Protein AF-A0AAD5UMX3-F1 (afdb_monomer_lite)

Secondary structure (DSSP, 8-state):
--SHHHHTTS---GGGSSSS--PPP---------------------------------------------------------------S-------------SS-THHHHGGGGS-S---S-TTS--PPP--GGGGG-THHHHT-GGGPPPPP---HHHHHHHHHH-S--GGGS----PPPHHHHTTSSSSHHHHHHTT-HHHHHHHHHHHHHHS-TT-HHHHHHHHHHHHHHHHHTT-HHHHHHHHHHTTTT-GGGGBGGG-TTT-TT--SBSS-HHHHHHHHHHHHHTT-HHHHHHHHHHHHS--STTS----HHHHHHHHHHHHHHHHHTT-HHHHHHHHHHHHTT-TT-HHHHHHHHHHHHHHT-HHHHHHHHHHHHHHTTPPP-SS----SS-SSHHHHHHHHHHHHHHTT-HHHHHHHHHHHHHH-TT-HHHHHHHHHHHHHTT-HHHHT-

Sequence (457 aa):
MEGENKVRKALDIGDLLDSENSSPKAATPKREDSKDALWGPDISLEGKEEENPFQIQEQQVQIPQETKPVFENMALENSLDIDNEPDQLARLPTIQLPLNISPVKTENLSAASSIKSSIPKSRLVPTPAVIDPIHYKLPTRRWIDPVNFSDIPALDPLNDTITKIFGNVHSSQRPNRIKMSLEQALEYEDPYDPLIKSFNWRQVALLARNDLISTHPADVKDIMHLWYVRWSAMIKLKLYDLIQSEIDKLKANELQEMMYELYPDIFPDQSGQMVSFEVLCLIAHLPSLKGNHHESIHRIYKLMYPQRPWDFIPDNTQHYQLVLYVVCLLIQISDLVLAASVLNELLQEHESDPHMWSMLGRLYLQAGDLETAKEIFFKVESMLGLPQSTEFQKLPEYPQPELILSQRGFYYFAIGDYNEALNQFTQLLTTCPEYDSAKNNVAICQLYAGNVSQASR

pLDDT: mean 70.64, std 26.72, range [20.8, 95.5]

Structure (mmCIF, N/CA/C/O backbone):
data_AF-A0AAD5UMX3-F1
#
_entry.id   AF-A0AAD5UMX3-F1
#
loop_
_atom_site.group_PDB
_atom_site.id
_atom_site.type_symbol
_atom_site.label_atom_id
_atom_site.label_alt_id
_atom_site.label_comp_id
_atom_site.label_asym_id
_atom_site.label_entity_id
_atom_site.label_seq_id
_atom_site.pdbx_PDB_ins_code
_atom_site.Cartn_x
_atom_site.Cartn_y
_atom_site.Cartn_z
_atom_site.occupancy
_atom_site.B_iso_or_equiv
_atom_site.auth_seq_id
_atom_site.auth_comp_id
_atom_site.auth_asym_id
_atom_site.auth_atom_id
_atom_site.pdbx_PDB_model_num
ATOM 1 N N . MET A 1 1 ? 15.548 -32.009 6.218 1.00 41.41 1 MET A N 1
ATOM 2 C CA . MET A 1 1 ? 14.787 -32.832 5.251 1.00 41.41 1 MET A CA 1
ATOM 3 C C . MET A 1 1 ? 13.657 -33.678 5.868 1.00 41.41 1 MET A C 1
ATOM 5 O O . MET A 1 1 ? 13.054 -34.453 5.144 1.00 41.41 1 MET A O 1
ATOM 9 N N . GLU A 1 2 ? 13.268 -33.493 7.141 1.00 26.64 2 GLU A N 1
ATOM 10 C CA . GLU A 1 2 ? 12.034 -34.099 7.709 1.00 26.64 2 GLU A CA 1
ATOM 11 C C . GLU A 1 2 ? 10.957 -33.068 8.117 1.00 26.64 2 GLU A C 1
ATOM 13 O O . GLU A 1 2 ? 9.851 -33.449 8.491 1.00 26.64 2 GLU A O 1
ATOM 18 N N . GLY A 1 3 ? 11.236 -31.762 7.988 1.00 28.50 3 GLY A N 1
ATOM 19 C CA . GLY A 1 3 ? 10.271 -30.677 8.244 1.00 28.50 3 GLY A CA 1
ATOM 20 C C . GLY A 1 3 ? 9.430 -30.269 7.025 1.00 28.50 3 GLY A C 1
ATOM 21 O O . GLY A 1 3 ? 8.259 -29.939 7.170 1.00 28.50 3 GLY A O 1
ATOM 22 N N . GLU A 1 4 ? 9.974 -30.382 5.809 1.00 32.19 4 GLU A N 1
ATOM 23 C CA . GLU A 1 4 ? 9.317 -29.929 4.565 1.00 32.19 4 GLU A CA 1
ATOM 24 C C . GLU A 1 4 ? 8.157 -30.836 4.109 1.00 32.19 4 GLU A C 1
ATOM 26 O O . GLU A 1 4 ? 7.283 -30.412 3.356 1.00 32.19 4 GLU A O 1
ATOM 31 N N . ASN A 1 5 ? 8.096 -32.081 4.595 1.00 29.84 5 ASN A N 1
ATOM 32 C CA . ASN A 1 5 ? 7.053 -33.042 4.213 1.00 29.84 5 ASN A CA 1
ATOM 33 C C . ASN A 1 5 ? 5.771 -32.959 5.058 1.00 29.84 5 ASN A C 1
ATOM 35 O O . ASN A 1 5 ? 4.787 -33.613 4.713 1.00 29.84 5 ASN A O 1
ATOM 39 N N . LYS A 1 6 ? 5.746 -32.176 6.148 1.00 31.69 6 LYS A N 1
ATOM 40 C CA . LYS A 1 6 ? 4.521 -31.979 6.947 1.00 31.69 6 LYS A CA 1
ATOM 41 C C . LYS A 1 6 ? 3.637 -30.853 6.409 1.00 31.69 6 LYS A C 1
ATOM 43 O O . LYS A 1 6 ? 2.422 -31.004 6.436 1.00 31.69 6 LYS A O 1
ATOM 48 N N . VAL A 1 7 ? 4.227 -29.804 5.831 1.00 32.22 7 VAL A N 1
ATOM 49 C CA . VAL A 1 7 ? 3.486 -28.677 5.231 1.00 32.22 7 VAL A CA 1
ATOM 50 C C . VAL A 1 7 ? 2.761 -29.104 3.946 1.00 32.22 7 VAL A C 1
ATOM 52 O O . VAL A 1 7 ? 1.607 -28.753 3.733 1.00 32.22 7 VAL A O 1
ATOM 55 N N . ARG A 1 8 ? 3.366 -29.990 3.142 1.00 31.39 8 ARG A N 1
ATOM 56 C CA . ARG A 1 8 ? 2.738 -30.528 1.917 1.00 31.39 8 ARG A CA 1
ATOM 57 C C . ARG A 1 8 ? 1.503 -31.402 2.150 1.00 31.39 8 ARG A C 1
ATOM 59 O O . ARG A 1 8 ? 0.778 -31.659 1.201 1.00 31.39 8 ARG A O 1
ATOM 66 N N . LYS A 1 9 ? 1.269 -31.891 3.372 1.00 28.45 9 LYS A N 1
ATOM 67 C CA . LYS A 1 9 ? 0.194 -32.856 3.660 1.00 28.45 9 LYS A CA 1
ATOM 68 C C . LYS A 1 9 ? -1.058 -32.231 4.285 1.00 28.45 9 LYS A C 1
ATOM 70 O O . LYS A 1 9 ? -2.027 -32.950 4.497 1.00 28.45 9 LYS A O 1
ATOM 75 N N . ALA A 1 10 ? -1.032 -30.932 4.597 1.00 30.38 10 ALA A N 1
ATOM 76 C CA . ALA A 1 10 ? -2.120 -30.237 5.290 1.00 30.38 10 ALA A CA 1
ATOM 77 C C . ALA A 1 10 ? -2.955 -29.301 4.390 1.00 30.38 10 ALA A C 1
ATOM 79 O O . ALA A 1 10 ? -3.979 -28.801 4.840 1.00 30.38 10 ALA A O 1
ATOM 80 N N . LEU A 1 11 ? -2.561 -29.091 3.128 1.00 38.50 11 LEU A N 1
ATOM 81 C CA . LEU A 1 11 ? -3.171 -28.115 2.208 1.00 38.50 11 LEU A CA 1
ATOM 82 C C . LEU A 1 11 ? -3.571 -28.729 0.853 1.00 38.50 11 LEU A C 1
ATOM 84 O O . LEU A 1 11 ? -3.534 -28.068 -0.181 1.00 38.50 11 LEU A O 1
ATOM 88 N N . ASP A 1 12 ? -3.981 -29.999 0.857 1.00 30.23 12 ASP A N 1
ATOM 89 C CA . ASP A 1 12 ? -4.567 -30.657 -0.317 1.00 30.23 12 ASP A CA 1
ATOM 90 C C . ASP A 1 12 ? -6.071 -30.319 -0.396 1.00 30.23 12 ASP A C 1
ATOM 92 O O . ASP A 1 12 ? -6.940 -31.102 -0.022 1.00 30.23 12 ASP A O 1
ATOM 96 N N . ILE A 1 13 ? -6.379 -29.082 -0.806 1.00 36.00 13 ILE A N 1
ATOM 97 C CA . ILE A 1 13 ? -7.747 -28.611 -1.128 1.00 36.00 13 ILE A CA 1
ATOM 98 C C . ILE A 1 13 ? -7.961 -28.624 -2.663 1.00 36.00 13 ILE A C 1
ATOM 100 O O . ILE A 1 13 ? -8.928 -28.081 -3.189 1.00 36.00 13 ILE A O 1
ATOM 104 N N . GLY A 1 14 ? -7.075 -29.291 -3.412 1.00 31.45 14 GLY A N 1
ATOM 105 C CA . GLY A 1 14 ? -7.183 -29.446 -4.868 1.00 31.45 14 GLY A CA 1
ATOM 106 C C . GLY A 1 14 ? -8.302 -30.389 -5.330 1.00 31.45 14 GLY A C 1
ATOM 107 O O . GLY A 1 14 ? -8.829 -30.207 -6.420 1.00 31.45 14 GLY A O 1
ATOM 108 N N . ASP A 1 15 ? -8.732 -31.335 -4.491 1.00 31.14 15 ASP A N 1
ATOM 109 C CA . ASP A 1 15 ? -9.632 -32.425 -4.910 1.00 31.14 15 ASP A CA 1
ATOM 110 C C . ASP A 1 15 ? -11.136 -32.153 -4.683 1.00 31.14 15 ASP A C 1
ATOM 112 O O . ASP A 1 15 ? -11.973 -33.022 -4.926 1.00 31.14 15 ASP A O 1
ATOM 116 N N . LEU A 1 16 ? -11.518 -30.946 -4.245 1.00 31.80 16 LEU A N 1
ATOM 117 C CA . LEU A 1 16 ? -12.920 -30.585 -3.962 1.00 31.80 16 LEU A CA 1
ATOM 118 C C . LEU A 1 16 ? -13.592 -29.711 -5.034 1.00 31.80 16 LEU A C 1
ATOM 120 O O . LEU A 1 16 ? -14.759 -29.362 -4.876 1.00 31.80 16 LEU A O 1
ATOM 124 N N . LEU A 1 17 ? -12.906 -29.407 -6.144 1.00 32.00 17 LEU A N 1
ATOM 125 C CA . LEU A 1 17 ? -13.462 -28.608 -7.251 1.00 32.00 17 LEU A CA 1
ATOM 126 C C . LEU A 1 17 ? -13.629 -29.361 -8.587 1.00 32.00 17 LEU A C 1
ATOM 128 O O . LEU A 1 17 ? -14.148 -28.777 -9.533 1.00 32.00 17 LEU A O 1
ATOM 132 N N . ASP A 1 18 ? -13.318 -30.661 -8.652 1.00 28.83 18 ASP A N 1
ATOM 133 C CA . ASP A 1 18 ? -13.387 -31.455 -9.898 1.00 28.83 18 ASP A CA 1
ATOM 134 C C . ASP A 1 18 ? -14.537 -32.487 -9.955 1.00 28.83 18 ASP A C 1
ATOM 136 O O . ASP A 1 18 ? -14.526 -33.403 -10.781 1.00 28.83 18 ASP A O 1
ATOM 140 N N . SER A 1 19 ? -15.581 -32.347 -9.127 1.00 29.52 19 SER A N 1
ATOM 141 C CA . SER A 1 19 ? -16.711 -33.300 -9.103 1.00 29.52 19 SER A CA 1
ATOM 142 C C . SER A 1 19 ? -18.078 -32.745 -9.511 1.00 29.52 19 SER A C 1
ATOM 144 O O . SER A 1 19 ? -19.090 -33.339 -9.177 1.00 29.52 19 SER A O 1
ATOM 146 N N . GLU A 1 20 ? -18.151 -31.690 -10.323 1.00 30.58 20 GLU A N 1
ATOM 147 C CA . GLU A 1 20 ? -19.401 -31.322 -11.012 1.00 30.58 20 GLU A CA 1
ATOM 148 C C . GLU A 1 20 ? -19.130 -30.841 -12.440 1.00 30.58 20 GLU A C 1
ATOM 150 O O . GLU A 1 20 ? -19.282 -29.671 -12.759 1.00 30.58 20 GLU A O 1
ATOM 155 N N . ASN A 1 21 ? -18.694 -31.750 -13.320 1.00 29.67 21 ASN A N 1
ATOM 156 C CA . ASN A 1 21 ? -18.929 -31.645 -14.766 1.00 29.67 21 ASN A CA 1
ATOM 157 C C . ASN A 1 21 ? -18.558 -32.955 -15.480 1.00 29.67 21 ASN A C 1
ATOM 159 O O . ASN A 1 21 ? -17.492 -33.097 -16.075 1.00 29.67 21 ASN A O 1
ATOM 163 N N . SER A 1 22 ? -19.475 -33.924 -15.482 1.00 24.81 22 SER A N 1
ATOM 164 C CA . SER A 1 22 ? -19.460 -34.976 -16.505 1.00 24.81 22 SER A CA 1
ATOM 165 C C . SER A 1 22 ? -20.860 -35.170 -17.090 1.00 24.81 22 SER A C 1
ATOM 167 O O . SER A 1 22 ? -21.690 -35.927 -16.600 1.00 24.81 22 SER A O 1
ATOM 169 N N . SER A 1 23 ? -21.135 -34.439 -18.172 1.00 27.25 23 SER A N 1
ATOM 170 C CA . SER A 1 23 ? -22.232 -34.771 -19.085 1.00 27.25 23 SER A CA 1
ATOM 171 C C . SER A 1 23 ? -21.807 -35.962 -19.960 1.00 27.25 23 SER A C 1
ATOM 173 O O . SER A 1 23 ? -20.704 -35.930 -20.518 1.00 27.25 23 SER A O 1
ATOM 175 N N . PRO A 1 24 ? -22.627 -37.017 -20.118 1.00 27.17 24 PRO A N 1
ATOM 176 C CA . PRO A 1 24 ? -22.248 -38.173 -20.914 1.00 27.17 24 PRO A CA 1
ATOM 177 C C . PRO A 1 24 ? -22.466 -37.935 -22.416 1.00 27.17 24 PRO A C 1
ATOM 179 O O . PRO A 1 24 ? -23.432 -37.319 -22.861 1.00 27.17 24 PRO A O 1
ATOM 182 N N . LYS A 1 25 ? -21.517 -38.464 -23.193 1.00 25.45 25 LYS A N 1
ATOM 183 C CA . LYS A 1 25 ? -21.407 -38.422 -24.656 1.00 25.45 25 LYS A CA 1
ATOM 184 C C . LYS A 1 25 ? -22.644 -38.997 -25.362 1.00 25.45 25 LYS A C 1
ATOM 186 O O . LYS A 1 25 ? -22.996 -40.154 -25.149 1.00 25.45 25 LYS A O 1
ATOM 191 N N . ALA A 1 26 ? -23.210 -38.233 -26.297 1.00 25.02 26 ALA A N 1
ATOM 192 C CA . ALA A 1 26 ? -24.165 -38.727 -27.284 1.00 25.02 26 ALA A CA 1
ATOM 193 C C . ALA A 1 26 ? -23.428 -39.478 -28.410 1.00 25.02 26 ALA A C 1
ATOM 195 O O . ALA A 1 26 ? -22.684 -38.883 -29.190 1.00 25.02 26 ALA A O 1
ATOM 196 N N . ALA A 1 27 ? -23.650 -40.789 -28.492 1.00 23.73 27 ALA A N 1
ATOM 197 C CA . ALA A 1 27 ? -23.361 -41.607 -29.664 1.00 23.73 27 ALA A CA 1
ATOM 198 C C . ALA A 1 27 ? -24.685 -41.904 -30.380 1.00 23.73 27 ALA A C 1
ATOM 200 O O . ALA A 1 27 ? -25.650 -42.361 -29.770 1.00 23.73 27 ALA A O 1
ATOM 201 N N . THR A 1 28 ? -24.729 -41.621 -31.677 1.00 26.56 28 THR A N 1
ATOM 202 C CA . THR A 1 28 ? -25.840 -41.947 -32.572 1.00 26.56 28 THR A CA 1
ATOM 203 C C . THR A 1 28 ? -25.977 -43.459 -32.766 1.00 26.56 28 THR A C 1
ATOM 205 O O . THR A 1 28 ? -24.971 -44.163 -32.890 1.00 26.56 28 THR A O 1
ATOM 208 N N . PRO A 1 29 ? -27.216 -43.959 -32.917 1.00 25.03 29 PRO A N 1
ATOM 209 C CA . PRO A 1 29 ? -27.423 -45.096 -33.800 1.00 25.03 29 PRO A CA 1
ATOM 210 C C . PRO A 1 29 ? -28.588 -44.920 -34.786 1.00 25.03 29 PRO A C 1
ATOM 212 O O . PRO A 1 29 ? -29.379 -43.982 -34.748 1.00 25.03 29 PRO A O 1
ATOM 215 N N . LYS A 1 30 ? -28.561 -45.844 -35.742 1.00 22.77 30 LYS A N 1
ATOM 216 C CA . LYS A 1 30 ? -29.221 -45.910 -37.045 1.00 22.77 30 LYS A CA 1
ATOM 217 C C . LYS A 1 30 ? -30.732 -46.187 -36.981 1.00 22.77 30 LYS A C 1
ATOM 219 O O . LYS A 1 30 ? -31.234 -46.746 -36.016 1.00 22.77 30 LYS A O 1
ATOM 224 N N . ARG A 1 31 ? -31.395 -45.845 -38.095 1.00 22.58 31 ARG A N 1
ATOM 225 C CA . ARG A 1 31 ? -32.741 -46.270 -38.522 1.00 22.58 31 ARG A CA 1
ATOM 226 C C . ARG A 1 31 ? -32.903 -47.794 -38.529 1.00 22.58 31 ARG A C 1
ATOM 228 O O . ARG A 1 31 ? -32.030 -48.458 -39.077 1.00 22.58 31 ARG A O 1
ATOM 235 N N . GLU A 1 32 ? -34.070 -48.267 -38.090 1.00 23.61 32 GLU A N 1
ATOM 236 C CA . GLU A 1 32 ? -34.815 -49.402 -38.661 1.00 23.61 32 GLU A CA 1
ATOM 237 C C . GLU A 1 32 ? -36.304 -49.342 -38.233 1.00 23.61 32 GLU A C 1
ATOM 239 O O . GLU A 1 32 ? -36.671 -48.569 -37.351 1.00 23.61 32 GLU A O 1
ATOM 244 N N . ASP A 1 33 ? -37.147 -50.072 -38.963 1.00 23.41 33 ASP A N 1
ATOM 245 C CA . ASP A 1 33 ? -38.542 -49.788 -39.334 1.00 23.41 33 ASP A CA 1
ATOM 246 C C . ASP A 1 33 ? -39.683 -50.143 -38.346 1.00 23.41 33 ASP A C 1
ATOM 248 O O . ASP A 1 33 ? -39.542 -50.984 -37.462 1.00 23.41 33 ASP A O 1
ATOM 252 N N . SER A 1 34 ? -40.882 -49.632 -38.701 1.00 22.47 34 SER A N 1
ATOM 253 C CA . SER A 1 34 ? -42.255 -50.127 -38.405 1.00 22.47 34 SER A CA 1
ATOM 254 C C . SER A 1 34 ? -42.869 -49.739 -37.046 1.00 22.47 34 SER A C 1
ATOM 256 O O . SER A 1 34 ? -42.161 -49.671 -36.057 1.00 22.47 34 SER A O 1
ATOM 258 N N . LYS A 1 35 ? -44.173 -49.492 -36.854 1.00 22.22 35 LYS A N 1
ATOM 259 C CA . LYS A 1 35 ? -45.407 -49.303 -37.650 1.00 22.22 35 LYS A CA 1
ATOM 260 C C . LYS A 1 35 ? -46.495 -48.857 -36.630 1.00 22.22 35 LYS A C 1
ATOM 262 O O . LYS A 1 35 ? -46.344 -49.140 -35.448 1.00 22.22 35 LYS A O 1
ATOM 267 N N . ASP A 1 36 ? -47.584 -48.256 -37.121 1.00 24.73 36 ASP A N 1
ATOM 268 C CA . ASP A 1 36 ? -48.910 -48.091 -36.474 1.00 24.73 36 ASP A CA 1
ATOM 269 C C . ASP A 1 36 ? -49.044 -46.943 -35.434 1.00 24.73 36 ASP A C 1
ATOM 271 O O . ASP A 1 36 ? -48.401 -46.936 -34.395 1.00 24.73 36 ASP A O 1
ATOM 275 N N . ALA A 1 37 ? -49.715 -45.832 -35.795 1.00 25.02 37 ALA A N 1
ATOM 276 C CA . ALA A 1 37 ? -51.163 -45.557 -35.614 1.00 25.02 37 ALA A CA 1
ATOM 277 C C . ALA A 1 37 ? -51.470 -45.007 -34.195 1.00 25.02 37 ALA A C 1
ATOM 279 O O . ALA A 1 37 ? -50.951 -45.527 -33.225 1.00 25.02 37 ALA A O 1
ATOM 280 N N . LEU A 1 38 ? -52.299 -43.996 -33.921 1.00 23.19 38 LEU A N 1
ATOM 281 C CA . LEU A 1 38 ? -53.280 -43.199 -34.657 1.00 23.19 38 LEU A CA 1
ATOM 282 C C . LEU A 1 38 ? -53.676 -42.015 -33.720 1.00 23.19 38 LEU A C 1
ATOM 284 O O . LEU A 1 38 ? -53.670 -42.188 -32.507 1.00 23.19 38 LEU A O 1
ATOM 288 N N . TRP A 1 39 ? -54.125 -40.897 -34.304 1.00 23.62 39 TRP A N 1
ATOM 289 C CA . TRP A 1 39 ? -54.992 -39.831 -33.743 1.00 23.62 39 TRP A CA 1
ATOM 290 C C . TRP A 1 39 ? -54.498 -38.812 -32.681 1.00 23.62 39 TRP A C 1
ATOM 292 O O . TRP A 1 39 ? -54.254 -39.139 -31.526 1.00 23.62 39 TRP A O 1
ATOM 302 N N . GLY A 1 40 ? -54.516 -37.523 -33.073 1.00 22.16 40 GLY A N 1
ATOM 303 C CA . GLY A 1 40 ? -54.878 -36.381 -32.201 1.00 22.16 40 GLY A CA 1
ATOM 304 C C . GLY A 1 40 ? -56.415 -36.238 -32.066 1.00 22.16 40 GLY A C 1
ATOM 305 O O . GLY A 1 40 ? -57.093 -37.228 -32.346 1.00 22.16 40 GLY A O 1
ATOM 306 N N . PRO A 1 41 ? -57.013 -35.058 -31.762 1.00 30.55 41 PRO A N 1
ATOM 307 C CA . PRO A 1 41 ? -56.428 -33.709 -31.738 1.00 30.55 41 PRO A CA 1
ATOM 308 C C . PRO A 1 41 ? -56.854 -32.805 -30.542 1.00 30.55 41 PRO A C 1
ATOM 310 O O . PRO A 1 41 ? -57.523 -33.236 -29.607 1.00 30.55 41 PRO A O 1
ATOM 313 N N . ASP A 1 42 ? -56.410 -31.547 -30.646 1.00 23.31 42 ASP A N 1
ATOM 314 C CA . ASP A 1 42 ? -56.726 -30.295 -29.933 1.00 23.31 42 ASP A CA 1
ATOM 315 C C . ASP A 1 42 ? -58.130 -30.115 -29.326 1.00 23.31 42 ASP A C 1
ATOM 317 O O . ASP A 1 42 ? -59.101 -30.651 -29.848 1.00 23.31 42 ASP A O 1
ATOM 321 N N . ILE A 1 43 ? -58.226 -29.222 -28.321 1.00 25.52 43 ILE A N 1
ATOM 322 C CA . ILE A 1 43 ? -59.168 -28.077 -28.248 1.00 25.52 43 ILE A CA 1
ATOM 323 C C . ILE A 1 43 ? -58.716 -27.119 -27.119 1.00 25.52 43 ILE A C 1
ATOM 325 O O . ILE A 1 43 ? -58.565 -27.514 -25.964 1.00 25.52 43 ILE A O 1
ATOM 329 N N . SER A 1 44 ? -58.517 -25.844 -27.465 1.00 22.86 44 SER A N 1
ATOM 330 C CA . SER A 1 44 ? -58.471 -24.681 -26.559 1.00 22.86 44 SER A CA 1
ATOM 331 C C . SER A 1 44 ? -59.891 -24.227 -26.208 1.00 22.86 44 SER A C 1
ATOM 333 O O . SER A 1 44 ? -60.754 -24.400 -27.057 1.00 22.86 44 SER A O 1
ATOM 335 N N . LEU A 1 45 ? -60.132 -23.578 -25.058 1.00 25.86 45 LEU A N 1
ATOM 336 C CA . LEU A 1 45 ? -61.198 -22.568 -24.890 1.00 25.86 45 LEU A CA 1
ATOM 337 C C . LEU A 1 45 ? -61.069 -21.782 -23.565 1.00 25.86 45 LEU A C 1
ATOM 339 O O . LEU A 1 45 ? -60.502 -22.253 -22.583 1.00 25.86 45 LEU A O 1
ATOM 343 N N . GLU A 1 46 ? -61.582 -20.557 -23.628 1.00 22.73 46 GLU A N 1
ATOM 344 C CA . GLU A 1 46 ? -61.424 -19.380 -22.769 1.00 22.73 46 GLU A CA 1
ATOM 345 C C . GLU A 1 46 ? -62.180 -19.397 -21.421 1.00 22.73 46 GLU A C 1
ATOM 347 O O . GLU A 1 46 ? -63.240 -20.001 -21.302 1.00 22.73 46 GLU A O 1
ATOM 352 N N . GLY A 1 47 ? -61.658 -18.608 -20.464 1.00 23.34 47 GLY A N 1
ATOM 353 C CA . GLY A 1 47 ? -62.366 -17.578 -19.677 1.00 23.34 47 GLY A CA 1
ATOM 354 C C . GLY A 1 47 ? -63.508 -17.953 -18.717 1.00 23.34 47 GLY A C 1
ATOM 355 O O . GLY A 1 47 ? -64.546 -18.445 -19.147 1.00 23.34 47 GLY A O 1
ATOM 356 N N . LYS A 1 48 ? -63.373 -17.543 -17.440 1.00 23.89 48 LYS A N 1
ATOM 357 C CA . LYS A 1 48 ? -64.356 -16.726 -16.683 1.00 23.89 48 LYS A CA 1
ATOM 358 C C . LYS A 1 48 ? -63.902 -16.443 -15.241 1.00 23.89 48 LYS A C 1
ATOM 360 O O . LYS A 1 48 ? -63.438 -17.337 -14.542 1.00 23.89 48 LYS A O 1
ATOM 365 N N . GLU A 1 49 ? -64.058 -15.182 -14.843 1.00 26.05 49 GLU A N 1
ATOM 366 C CA . GLU A 1 49 ? -64.055 -14.677 -13.465 1.00 26.05 49 GLU A CA 1
ATOM 367 C C . GLU A 1 49 ? -65.293 -15.183 -12.707 1.00 26.05 49 GLU A C 1
ATOM 369 O O . GLU A 1 49 ? -66.350 -15.290 -13.325 1.00 26.05 49 GLU A O 1
ATOM 374 N N . GLU A 1 50 ? -65.185 -15.425 -11.393 1.00 24.55 50 GLU A N 1
ATOM 375 C CA . GLU A 1 50 ? -66.243 -15.107 -10.415 1.00 24.55 50 GLU A CA 1
ATOM 376 C C . GLU A 1 50 ? -65.764 -15.271 -8.952 1.00 24.55 50 GLU A C 1
ATOM 378 O O . GLU A 1 50 ? -65.233 -16.300 -8.546 1.00 24.55 50 GLU A O 1
ATOM 383 N N . GLU A 1 51 ? -65.930 -14.162 -8.231 1.00 23.98 51 GLU A N 1
ATOM 384 C CA . GLU A 1 51 ? -66.237 -13.884 -6.820 1.00 23.98 51 GLU A CA 1
ATOM 385 C C . GLU A 1 51 ? -65.914 -14.834 -5.642 1.00 23.98 51 GLU A C 1
ATOM 387 O O . GLU A 1 51 ? -66.114 -16.044 -5.620 1.00 23.98 51 GLU A O 1
ATOM 392 N N . ASN A 1 52 ? -65.515 -14.148 -4.569 1.00 29.58 52 ASN A N 1
ATOM 393 C CA . ASN A 1 52 ? -65.194 -14.593 -3.220 1.00 29.58 52 ASN A CA 1
ATOM 394 C C . ASN A 1 52 ? -66.437 -14.468 -2.313 1.00 29.58 52 ASN A C 1
ATOM 396 O O . ASN A 1 52 ? -67.086 -13.420 -2.336 1.00 29.58 52 ASN A O 1
ATOM 400 N N . PRO A 1 53 ? -66.742 -15.455 -1.455 1.00 24.56 53 PRO A N 1
ATOM 401 C CA . PRO A 1 53 ? -67.372 -15.106 -0.180 1.00 24.56 53 PRO A CA 1
ATOM 402 C C . PRO A 1 53 ? -66.852 -15.964 0.982 1.00 24.56 53 PRO A C 1
ATOM 404 O O . PRO A 1 53 ? -66.774 -17.174 0.851 1.00 24.56 53 PRO A O 1
ATOM 407 N N . PHE A 1 54 ? -66.527 -15.348 2.125 1.00 24.12 54 PHE A N 1
ATOM 408 C CA . PHE A 1 54 ? -66.981 -15.730 3.479 1.00 24.12 54 PHE A CA 1
ATOM 409 C C . PHE A 1 54 ? -66.268 -14.866 4.541 1.00 24.12 54 PHE A C 1
ATOM 411 O O . PHE A 1 54 ? -65.071 -14.987 4.787 1.00 24.12 54 PHE A O 1
ATOM 418 N N . GLN A 1 55 ? -67.045 -13.974 5.164 1.00 22.55 55 GLN A N 1
ATOM 419 C CA . GLN A 1 55 ? -66.764 -13.303 6.441 1.00 22.55 55 GLN A CA 1
ATOM 420 C C . GLN A 1 55 ? -67.215 -14.184 7.627 1.00 22.55 55 GLN A C 1
ATOM 422 O O . GLN A 1 55 ? -67.975 -15.129 7.411 1.00 22.55 55 GLN A O 1
ATOM 427 N N . ILE A 1 56 ? -66.891 -13.716 8.853 1.00 25.55 56 ILE A N 1
ATOM 428 C CA . ILE A 1 56 ? -67.441 -14.046 10.199 1.00 25.55 56 ILE A CA 1
ATOM 429 C C . ILE A 1 56 ? -66.481 -14.973 11.003 1.00 25.55 56 ILE A C 1
ATOM 431 O O . ILE A 1 56 ? -66.045 -15.978 10.466 1.00 25.55 56 ILE A O 1
ATOM 435 N N . GLN A 1 57 ? -66.050 -14.744 12.261 1.00 23.25 57 GLN A N 1
ATOM 436 C CA . GLN A 1 57 ? -66.570 -13.987 13.417 1.00 23.25 57 GLN A CA 1
ATOM 437 C C . GLN A 1 57 ? -65.444 -13.657 14.429 1.00 23.25 57 GLN A C 1
ATOM 439 O O . GLN A 1 57 ? -64.561 -14.479 14.665 1.00 23.25 57 GLN A O 1
ATOM 444 N N . GLU A 1 58 ? -65.547 -12.507 15.100 1.00 22.34 58 GLU A N 1
ATOM 445 C CA . GLU A 1 58 ? -64.789 -12.140 16.306 1.00 22.34 58 GLU A CA 1
ATOM 446 C C . GLU A 1 58 ? -65.329 -12.859 17.560 1.00 22.34 58 GLU A C 1
ATOM 448 O O . GLU A 1 58 ? -66.543 -12.936 17.763 1.00 22.34 58 GLU A O 1
ATOM 453 N N . GLN A 1 59 ? -64.438 -13.295 18.457 1.00 23.70 59 GLN A N 1
ATOM 454 C CA . GLN A 1 59 ? -64.753 -13.514 19.874 1.00 23.70 59 GLN A CA 1
ATOM 455 C C . GLN A 1 59 ? -63.682 -12.870 20.762 1.00 23.70 59 GLN A C 1
ATOM 457 O O . GLN A 1 59 ? -62.494 -13.170 20.664 1.00 23.70 59 GLN A O 1
ATOM 462 N N . GLN A 1 60 ? -64.147 -11.972 21.631 1.00 20.80 60 GLN A N 1
ATOM 463 C CA . GLN A 1 60 ? -63.395 -11.280 22.675 1.00 20.80 60 GLN A CA 1
ATOM 464 C C . GLN A 1 60 ? -63.128 -12.206 23.872 1.00 20.80 60 GLN A C 1
ATOM 466 O O . GLN A 1 60 ? -64.064 -12.812 24.390 1.00 20.80 60 GLN A O 1
ATOM 471 N N . VAL A 1 61 ? -61.897 -12.212 24.395 1.00 23.97 61 VAL A N 1
ATOM 472 C CA . VAL A 1 61 ? -61.598 -12.588 25.790 1.00 23.97 61 VAL A CA 1
ATOM 473 C C . VAL A 1 61 ? -60.580 -11.596 26.370 1.00 23.97 61 VAL A C 1
ATOM 475 O O . VAL A 1 61 ? -59.650 -11.169 25.692 1.00 23.97 61 VAL A O 1
ATOM 478 N N . GLN A 1 62 ? -60.832 -11.183 27.615 1.00 22.33 62 GLN A N 1
ATOM 479 C CA . GLN A 1 62 ? -60.190 -10.097 28.361 1.00 22.33 62 GLN A CA 1
ATOM 480 C C . GLN A 1 62 ? -58.740 -10.377 28.814 1.00 22.33 62 GLN A C 1
ATOM 482 O O . GLN A 1 62 ? -58.339 -11.514 29.041 1.00 22.33 62 GLN A O 1
ATOM 487 N N . ILE A 1 63 ? -58.007 -9.271 28.988 1.00 24.06 63 ILE A N 1
ATOM 488 C CA . ILE A 1 63 ? -56.594 -9.083 29.376 1.00 24.06 63 ILE A CA 1
ATOM 489 C C . ILE A 1 63 ? -56.389 -9.355 30.893 1.00 24.06 63 ILE A C 1
ATOM 491 O O . ILE A 1 63 ? -57.343 -9.202 31.660 1.00 24.06 63 ILE A O 1
ATOM 495 N N . PRO A 1 64 ? -55.159 -9.658 31.368 1.00 23.11 64 PRO A N 1
ATOM 496 C CA . PRO A 1 64 ? -54.395 -8.582 32.016 1.00 23.11 64 PRO A CA 1
ATOM 497 C C . PRO A 1 64 ? -52.895 -8.485 31.648 1.00 23.11 64 PRO A C 1
ATOM 499 O O . PRO A 1 64 ? -52.201 -9.460 31.387 1.00 23.11 64 PRO A O 1
ATOM 502 N N . GLN A 1 65 ? -52.490 -7.216 31.648 1.00 22.83 65 GLN A N 1
ATOM 503 C CA . GLN A 1 65 ? -51.220 -6.505 31.462 1.00 22.83 65 GLN A CA 1
ATOM 504 C C . GLN A 1 65 ? -49.908 -7.197 31.886 1.00 22.83 65 GLN A C 1
ATOM 506 O O . GLN A 1 65 ? -49.824 -7.714 32.990 1.00 22.83 65 GLN A O 1
ATOM 511 N N . GLU A 1 66 ? -48.849 -7.040 31.072 1.00 23.47 66 GLU A N 1
ATOM 512 C CA . GLU A 1 66 ? -47.686 -6.184 31.405 1.00 23.47 66 GLU A CA 1
ATOM 513 C C . GLU A 1 66 ? -46.740 -5.940 30.194 1.00 23.47 66 GLU A C 1
ATOM 515 O O . GLU A 1 66 ? -46.105 -6.828 29.638 1.00 23.47 66 GLU A O 1
ATOM 520 N N . THR A 1 67 ? -46.730 -4.670 29.783 1.00 23.41 67 THR A N 1
ATOM 521 C CA . THR A 1 67 ? -45.785 -3.834 29.010 1.00 23.41 67 THR A CA 1
ATOM 522 C C . THR A 1 67 ? -44.456 -4.379 28.442 1.00 23.41 67 THR A C 1
ATOM 524 O O . THR A 1 67 ? -43.522 -4.639 29.196 1.00 23.41 67 THR A O 1
ATOM 527 N N . LYS A 1 68 ? -44.284 -4.249 27.110 1.00 23.30 68 LYS A N 1
ATOM 528 C CA . LYS A 1 68 ? -43.110 -3.642 26.424 1.00 23.30 68 LYS A CA 1
ATOM 529 C C . LYS A 1 68 ? -43.576 -2.987 25.105 1.00 23.30 68 LYS A C 1
ATOM 531 O O . LYS A 1 68 ? -44.324 -3.641 24.381 1.00 23.30 68 LYS A O 1
ATOM 536 N N . PRO A 1 69 ? -43.189 -1.740 24.764 1.00 24.38 69 PRO A N 1
ATOM 537 C CA . PRO A 1 69 ? -43.579 -1.146 23.490 1.00 24.38 69 PRO A CA 1
ATOM 538 C C . PRO A 1 69 ? -42.714 -1.704 22.354 1.00 24.38 69 PRO A C 1
ATOM 540 O O . PRO A 1 69 ? -41.498 -1.522 22.324 1.00 24.38 69 PRO A O 1
ATOM 543 N N . VAL A 1 70 ? -43.379 -2.378 21.422 1.00 21.81 70 VAL A N 1
ATOM 544 C CA . VAL A 1 70 ? -42.941 -2.552 20.037 1.00 21.81 70 VAL A CA 1
ATOM 545 C C . VAL A 1 70 ? -43.217 -1.222 19.338 1.00 21.81 70 VAL A C 1
ATOM 547 O O . VAL A 1 70 ? -44.352 -0.754 19.373 1.00 21.81 70 VAL A O 1
ATOM 550 N N . PHE A 1 71 ? -42.207 -0.599 18.732 1.00 25.27 71 PHE A N 1
ATOM 551 C CA . PHE A 1 71 ? -42.461 0.433 17.730 1.00 25.27 71 PHE A CA 1
ATOM 552 C C . PHE A 1 71 ? -42.306 -0.191 16.350 1.00 25.27 71 PHE A C 1
ATOM 554 O O . PHE A 1 71 ? -41.207 -0.518 15.908 1.00 25.27 71 PHE A O 1
ATOM 561 N N . GLU A 1 72 ? -43.466 -0.399 15.732 1.00 23.34 72 GLU A N 1
ATOM 562 C CA . GLU A 1 72 ? -43.653 -0.705 14.324 1.00 23.34 72 GLU A CA 1
ATOM 563 C C . GLU A 1 72 ? -43.105 0.414 13.438 1.00 23.34 72 GLU A C 1
ATOM 565 O O . GLU A 1 72 ? -43.221 1.608 13.729 1.00 23.34 72 GLU A O 1
ATOM 570 N N . ASN A 1 73 ? -42.547 -0.023 12.313 1.00 26.41 73 ASN A N 1
ATOM 571 C CA . ASN A 1 73 ? -42.178 0.791 11.171 1.00 26.41 73 ASN A CA 1
ATOM 572 C C . ASN A 1 73 ? -43.400 1.556 10.655 1.00 26.41 73 ASN A C 1
ATOM 574 O O . ASN A 1 73 ? -44.335 0.955 10.130 1.00 26.41 73 ASN A O 1
ATOM 578 N N . MET A 1 74 ? -43.361 2.883 10.737 1.00 22.22 74 MET A N 1
ATOM 579 C CA . MET A 1 74 ? -44.291 3.736 10.010 1.00 22.22 74 MET A CA 1
ATOM 580 C C . MET A 1 74 ? -43.551 4.315 8.807 1.00 22.22 74 MET A C 1
ATOM 582 O O . MET A 1 74 ? -42.775 5.265 8.915 1.00 22.22 74 MET A O 1
ATOM 586 N N . ALA A 1 75 ? -43.765 3.665 7.664 1.00 22.62 75 ALA A N 1
ATOM 587 C CA . ALA A 1 75 ? -43.428 4.186 6.356 1.00 22.62 75 ALA A CA 1
ATOM 588 C C . ALA A 1 75 ? -44.211 5.484 6.122 1.00 22.62 75 ALA A C 1
ATOM 590 O O . ALA A 1 75 ? -45.438 5.508 6.204 1.00 22.62 75 ALA A O 1
ATOM 591 N N . LEU A 1 76 ? -43.489 6.559 5.826 1.00 23.09 76 LEU A N 1
ATOM 592 C CA . LEU A 1 76 ? -44.031 7.714 5.128 1.00 23.09 76 LEU A CA 1
ATOM 593 C C . LEU A 1 76 ? -43.419 7.689 3.734 1.00 23.09 76 LEU A C 1
ATOM 595 O O . LEU A 1 76 ? -42.273 8.084 3.522 1.00 23.09 76 LEU A O 1
ATOM 599 N N . GLU A 1 77 ? -44.205 7.147 2.810 1.00 22.16 77 GLU A N 1
ATOM 600 C CA . GLU A 1 77 ? -44.027 7.300 1.378 1.00 22.16 77 GLU A CA 1
ATOM 601 C C . GLU A 1 77 ? -44.031 8.794 1.030 1.00 22.16 77 GLU A C 1
ATOM 603 O O . GLU A 1 77 ? -44.970 9.523 1.347 1.00 22.16 77 GLU A O 1
ATOM 608 N N . ASN A 1 78 ? -42.982 9.242 0.349 1.00 23.83 78 ASN A N 1
ATOM 609 C CA . ASN A 1 78 ? -43.109 10.251 -0.690 1.00 23.83 78 ASN A CA 1
ATOM 610 C C . ASN A 1 78 ? -42.114 9.896 -1.793 1.00 23.83 78 ASN A C 1
ATOM 612 O O . ASN A 1 78 ? -40.899 9.956 -1.621 1.00 23.83 78 ASN A O 1
ATOM 616 N N . SER A 1 79 ? -42.699 9.469 -2.906 1.00 22.48 79 SER A N 1
ATOM 617 C CA . SER A 1 79 ? -42.089 9.077 -4.167 1.00 22.48 79 SER A CA 1
ATOM 618 C C . SER A 1 79 ? -41.205 10.170 -4.761 1.00 22.48 79 SER A C 1
ATOM 620 O O . SER A 1 79 ? -41.695 11.274 -4.994 1.00 22.48 79 SER A O 1
ATOM 622 N N . LEU A 1 80 ? -39.972 9.822 -5.125 1.00 23.39 80 LEU A N 1
ATOM 623 C CA . LEU A 1 80 ? -39.315 10.301 -6.342 1.00 23.39 80 LEU A CA 1
ATOM 624 C C . LEU A 1 80 ? -38.381 9.183 -6.831 1.00 23.39 80 LEU A C 1
ATOM 626 O O . LEU A 1 80 ? -37.343 8.919 -6.228 1.00 23.39 80 LEU A O 1
ATOM 630 N N . ASP A 1 81 ? -38.811 8.517 -7.900 1.00 24.11 81 ASP A N 1
ATOM 631 C CA . ASP A 1 81 ? -38.090 7.479 -8.635 1.00 24.11 81 ASP A CA 1
ATOM 632 C C . ASP A 1 81 ? -36.728 7.974 -9.140 1.00 24.11 81 ASP A C 1
ATOM 634 O O . ASP A 1 81 ? -36.687 8.886 -9.966 1.00 24.11 81 ASP A O 1
ATOM 638 N N . ILE A 1 82 ? -35.633 7.335 -8.704 1.00 27.39 82 ILE A N 1
ATOM 639 C CA . ILE A 1 82 ? -34.381 7.195 -9.470 1.00 27.39 82 ILE A CA 1
ATOM 640 C C . ILE A 1 82 ? -33.770 5.820 -9.134 1.00 27.39 82 ILE A C 1
ATOM 642 O O . ILE A 1 82 ? -33.254 5.615 -8.041 1.00 27.39 82 ILE A O 1
ATOM 646 N N . ASP A 1 83 ? -33.906 4.902 -10.089 1.00 25.03 83 ASP A N 1
ATOM 647 C CA . ASP A 1 83 ? -33.220 3.625 -10.345 1.00 25.03 83 ASP A CA 1
ATOM 648 C C . ASP A 1 83 ? -32.321 2.987 -9.257 1.00 25.03 83 ASP A C 1
ATOM 650 O O . ASP A 1 83 ? -31.272 3.496 -8.865 1.00 25.03 83 ASP A O 1
ATOM 654 N N . ASN A 1 84 ? -32.735 1.776 -8.868 1.00 23.98 84 ASN A N 1
ATOM 655 C CA . ASN A 1 84 ? -32.128 0.851 -7.909 1.00 23.98 84 ASN A CA 1
ATOM 656 C C . ASN A 1 84 ? -30.712 0.357 -8.282 1.00 23.98 84 ASN A C 1
ATOM 658 O O . ASN A 1 84 ? -30.524 -0.276 -9.318 1.00 23.98 84 ASN A O 1
ATOM 662 N N . GLU A 1 85 ? -29.783 0.472 -7.330 1.00 25.31 85 GLU A N 1
ATOM 663 C CA . GLU A 1 85 ? -28.676 -0.471 -7.087 1.00 25.31 85 GLU A CA 1
ATOM 664 C C . GLU A 1 85 ? -28.988 -1.192 -5.755 1.00 25.31 85 GLU A C 1
ATOM 666 O O . GLU A 1 85 ? -29.069 -0.523 -4.717 1.00 25.31 85 GLU A O 1
ATOM 671 N N . PRO A 1 86 ? -29.225 -2.517 -5.728 1.00 24.44 86 PRO A N 1
ATOM 672 C CA . PRO A 1 86 ? -29.612 -3.211 -4.508 1.00 24.44 86 PRO A CA 1
ATOM 673 C C . PRO A 1 86 ? -28.368 -3.763 -3.803 1.00 24.44 86 PRO A C 1
ATOM 675 O O . PRO A 1 86 ? -27.928 -4.845 -4.158 1.00 24.44 86 PRO A O 1
ATOM 678 N N . ASP A 1 87 ? -27.795 -3.034 -2.832 1.00 26.00 87 ASP A N 1
ATOM 679 C CA . ASP A 1 87 ? -26.961 -3.649 -1.765 1.00 26.00 87 ASP A CA 1
ATOM 680 C C . ASP A 1 87 ? -26.551 -2.726 -0.587 1.00 26.00 87 ASP A C 1
ATOM 682 O O . ASP A 1 87 ? -25.660 -3.054 0.197 1.00 26.00 87 ASP A O 1
ATOM 686 N N . GLN A 1 88 ? -27.189 -1.563 -0.393 1.00 28.62 88 GLN A N 1
ATOM 687 C CA . GLN A 1 88 ? -26.754 -0.581 0.625 1.00 28.62 88 GLN A CA 1
ATOM 688 C C . GLN A 1 88 ? -27.653 -0.411 1.861 1.00 28.62 88 GLN A C 1
ATOM 690 O O . GLN A 1 88 ? -27.551 0.599 2.555 1.00 28.62 88 GLN A O 1
ATOM 695 N N . LEU A 1 89 ? -28.491 -1.386 2.220 1.00 23.48 89 LEU A N 1
ATOM 696 C CA . LEU A 1 89 ? -29.296 -1.289 3.445 1.00 23.48 89 LEU A CA 1
ATOM 697 C C . LEU A 1 89 ? -28.920 -2.367 4.470 1.00 23.48 89 LEU A C 1
ATOM 699 O O . LEU A 1 89 ? -29.086 -3.556 4.232 1.00 23.48 89 LEU A O 1
ATOM 703 N N . ALA A 1 90 ? -28.455 -1.877 5.629 1.00 23.91 90 ALA A N 1
ATOM 704 C CA . ALA A 1 90 ? -28.083 -2.573 6.867 1.00 23.91 90 ALA A CA 1
ATOM 705 C C . ALA A 1 90 ? -26.653 -3.152 6.966 1.00 23.91 90 ALA A C 1
ATOM 707 O O . ALA A 1 90 ? -26.451 -4.340 7.204 1.00 23.91 90 ALA A O 1
ATOM 708 N N . ARG A 1 91 ? -25.636 -2.279 6.939 1.00 26.25 91 ARG A N 1
ATOM 709 C CA . ARG A 1 91 ? -24.400 -2.498 7.715 1.00 26.25 91 ARG A CA 1
ATOM 710 C C . ARG A 1 91 ? -24.217 -1.323 8.674 1.00 26.25 91 ARG A C 1
ATOM 712 O O . ARG A 1 91 ? -24.326 -0.173 8.256 1.00 26.25 91 ARG A O 1
ATOM 719 N N . LEU A 1 92 ? -23.976 -1.606 9.958 1.00 24.59 92 LEU A N 1
ATOM 720 C CA . LEU A 1 92 ? -23.505 -0.601 10.920 1.00 24.59 92 LEU A CA 1
ATOM 721 C C . LEU A 1 92 ? -22.305 0.135 10.292 1.00 24.59 92 LEU A C 1
ATOM 723 O O . LEU A 1 92 ? -21.441 -0.553 9.741 1.00 24.59 92 LEU A O 1
ATOM 727 N N . PRO A 1 93 ? -22.214 1.478 10.344 1.00 25.42 93 PRO A N 1
ATOM 728 C CA . PRO A 1 93 ? -21.026 2.184 9.878 1.00 25.42 93 PRO A CA 1
ATOM 729 C C . PRO A 1 93 ? -19.818 1.759 10.724 1.00 25.42 93 PRO A C 1
ATOM 731 O O . PRO A 1 93 ? -19.579 2.262 11.821 1.00 25.42 93 PRO A O 1
ATOM 734 N N . THR A 1 94 ? -19.073 0.772 10.238 1.00 32.00 94 THR A N 1
ATOM 735 C CA . THR A 1 94 ? -17.873 0.263 10.892 1.00 32.00 94 THR A CA 1
ATOM 736 C C . THR A 1 94 ? -16.883 1.424 10.958 1.00 32.00 94 THR A C 1
ATOM 738 O O . THR A 1 94 ? -16.652 2.082 9.939 1.00 32.00 94 THR A O 1
ATOM 741 N N . ILE A 1 95 ? -16.257 1.677 12.118 1.00 33.81 95 ILE A N 1
ATOM 742 C CA . ILE A 1 95 ? -14.906 2.252 12.087 1.00 33.81 95 ILE A CA 1
ATOM 743 C C . ILE A 1 95 ? -14.184 1.375 11.075 1.00 33.81 95 ILE A C 1
ATOM 745 O O . ILE A 1 95 ? -14.041 0.181 11.329 1.00 33.81 95 ILE A O 1
ATOM 749 N N . GLN A 1 96 ? -13.815 1.902 9.904 1.00 36.06 96 GLN A N 1
ATOM 750 C CA . GLN A 1 96 ? -12.862 1.195 9.064 1.00 36.06 96 GLN A CA 1
ATOM 751 C C . GLN A 1 96 ? -11.646 1.062 9.958 1.00 36.06 96 GLN A C 1
ATOM 753 O O . GLN A 1 96 ? -10.948 2.046 10.144 1.00 36.06 96 GLN A O 1
ATOM 758 N N . LEU A 1 97 ? -11.483 -0.081 10.627 1.00 37.03 97 LEU A N 1
ATOM 759 C CA . LEU A 1 97 ? -10.320 -0.389 11.431 1.00 37.03 97 LEU A CA 1
ATOM 760 C C . LEU A 1 97 ? -9.223 -0.408 10.380 1.00 37.03 97 LEU A C 1
ATOM 762 O O . LEU A 1 97 ? -9.214 -1.358 9.598 1.00 37.03 97 LEU A O 1
ATOM 766 N N . PRO A 1 98 ? -8.358 0.623 10.249 1.00 31.83 98 PRO A N 1
ATOM 767 C CA . PRO A 1 98 ? -7.309 0.525 9.259 1.00 31.83 98 PRO A CA 1
ATOM 768 C C . PRO A 1 98 ? -6.396 -0.575 9.771 1.00 31.83 98 PRO A C 1
ATOM 770 O O . PRO A 1 98 ? -5.570 -0.301 10.641 1.00 31.83 98 PRO A O 1
ATOM 773 N N . LEU A 1 99 ? -6.588 -1.824 9.342 1.00 38.50 99 LEU A N 1
ATOM 774 C CA . LEU A 1 99 ? -5.584 -2.862 9.463 1.00 38.50 99 LEU A CA 1
ATOM 775 C C . LEU A 1 99 ? -4.403 -2.242 8.738 1.00 38.50 99 LEU A C 1
ATOM 777 O O . LEU A 1 99 ? -4.390 -2.167 7.514 1.00 38.50 99 LEU A O 1
ATOM 781 N N . ASN A 1 100 ? -3.488 -1.642 9.500 1.00 32.97 100 ASN A N 1
ATOM 782 C CA . ASN A 1 100 ? -2.319 -0.975 8.957 1.00 32.97 100 ASN A CA 1
ATOM 783 C C . ASN A 1 100 ? -1.329 -2.077 8.590 1.00 32.97 100 ASN A C 1
ATOM 785 O O . ASN A 1 100 ? -0.207 -2.137 9.071 1.00 32.97 100 ASN A O 1
ATOM 789 N N . ILE A 1 101 ? -1.808 -3.010 7.777 1.00 33.81 101 ILE A N 1
ATOM 790 C CA . ILE A 1 101 ? -1.012 -3.848 6.926 1.00 33.81 101 ILE A CA 1
ATOM 791 C C . ILE A 1 101 ? -0.629 -2.851 5.859 1.00 33.81 101 ILE A C 1
ATOM 793 O O . ILE A 1 101 ? -1.417 -2.605 4.961 1.00 33.81 101 ILE A O 1
ATOM 797 N N . SER A 1 102 ? 0.488 -2.149 6.027 1.00 27.02 102 SER A N 1
ATOM 798 C CA . SER A 1 102 ? 1.079 -1.435 4.904 1.00 27.02 102 SER A CA 1
ATOM 799 C C . SER A 1 102 ? 1.468 -2.515 3.895 1.00 27.02 102 SER A C 1
ATOM 801 O O . SER A 1 102 ? 2.501 -3.158 4.103 1.00 27.02 102 SER A O 1
ATOM 803 N N . PRO A 1 103 ? 0.677 -2.796 2.841 1.00 29.59 103 PRO A N 1
ATOM 804 C CA . PRO A 1 103 ? 1.105 -3.739 1.833 1.00 29.59 103 PRO A CA 1
ATOM 805 C C . PRO A 1 103 ? 2.030 -2.894 0.966 1.00 29.59 103 PRO A C 1
ATOM 807 O O . PRO A 1 103 ? 1.571 -2.105 0.145 1.00 29.59 103 PRO A O 1
ATOM 810 N N . VAL A 1 104 ? 3.330 -2.987 1.246 1.00 29.38 104 VAL A N 1
ATOM 811 C CA . VAL A 1 104 ? 4.369 -2.059 0.779 1.00 29.38 104 VAL A CA 1
ATOM 812 C C . VAL A 1 104 ? 4.318 -0.729 1.535 1.00 29.38 104 VAL A C 1
ATOM 814 O O . VAL A 1 104 ? 3.448 0.118 1.335 1.00 29.38 104 VAL A O 1
ATOM 817 N N . LYS A 1 105 ? 5.304 -0.518 2.413 1.00 27.89 105 LYS A N 1
ATOM 818 C CA . LYS A 1 105 ? 5.620 0.811 2.934 1.00 27.89 105 LYS A CA 1
ATOM 819 C C . LYS A 1 105 ? 5.709 1.783 1.753 1.00 27.89 105 LYS A C 1
ATOM 821 O O . LYS A 1 105 ? 6.513 1.603 0.839 1.00 27.89 105 LYS A O 1
ATOM 826 N N . THR A 1 106 ? 4.961 2.878 1.824 1.00 30.00 106 THR A N 1
ATOM 827 C CA . THR A 1 106 ? 5.168 4.072 0.988 1.00 30.00 106 THR A CA 1
ATOM 828 C C . THR A 1 106 ? 6.590 4.642 1.097 1.00 30.00 106 THR A C 1
ATOM 830 O O . THR A 1 106 ? 6.943 5.530 0.329 1.00 30.00 106 THR A O 1
ATOM 833 N N . GLU A 1 107 ? 7.436 4.107 1.985 1.00 31.67 107 GLU A N 1
ATOM 834 C CA . GLU A 1 107 ? 8.883 4.342 2.013 1.00 31.67 107 GLU A CA 1
ATOM 835 C C . GLU A 1 107 ? 9.554 4.081 0.648 1.00 31.67 107 GLU A C 1
ATOM 837 O O . GLU A 1 107 ? 10.485 4.805 0.304 1.00 31.67 107 GLU A O 1
ATOM 842 N N . ASN A 1 108 ? 9.034 3.184 -0.203 1.00 37.84 108 ASN A N 1
ATOM 843 C CA . ASN A 1 108 ? 9.593 2.975 -1.550 1.00 37.84 108 ASN A CA 1
ATOM 844 C C . ASN A 1 108 ? 9.345 4.143 -2.525 1.00 37.84 108 ASN A C 1
ATOM 846 O O . ASN A 1 108 ? 10.023 4.235 -3.540 1.00 37.84 108 ASN A O 1
ATOM 850 N N . LEU A 1 109 ? 8.423 5.068 -2.224 1.00 37.62 109 LEU A N 1
ATOM 851 C CA . LEU A 1 109 ? 8.322 6.342 -2.951 1.00 37.62 109 LEU A CA 1
ATOM 852 C C . LEU A 1 109 ? 9.357 7.360 -2.448 1.00 37.62 109 LEU A C 1
ATOM 854 O O . LEU A 1 109 ? 9.804 8.191 -3.227 1.00 37.62 109 LEU A O 1
ATOM 858 N N . SER A 1 110 ? 9.780 7.276 -1.178 1.00 37.28 110 SER A N 1
ATOM 859 C CA . SER A 1 110 ? 10.888 8.085 -0.637 1.00 37.28 110 SER A CA 1
ATOM 860 C C . SER A 1 110 ? 12.272 7.556 -1.033 1.00 37.28 110 SER A C 1
ATOM 862 O O . SER A 1 110 ? 13.241 8.312 -1.038 1.00 37.28 110 SER A O 1
ATOM 864 N N . ALA A 1 111 ? 12.366 6.287 -1.446 1.00 34.84 111 ALA A N 1
ATOM 865 C CA . ALA A 1 111 ? 13.549 5.715 -2.089 1.00 34.84 111 ALA A CA 1
ATOM 866 C C . ALA A 1 111 ? 13.838 6.321 -3.482 1.00 34.84 111 ALA A C 1
ATOM 868 O O . ALA A 1 111 ? 14.942 6.142 -3.996 1.00 34.84 111 ALA A O 1
ATOM 869 N N . ALA A 1 112 ? 12.916 7.127 -4.040 1.00 36.69 112 ALA A N 1
ATOM 870 C CA . ALA A 1 112 ? 13.189 8.021 -5.173 1.00 36.69 112 ALA A CA 1
ATOM 871 C C . ALA A 1 112 ? 14.398 8.952 -4.920 1.00 36.69 112 ALA A C 1
ATOM 873 O O . ALA A 1 112 ? 15.080 9.354 -5.860 1.00 36.69 112 ALA A O 1
ATOM 874 N N . SER A 1 113 ? 14.743 9.188 -3.649 1.00 40.41 113 SER A N 1
ATOM 875 C CA . SER A 1 113 ? 15.920 9.954 -3.220 1.00 40.41 113 SER A CA 1
ATOM 876 C C . SER A 1 113 ? 17.280 9.316 -3.542 1.00 40.41 113 SER A C 1
ATOM 878 O O . SER A 1 113 ? 18.303 9.984 -3.416 1.00 40.41 113 SER A O 1
ATOM 880 N N . SER A 1 114 ? 17.333 8.041 -3.949 1.00 37.38 114 SER A N 1
ATOM 881 C CA . SER A 1 114 ? 18.597 7.334 -4.234 1.00 37.38 114 SER A CA 1
ATOM 882 C C . SER A 1 114 ? 18.992 7.316 -5.716 1.00 37.38 114 SER A C 1
ATOM 884 O O . SER A 1 114 ? 19.911 6.588 -6.102 1.00 37.38 114 SER A O 1
ATOM 886 N N . ILE A 1 115 ? 18.339 8.126 -6.557 1.00 43.81 115 ILE A N 1
ATOM 887 C CA . ILE A 1 115 ? 18.756 8.326 -7.949 1.00 43.81 115 ILE A CA 1
ATOM 888 C C . ILE A 1 115 ? 20.139 8.988 -7.936 1.00 43.81 115 ILE A C 1
ATOM 890 O O . ILE A 1 115 ? 20.309 10.107 -7.450 1.00 43.81 115 ILE A O 1
ATOM 894 N N . LYS A 1 116 ? 21.152 8.287 -8.461 1.00 38.72 116 LYS A N 1
ATOM 895 C CA . LYS A 1 116 ? 22.513 8.818 -8.579 1.00 38.72 116 LYS A CA 1
ATOM 896 C C . LYS A 1 116 ? 22.483 10.167 -9.300 1.00 38.72 116 LYS A C 1
ATOM 898 O O . LYS A 1 116 ? 22.026 10.294 -10.432 1.00 38.72 116 LYS A O 1
ATOM 903 N N . SER A 1 117 ? 23.029 11.162 -8.615 1.00 42.62 117 SER A N 1
ATOM 904 C CA . SER A 1 117 ? 23.269 12.522 -9.074 1.00 42.62 117 SER A CA 1
ATOM 905 C C . SER A 1 117 ? 24.070 12.548 -10.381 1.00 42.62 117 SER A C 1
ATOM 907 O O . SER A 1 117 ? 25.284 12.342 -10.362 1.00 42.62 117 SER A O 1
ATOM 909 N N . SER A 1 118 ? 23.405 12.787 -11.512 1.00 38.88 118 SER A N 1
ATOM 910 C CA . SER A 1 118 ? 23.916 13.521 -12.691 1.00 38.88 118 SER A CA 1
ATOM 911 C C . SER A 1 118 ? 22.955 13.373 -13.877 1.00 38.88 118 SER A C 1
ATOM 913 O O . SER A 1 118 ? 23.275 12.747 -14.880 1.00 38.88 118 SER A O 1
ATOM 915 N N . ILE A 1 119 ? 21.759 13.963 -13.787 1.00 47.44 119 ILE A N 1
ATOM 916 C CA . ILE A 1 119 ? 20.801 13.962 -14.904 1.00 47.44 119 ILE A CA 1
ATOM 917 C C . ILE A 1 119 ? 20.625 15.408 -15.404 1.00 47.44 119 ILE A C 1
ATOM 919 O O . ILE A 1 119 ? 20.297 16.291 -14.606 1.00 47.44 119 ILE A O 1
ATOM 923 N N . PRO A 1 120 ? 20.908 15.705 -16.688 1.00 43.34 120 PRO A N 1
ATOM 924 C CA . PRO A 1 120 ? 20.909 17.068 -17.213 1.00 43.34 120 PRO A CA 1
ATOM 925 C C . PRO A 1 120 ? 19.505 17.692 -17.285 1.00 43.34 120 PRO A C 1
ATOM 927 O O . PRO A 1 120 ? 18.491 17.022 -17.455 1.00 43.34 120 PRO A O 1
ATOM 930 N N . LYS A 1 121 ? 19.476 19.027 -17.206 1.00 43.50 121 LYS A N 1
ATOM 931 C CA . LYS A 1 121 ? 18.300 19.913 -17.073 1.00 43.50 121 LYS A CA 1
ATOM 932 C C . LYS A 1 121 ? 17.297 19.914 -18.251 1.00 43.50 121 LYS A C 1
ATOM 934 O O . LYS A 1 121 ? 16.443 20.793 -18.304 1.00 43.50 121 LYS A O 1
ATOM 939 N N . SER A 1 122 ? 17.343 18.966 -19.191 1.00 50.31 122 SER A N 1
ATOM 940 C CA . SER A 1 122 ? 16.432 18.907 -20.353 1.00 50.31 122 SER A CA 1
ATOM 941 C C . SER A 1 122 ? 15.278 17.903 -20.194 1.00 50.31 122 SER A C 1
ATOM 943 O O . SER A 1 122 ? 14.868 17.274 -21.160 1.00 50.31 122 SER A O 1
ATOM 945 N N . ARG A 1 123 ? 14.716 17.766 -18.986 1.00 60.62 123 ARG A N 1
ATOM 946 C CA . ARG A 1 123 ? 13.628 16.817 -18.640 1.00 60.62 123 ARG A CA 1
ATOM 947 C C . ARG A 1 123 ? 12.256 17.107 -19.284 1.00 60.62 123 ARG A C 1
ATOM 949 O O . ARG A 1 123 ? 11.336 16.296 -19.178 1.00 60.62 123 ARG A O 1
ATOM 956 N N . LEU A 1 124 ? 12.095 18.267 -19.929 1.00 59.34 124 LEU A N 1
ATOM 957 C CA . LEU A 1 124 ? 10.834 18.687 -20.562 1.00 59.34 124 LEU A CA 1
ATOM 958 C C . LEU A 1 124 ? 10.611 18.055 -21.943 1.00 59.34 124 LEU A C 1
ATOM 960 O O . LEU A 1 124 ? 9.465 17.879 -22.350 1.00 59.34 124 LEU A O 1
ATOM 964 N N . VAL A 1 125 ? 11.689 17.707 -22.651 1.00 64.81 125 VAL A N 1
ATOM 965 C CA . VAL A 1 125 ? 11.634 17.033 -23.952 1.00 64.81 125 VAL A CA 1
ATOM 966 C C . VAL A 1 125 ? 12.420 15.733 -23.826 1.00 64.81 125 VAL A C 1
ATOM 968 O O . VAL A 1 125 ? 13.637 15.798 -23.659 1.00 64.81 125 VAL A O 1
ATOM 971 N N . PRO A 1 126 ? 11.765 14.562 -23.888 1.00 66.75 126 PRO A N 1
ATOM 972 C CA . PRO A 1 126 ? 12.476 13.299 -23.800 1.00 66.75 126 PRO A CA 1
ATOM 973 C C . PRO A 1 126 ? 13.368 13.138 -25.032 1.00 66.75 126 PRO A C 1
ATOM 975 O O . PRO A 1 126 ? 12.884 13.075 -26.164 1.00 66.75 126 PRO A O 1
ATOM 978 N N . THR A 1 127 ? 14.677 13.092 -24.817 1.00 69.69 127 THR A N 1
ATOM 979 C CA . THR A 1 127 ? 15.649 12.761 -25.859 1.00 69.69 127 THR A CA 1
ATOM 980 C C . THR A 1 127 ? 16.051 11.304 -25.676 1.00 69.69 127 THR A C 1
ATOM 982 O O . THR A 1 127 ? 16.647 10.997 -24.641 1.00 69.69 127 THR A O 1
ATOM 985 N N . PRO A 1 128 ? 15.749 10.410 -26.637 1.00 72.50 128 PRO A N 1
ATOM 986 C CA . PRO A 1 128 ? 16.165 9.019 -26.543 1.00 72.50 128 PRO A CA 1
ATOM 987 C C . PRO A 1 128 ? 17.677 8.920 -26.350 1.00 72.50 128 PRO A C 1
ATOM 989 O O . PRO A 1 128 ? 18.434 9.633 -27.016 1.00 72.50 128 PRO A O 1
ATOM 992 N N . ALA A 1 129 ? 18.114 8.030 -25.460 1.00 69.88 129 ALA A N 1
ATOM 993 C CA . ALA A 1 129 ? 19.531 7.741 -25.292 1.00 69.88 129 ALA A CA 1
ATOM 994 C C . ALA A 1 129 ? 20.152 7.294 -26.630 1.00 69.88 129 ALA A C 1
ATOM 996 O O . ALA A 1 129 ? 19.497 6.658 -27.460 1.00 69.88 129 ALA A O 1
ATOM 997 N N . VAL A 1 130 ? 21.428 7.611 -26.855 1.00 74.25 130 VAL A N 1
ATOM 998 C CA . VAL A 1 130 ? 22.179 7.037 -27.980 1.00 74.25 130 VAL A CA 1
ATOM 999 C C . VAL A 1 130 ? 22.482 5.583 -27.626 1.00 74.25 130 VAL A C 1
ATOM 1001 O O . VAL A 1 130 ? 23.127 5.321 -26.617 1.00 74.25 130 VAL A O 1
ATOM 1004 N N . ILE A 1 131 ? 21.973 4.641 -28.424 1.00 78.31 131 ILE A N 1
ATOM 1005 C CA . ILE A 1 131 ? 22.034 3.207 -28.115 1.00 78.31 131 ILE A CA 1
ATOM 1006 C C . ILE A 1 131 ? 23.040 2.518 -29.038 1.00 78.31 131 ILE A C 1
ATOM 1008 O O . ILE A 1 131 ? 22.856 2.501 -30.261 1.00 78.31 131 ILE A O 1
ATOM 1012 N N . ASP A 1 132 ? 24.043 1.876 -28.441 1.00 81.06 132 ASP A N 1
ATOM 1013 C CA . ASP A 1 132 ? 24.977 1.014 -29.165 1.00 81.06 132 ASP A CA 1
ATOM 1014 C C . ASP A 1 132 ? 24.281 -0.242 -29.725 1.00 81.06 132 ASP A C 1
ATOM 1016 O O . ASP A 1 132 ? 23.402 -0.806 -29.063 1.00 81.06 132 ASP A O 1
ATOM 1020 N N . PRO A 1 133 ? 24.698 -0.762 -30.899 1.00 83.38 133 PRO A N 1
ATOM 1021 C CA . PRO A 1 133 ? 24.057 -1.918 -31.536 1.00 83.38 133 PRO A CA 1
ATOM 1022 C C . PRO A 1 133 ? 23.967 -3.174 -30.660 1.00 83.38 133 PRO A C 1
ATOM 1024 O O . PRO A 1 133 ? 23.055 -3.983 -30.836 1.00 83.38 133 PRO A O 1
ATOM 1027 N N . ILE A 1 134 ? 24.887 -3.338 -29.703 1.00 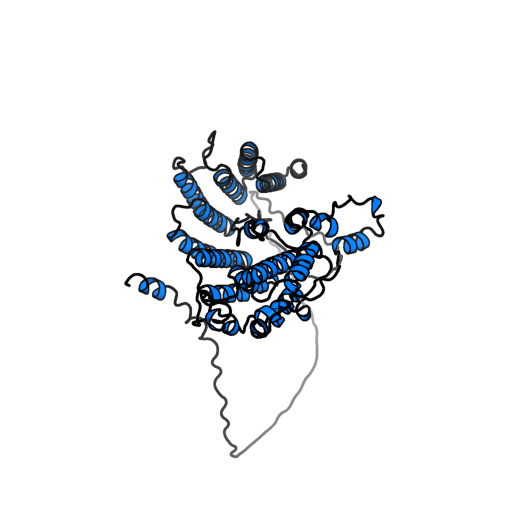80.31 134 ILE A N 1
ATOM 1028 C CA . ILE A 1 134 ? 24.897 -4.470 -28.769 1.00 80.31 134 ILE A CA 1
ATOM 1029 C C . ILE A 1 134 ? 23.622 -4.517 -27.911 1.00 80.31 134 ILE A C 1
ATOM 1031 O O . ILE A 1 134 ? 23.069 -5.590 -27.681 1.00 80.31 134 ILE A O 1
ATOM 1035 N N . HIS A 1 135 ? 23.075 -3.355 -27.548 1.00 84.31 135 HIS A N 1
ATOM 1036 C CA . HIS A 1 135 ? 21.885 -3.225 -26.709 1.00 84.31 135 HIS A CA 1
ATOM 1037 C C . HIS A 1 135 ? 20.571 -3.349 -27.497 1.00 84.31 135 HIS A C 1
ATOM 1039 O O . HIS A 1 135 ? 19.492 -3.315 -26.911 1.00 84.31 135 HIS A O 1
ATOM 1045 N N . TYR A 1 136 ? 20.613 -3.516 -28.827 1.00 83.38 136 TYR A N 1
ATOM 1046 C CA . TYR A 1 136 ? 19.398 -3.651 -29.647 1.00 83.38 136 TYR A CA 1
ATOM 1047 C C . TYR A 1 136 ? 18.638 -4.945 -29.379 1.00 83.38 136 TYR A C 1
ATOM 1049 O O . TYR A 1 136 ? 17.440 -5.016 -29.646 1.00 83.38 136 TYR A O 1
ATOM 1057 N N . LYS A 1 137 ? 19.339 -5.950 -28.854 1.00 83.19 137 LYS A N 1
ATOM 1058 C CA . LYS A 1 137 ? 18.769 -7.244 -28.493 1.00 83.19 137 LYS A CA 1
ATOM 1059 C C . LYS A 1 137 ? 18.065 -7.221 -27.137 1.00 83.19 137 LYS A C 1
ATOM 1061 O O . LYS A 1 137 ? 17.335 -8.159 -26.852 1.00 83.19 137 LYS A O 1
ATOM 1066 N N . LEU A 1 138 ? 18.280 -6.188 -26.314 1.00 86.00 138 LEU A N 1
ATOM 1067 C CA . LEU A 1 138 ? 17.700 -6.135 -24.978 1.00 86.00 138 LEU A CA 1
ATOM 1068 C C . LEU A 1 138 ? 16.180 -5.932 -25.036 1.00 86.00 138 LEU A C 1
ATOM 1070 O O . LEU A 1 138 ? 15.706 -5.026 -25.730 1.00 86.00 138 LEU A O 1
ATOM 1074 N N . PRO A 1 139 ? 15.405 -6.696 -24.251 1.00 85.19 139 PRO A N 1
ATOM 1075 C CA . PRO A 1 139 ? 13.952 -6.575 -24.226 1.00 85.19 139 PRO A CA 1
ATOM 1076 C C . PRO A 1 139 ? 13.514 -5.259 -23.565 1.00 85.19 139 PRO A C 1
ATOM 1078 O O . PRO A 1 139 ? 12.519 -4.659 -23.972 1.00 85.19 139 PRO A O 1
ATOM 1081 N N . THR A 1 140 ? 14.321 -4.735 -22.636 1.00 86.00 140 THR A N 1
ATOM 1082 C CA . THR A 1 140 ? 14.144 -3.431 -21.980 1.00 86.00 140 THR A CA 1
ATOM 1083 C C . THR A 1 140 ? 14.149 -2.256 -22.955 1.00 86.00 140 THR A C 1
ATOM 1085 O O . THR A 1 140 ? 13.569 -1.217 -22.654 1.00 86.00 140 THR A O 1
ATOM 1088 N N . ARG A 1 141 ? 14.705 -2.414 -24.166 1.00 86.31 141 ARG A N 1
ATOM 1089 C CA . ARG A 1 141 ? 14.572 -1.409 -25.230 1.00 86.31 141 ARG A CA 1
ATOM 1090 C C . ARG A 1 141 ? 13.108 -1.170 -25.589 1.00 86.31 141 ARG A C 1
ATOM 1092 O O . ARG A 1 141 ? 12.715 -0.029 -25.808 1.00 86.31 141 ARG A O 1
ATOM 1099 N N . ARG A 1 142 ? 12.299 -2.234 -25.650 1.00 85.06 142 ARG A N 1
ATOM 1100 C CA . ARG A 1 142 ? 10.857 -2.091 -25.882 1.00 85.06 142 ARG A CA 1
ATOM 1101 C C . ARG A 1 142 ? 10.259 -1.265 -24.747 1.00 85.06 142 ARG A C 1
ATOM 1103 O O . ARG A 1 142 ? 9.457 -0.386 -24.998 1.00 85.06 142 ARG A O 1
ATOM 1110 N N . TRP A 1 143 ? 10.705 -1.469 -23.512 1.00 86.06 143 TRP A N 1
ATOM 1111 C CA . TRP A 1 143 ? 10.125 -0.858 -22.314 1.00 86.06 143 TRP A CA 1
ATOM 1112 C C . TRP A 1 143 ? 10.403 0.643 -22.159 1.00 86.06 143 TRP A C 1
ATOM 1114 O O . TRP A 1 143 ? 9.778 1.284 -21.321 1.00 86.06 143 TRP A O 1
ATOM 1124 N N . ILE A 1 144 ? 11.288 1.213 -22.977 1.00 88.25 144 ILE A N 1
ATOM 1125 C CA . ILE A 1 144 ? 11.537 2.661 -23.047 1.00 88.25 144 ILE A CA 1
ATOM 1126 C C . ILE A 1 144 ? 10.978 3.297 -24.332 1.00 88.25 144 ILE A C 1
ATOM 1128 O O . ILE A 1 144 ? 11.125 4.499 -24.546 1.00 88.25 144 ILE A O 1
ATOM 1132 N N . ASP A 1 145 ? 10.337 2.509 -25.203 1.00 87.31 145 ASP A N 1
ATOM 1133 C CA . ASP A 1 145 ? 9.807 2.993 -26.476 1.00 87.31 145 ASP A CA 1
ATOM 1134 C C . ASP A 1 145 ? 8.625 3.961 -26.250 1.00 87.31 145 ASP A C 1
ATOM 1136 O O . ASP A 1 145 ? 7.642 3.585 -25.595 1.00 87.31 145 ASP A O 1
ATOM 1140 N N . PRO A 1 146 ? 8.662 5.186 -26.817 1.00 86.88 146 PRO A N 1
ATOM 1141 C CA . PRO A 1 146 ? 7.567 6.149 -26.742 1.00 86.88 146 PRO A CA 1
ATOM 1142 C C . PRO A 1 146 ? 6.181 5.592 -27.103 1.00 86.88 146 PRO A C 1
ATOM 1144 O O . PRO A 1 146 ? 5.187 6.078 -26.561 1.00 86.88 146 PRO A O 1
ATOM 1147 N N . VAL A 1 147 ? 6.101 4.587 -27.986 1.00 87.06 147 VAL A N 1
ATOM 1148 C CA . VAL A 1 147 ? 4.846 3.959 -28.451 1.00 87.06 147 VAL A CA 1
ATOM 1149 C C . VAL A 1 147 ? 4.100 3.224 -27.328 1.00 87.06 147 VAL A C 1
ATOM 1151 O O . VAL A 1 147 ? 2.872 3.059 -27.377 1.00 87.06 147 VAL A O 1
ATOM 1154 N N . ASN A 1 148 ? 4.809 2.806 -26.280 1.00 85.44 148 ASN A N 1
ATOM 1155 C CA . ASN A 1 148 ? 4.187 2.080 -25.179 1.00 85.44 148 ASN A CA 1
ATOM 1156 C C . ASN A 1 148 ? 3.334 2.974 -24.286 1.00 85.44 148 ASN A C 1
ATOM 1158 O O . ASN A 1 148 ? 2.325 2.509 -23.753 1.00 85.44 148 ASN A O 1
ATOM 1162 N N . PHE A 1 149 ? 3.662 4.259 -24.198 1.00 88.31 149 PHE A N 1
ATOM 1163 C CA . PHE A 1 149 ? 3.012 5.180 -23.277 1.00 88.31 149 PHE A CA 1
ATOM 1164 C C . PHE A 1 149 ? 1.742 5.767 -23.875 1.00 88.31 149 PHE A C 1
ATOM 1166 O O . PHE A 1 149 ? 1.776 6.510 -24.856 1.00 88.31 149 PHE A O 1
ATOM 1173 N N . SER A 1 150 ? 0.616 5.470 -23.237 1.00 84.75 150 SER A N 1
ATOM 1174 C CA . SER A 1 150 ? -0.656 6.104 -23.568 1.00 84.75 150 SER A CA 1
ATOM 1175 C C . SER A 1 150 ? -0.716 7.515 -22.972 1.00 84.75 150 SER A C 1
ATOM 1177 O O . SER A 1 150 ? -0.167 7.784 -21.894 1.00 84.75 150 SER A O 1
ATOM 1179 N N . ASP A 1 151 ? -1.398 8.428 -23.661 1.00 85.38 151 ASP A N 1
ATOM 1180 C CA . ASP A 1 151 ? -1.602 9.776 -23.142 1.00 85.38 151 ASP A CA 1
ATOM 1181 C C . ASP A 1 151 ? -2.567 9.755 -21.957 1.00 85.38 151 ASP A C 1
ATOM 1183 O O . ASP A 1 151 ? -3.620 9.118 -21.980 1.00 85.38 151 ASP A O 1
ATOM 1187 N N . ILE A 1 152 ? -2.196 10.471 -20.897 1.00 86.75 152 ILE A N 1
ATOM 1188 C CA . ILE A 1 152 ? -2.991 10.546 -19.674 1.00 86.75 152 ILE A CA 1
ATOM 1189 C C . ILE A 1 152 ? -4.110 11.578 -19.908 1.00 86.75 152 ILE A C 1
ATOM 1191 O O . ILE A 1 152 ? -3.797 12.753 -20.119 1.00 86.75 152 ILE A O 1
ATOM 1195 N N . PRO A 1 153 ? -5.405 11.219 -19.845 1.00 83.44 153 PRO A N 1
ATOM 1196 C CA . PRO A 1 153 ? -6.508 12.147 -20.109 1.00 83.44 153 PRO A CA 1
ATOM 1197 C C . PRO A 1 153 ? -6.505 13.315 -19.127 1.00 83.44 153 PRO A C 1
ATOM 1199 O O . PRO A 1 153 ? -6.382 13.090 -17.926 1.00 83.44 153 PRO A O 1
ATOM 1202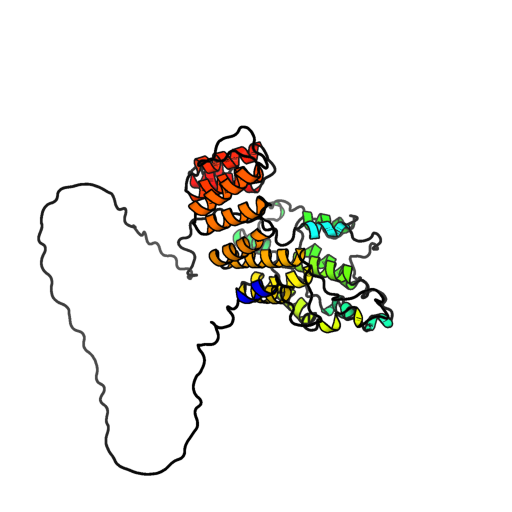 N N . ALA A 1 154 ? -6.618 14.559 -19.597 1.00 75.00 154 ALA A N 1
ATOM 1203 C CA . ALA A 1 154 ? -6.628 15.763 -18.753 1.00 75.00 154 ALA A CA 1
ATOM 1204 C C . ALA A 1 154 ? -7.977 15.994 -18.043 1.00 75.00 154 ALA A C 1
ATOM 1206 O O . ALA A 1 154 ? -8.442 17.128 -17.968 1.00 75.00 154 ALA A O 1
ATOM 1207 N N . LEU A 1 155 ? -8.615 14.932 -17.543 1.00 66.00 155 LEU A N 1
ATOM 1208 C CA . LEU A 1 155 ? -9.847 15.076 -16.776 1.00 66.00 155 LEU A CA 1
ATOM 1209 C C . LEU A 1 155 ? -9.535 15.640 -15.387 1.00 66.00 155 LEU A C 1
ATOM 1211 O O . LEU A 1 155 ? -8.683 15.117 -14.667 1.00 66.00 155 LEU A O 1
ATOM 1215 N N . ASP A 1 156 ? -10.270 16.683 -15.003 1.00 67.19 156 ASP A N 1
ATOM 1216 C CA . ASP A 1 156 ? -10.391 17.148 -13.623 1.00 67.19 156 ASP A CA 1
ATOM 1217 C C . ASP A 1 156 ? -11.855 16.937 -13.216 1.00 67.19 156 ASP A C 1
ATOM 1219 O O . ASP A 1 156 ? -12.662 17.866 -13.307 1.00 67.19 156 ASP A O 1
ATOM 1223 N N . PRO A 1 157 ? -12.219 15.712 -12.781 1.00 64.25 157 PRO A N 1
ATOM 1224 C CA . PRO A 1 157 ? -13.604 15.363 -12.481 1.00 64.25 157 PRO A CA 1
ATOM 1225 C C . PRO A 1 157 ? -14.203 16.287 -11.427 1.00 64.25 157 PRO A C 1
ATOM 1227 O O . PRO A 1 157 ? -15.407 16.514 -11.408 1.00 64.25 157 PRO A O 1
ATOM 1230 N N . LEU A 1 158 ? -13.366 16.842 -10.547 1.00 65.94 158 LEU A N 1
ATOM 1231 C CA . LEU A 1 158 ? -13.789 17.787 -9.528 1.00 65.94 158 LEU A CA 1
ATOM 1232 C C . LEU A 1 158 ? -14.129 19.147 -10.139 1.00 65.94 158 LEU A C 1
ATOM 1234 O O . LEU A 1 158 ? -15.151 19.724 -9.795 1.00 65.94 158 LEU A O 1
ATOM 1238 N N . ASN A 1 159 ? -13.316 19.673 -11.055 1.00 67.81 159 ASN A N 1
ATOM 1239 C CA . ASN A 1 159 ? -13.692 20.892 -11.770 1.00 67.81 159 ASN A CA 1
ATOM 1240 C C . ASN A 1 159 ? -14.931 20.683 -12.644 1.00 67.81 159 ASN A C 1
ATOM 1242 O O . ASN A 1 159 ? -15.789 21.564 -12.656 1.00 67.81 159 ASN A O 1
ATOM 1246 N N . ASP A 1 160 ? -15.059 19.538 -13.311 1.00 70.62 160 ASP A N 1
ATOM 1247 C CA . ASP A 1 160 ? -16.224 19.223 -14.141 1.00 70.62 160 ASP A CA 1
ATOM 1248 C C . ASP A 1 160 ? -17.494 19.107 -13.286 1.00 70.62 160 ASP A C 1
ATOM 1250 O O . ASP A 1 160 ? -18.514 19.723 -13.595 1.00 70.62 160 ASP A O 1
ATOM 1254 N N . THR A 1 161 ? -17.428 18.402 -12.151 1.00 71.62 161 THR A N 1
ATOM 1255 C CA . THR A 1 161 ? -18.550 18.282 -11.203 1.00 71.62 161 THR A CA 1
ATOM 1256 C C . THR A 1 161 ? -18.875 19.597 -10.512 1.00 71.62 161 THR A C 1
ATOM 1258 O O . THR A 1 161 ? -20.047 19.944 -10.427 1.00 71.62 161 THR A O 1
ATOM 1261 N N . ILE A 1 162 ? -17.882 20.380 -10.079 1.00 70.25 162 ILE A N 1
ATOM 1262 C CA . ILE A 1 162 ? -18.116 21.709 -9.495 1.00 70.25 162 ILE A CA 1
ATOM 1263 C C . ILE A 1 162 ? -18.793 22.619 -10.516 1.00 70.25 162 ILE A C 1
ATOM 1265 O O . ILE A 1 162 ? -19.744 23.312 -10.175 1.00 70.25 162 ILE A O 1
ATOM 1269 N N . THR A 1 163 ? -18.329 22.607 -11.765 1.00 75.25 163 THR A N 1
ATOM 1270 C CA . THR A 1 163 ? -18.916 23.431 -12.830 1.00 75.25 163 THR A CA 1
ATOM 1271 C C . THR A 1 163 ? -20.335 22.969 -13.158 1.00 75.25 163 THR A C 1
ATOM 1273 O O . THR A 1 163 ? -21.213 23.795 -13.391 1.00 75.25 163 THR A O 1
ATOM 1276 N N . LYS A 1 164 ? -20.594 21.657 -13.104 1.00 79.44 164 LYS A N 1
ATOM 1277 C CA . LYS A 1 164 ? -21.927 21.076 -13.294 1.00 79.44 164 LYS A CA 1
ATOM 1278 C C . LYS A 1 164 ? -22.891 21.395 -12.143 1.00 79.44 164 LYS A C 1
ATOM 1280 O O . LYS A 1 164 ? -24.053 21.674 -12.406 1.00 79.44 164 LYS A O 1
ATOM 1285 N N . ILE A 1 165 ? -22.430 21.342 -10.891 1.00 79.38 165 ILE A N 1
ATOM 1286 C CA . ILE A 1 165 ? -23.267 21.495 -9.686 1.00 79.38 165 ILE A CA 1
ATOM 1287 C C . ILE A 1 165 ? -23.464 22.969 -9.316 1.00 79.38 165 ILE A C 1
ATOM 1289 O O . ILE A 1 165 ? -24.574 23.385 -9.004 1.00 79.38 165 ILE A O 1
ATOM 1293 N N . PHE A 1 166 ? -22.396 23.766 -9.351 1.00 75.25 166 PHE A N 1
ATOM 1294 C CA . PHE A 1 166 ? -22.398 25.156 -8.888 1.00 75.25 166 PHE A CA 1
ATOM 1295 C C . PHE A 1 166 ? -22.384 26.179 -10.040 1.00 75.25 166 PHE A C 1
ATOM 1297 O O . PHE A 1 166 ? -22.340 27.385 -9.794 1.00 75.25 166 PHE A O 1
ATOM 1304 N N . GLY A 1 167 ? -22.417 25.725 -11.298 1.00 74.62 167 GLY A N 1
ATOM 1305 C CA . GLY A 1 167 ? -22.297 26.582 -12.480 1.00 74.62 167 GLY A CA 1
ATOM 1306 C C . GLY A 1 167 ? -20.886 27.156 -12.659 1.00 74.62 167 GLY A C 1
ATOM 1307 O O . GLY A 1 167 ? -19.910 26.679 -12.074 1.00 74.62 167 GLY A O 1
ATOM 1308 N N . ASN A 1 168 ? -20.765 28.223 -13.458 1.00 66.31 168 ASN A N 1
ATOM 1309 C CA . ASN A 1 168 ? -19.515 28.971 -13.642 1.00 66.31 168 ASN A CA 1
ATOM 1310 C C . ASN A 1 168 ? -19.156 29.782 -12.380 1.00 66.31 168 ASN A C 1
ATOM 1312 O O . ASN A 1 168 ? -19.127 31.011 -12.403 1.00 66.31 168 ASN A O 1
ATOM 1316 N N . VAL A 1 169 ? -18.869 29.107 -11.264 1.00 60.56 169 VAL A N 1
ATOM 1317 C CA . VAL A 1 169 ? -18.232 29.737 -10.103 1.00 60.56 169 VAL A CA 1
ATOM 1318 C C . VAL A 1 169 ? -16.893 30.293 -10.567 1.00 60.56 169 VAL A C 1
ATOM 1320 O O . VAL A 1 169 ? -16.022 29.520 -10.985 1.00 60.56 169 VAL A O 1
ATOM 1323 N N . HIS A 1 170 ? -16.733 31.617 -10.499 1.00 58.59 170 HIS A N 1
ATOM 1324 C CA . HIS A 1 170 ? -15.492 32.292 -10.862 1.00 58.59 170 HIS A CA 1
ATOM 1325 C C . HIS A 1 170 ? -14.317 31.649 -10.115 1.00 58.59 170 HIS A C 1
ATOM 1327 O O . HIS A 1 170 ? -14.347 31.495 -8.893 1.00 58.59 170 HIS A O 1
ATOM 1333 N N . SER A 1 171 ? -13.276 31.268 -10.859 1.00 58.94 171 SER A N 1
ATOM 1334 C CA . SER A 1 171 ? -12.071 30.604 -10.338 1.00 58.94 171 SER A CA 1
ATOM 1335 C C . SER A 1 171 ? -11.420 31.351 -9.169 1.00 58.94 171 SER A C 1
ATOM 1337 O O . SER A 1 171 ? -10.773 30.722 -8.340 1.00 58.94 171 SER A O 1
ATOM 1339 N N . SER A 1 172 ? -11.649 32.662 -9.067 1.00 61.34 172 SER A N 1
ATOM 1340 C CA . SER A 1 172 ? -11.184 33.553 -8.002 1.00 61.34 172 SER A CA 1
ATOM 1341 C C . SER A 1 172 ? -11.850 33.353 -6.636 1.00 61.34 172 SER A C 1
ATOM 1343 O O . SER A 1 172 ? -11.284 33.779 -5.636 1.00 61.34 172 SER A O 1
ATOM 1345 N N . GLN A 1 173 ? -13.029 32.726 -6.564 1.00 61.69 173 GLN A N 1
ATOM 1346 C CA . GLN A 1 173 ? -13.703 32.408 -5.293 1.00 61.69 173 GLN A CA 1
ATOM 1347 C C . GLN A 1 173 ? -13.326 31.025 -4.755 1.00 61.69 173 GLN A C 1
ATOM 1349 O O . GLN A 1 173 ? -13.689 30.667 -3.635 1.00 61.69 173 GLN A O 1
ATOM 1354 N N . ARG A 1 174 ? -12.609 30.226 -5.552 1.00 62.34 174 ARG A N 1
ATOM 1355 C CA . ARG A 1 174 ? -12.142 28.910 -5.128 1.00 62.34 174 ARG A CA 1
ATOM 1356 C C . ARG A 1 174 ? -10.871 29.084 -4.292 1.00 62.34 174 ARG A C 1
ATOM 1358 O O . ARG A 1 174 ? -10.047 29.936 -4.626 1.00 62.34 174 ARG A O 1
ATOM 1365 N N . PRO A 1 175 ? -10.663 28.267 -3.247 1.00 59.78 175 PRO A N 1
ATOM 1366 C CA . PRO A 1 175 ? -9.377 28.215 -2.568 1.00 59.78 175 PRO A CA 1
ATOM 1367 C C . PRO A 1 175 ? -8.272 27.985 -3.601 1.00 59.78 175 PRO A C 1
ATOM 1369 O O . PRO A 1 175 ? -8.355 27.046 -4.402 1.00 59.78 175 PRO A O 1
ATOM 1372 N N . ASN A 1 176 ? -7.253 28.845 -3.601 1.00 57.59 176 ASN A N 1
ATOM 1373 C CA . ASN A 1 176 ? -6.102 28.672 -4.476 1.00 57.59 176 ASN A CA 1
ATOM 1374 C C . ASN A 1 176 ? -5.429 27.348 -4.126 1.00 57.59 176 ASN A C 1
ATOM 1376 O O . ASN A 1 176 ? -4.802 27.210 -3.076 1.00 57.59 176 ASN A O 1
ATOM 1380 N N . ARG A 1 177 ? -5.555 26.361 -5.015 1.00 58.66 177 ARG A N 1
ATOM 1381 C CA . ARG A 1 177 ? -4.757 25.145 -4.902 1.00 58.66 177 ARG A CA 1
ATOM 1382 C C . ARG A 1 177 ? -3.317 25.538 -5.194 1.00 58.66 177 ARG A C 1
ATOM 1384 O O . ARG A 1 177 ? -3.006 25.897 -6.328 1.00 58.66 177 ARG A O 1
ATOM 1391 N N . ILE A 1 178 ? -2.452 25.460 -4.191 1.00 58.75 178 ILE A N 1
ATOM 1392 C CA . ILE A 1 178 ? -1.007 25.523 -4.398 1.00 58.75 178 ILE A CA 1
ATOM 1393 C C . ILE A 1 178 ? -0.637 24.233 -5.136 1.00 58.75 178 ILE A C 1
ATOM 1395 O O . ILE A 1 178 ? -0.483 23.176 -4.531 1.00 58.75 178 ILE A O 1
ATOM 1399 N N . LYS A 1 179 ? -0.618 24.288 -6.468 1.00 68.31 179 LYS A N 1
ATOM 1400 C CA . LYS A 1 179 ? -0.191 23.175 -7.317 1.00 68.31 179 LYS A CA 1
ATOM 1401 C C . LYS A 1 179 ? 1.289 23.377 -7.610 1.00 68.31 179 LYS A C 1
ATOM 1403 O O . LYS A 1 179 ? 1.638 24.371 -8.238 1.00 68.31 179 LYS A O 1
ATOM 1408 N N . MET A 1 180 ? 2.131 22.439 -7.186 1.00 77.19 180 MET A N 1
ATOM 1409 C CA . MET A 1 180 ? 3.520 22.381 -7.642 1.00 77.19 180 MET A CA 1
ATOM 1410 C C . MET A 1 180 ? 3.514 22.151 -9.158 1.00 77.19 180 MET A C 1
ATOM 1412 O O . MET A 1 180 ? 2.955 21.147 -9.621 1.00 77.19 180 MET A O 1
ATOM 1416 N N . SER A 1 181 ? 4.053 23.093 -9.937 1.00 78.69 181 SER A N 1
ATOM 1417 C CA . SER A 1 181 ? 4.200 22.907 -11.384 1.00 78.69 181 SER A CA 1
ATOM 1418 C C . SER A 1 181 ? 5.384 21.983 -11.682 1.00 78.69 181 SER A C 1
ATOM 1420 O O . SER A 1 181 ? 6.284 21.829 -10.858 1.00 78.69 181 SER A O 1
ATOM 1422 N N . LEU A 1 182 ? 5.395 21.357 -12.864 1.00 79.31 182 LEU A N 1
ATOM 1423 C CA . LEU A 1 182 ? 6.539 20.538 -13.272 1.00 79.31 182 LEU A CA 1
ATOM 1424 C C . LEU A 1 182 ? 7.816 21.386 -13.363 1.00 79.31 182 LEU A C 1
ATOM 1426 O O . LEU A 1 182 ? 8.864 20.952 -12.913 1.00 79.31 182 LEU A O 1
ATOM 1430 N N . GLU A 1 183 ? 7.715 22.609 -13.882 1.00 82.25 183 GLU A N 1
ATOM 1431 C CA . GLU A 1 183 ? 8.842 23.545 -13.987 1.00 82.25 183 GLU A CA 1
ATOM 1432 C C . GLU A 1 183 ? 9.435 23.885 -12.616 1.00 82.25 183 GLU A C 1
ATOM 1434 O O . GLU A 1 183 ? 10.647 23.831 -12.456 1.00 82.25 183 GLU A O 1
ATOM 1439 N N . GLN A 1 184 ? 8.582 24.144 -11.619 1.00 82.12 184 GLN A N 1
ATOM 1440 C CA . GLN A 1 184 ? 9.009 24.395 -10.239 1.00 82.12 184 GLN A CA 1
ATOM 1441 C C . GLN A 1 184 ? 9.635 23.151 -9.607 1.00 82.12 184 GLN A C 1
ATOM 1443 O O . GLN A 1 184 ? 10.650 23.245 -8.927 1.00 82.12 184 GLN A O 1
ATOM 1448 N N . ALA A 1 185 ? 9.058 21.970 -9.845 1.00 83.50 185 ALA A N 1
ATOM 1449 C CA . ALA A 1 185 ? 9.606 20.720 -9.329 1.00 83.50 185 ALA A CA 1
ATOM 1450 C C . ALA A 1 185 ? 11.006 20.429 -9.894 1.00 83.50 185 ALA A C 1
ATOM 1452 O O . ALA A 1 185 ? 11.865 19.950 -9.163 1.00 83.50 185 ALA A O 1
ATOM 1453 N N . LEU A 1 186 ? 11.259 20.760 -11.167 1.00 84.12 186 LEU A N 1
ATOM 1454 C CA . LEU A 1 186 ? 12.557 20.571 -11.827 1.00 84.12 186 LEU A CA 1
ATOM 1455 C C . LEU A 1 186 ? 13.689 21.443 -11.256 1.00 84.12 186 LEU A C 1
ATOM 1457 O O . LEU A 1 186 ? 14.848 21.220 -11.606 1.00 84.12 186 LEU A O 1
ATOM 1461 N N . GLU A 1 187 ? 13.381 22.419 -10.399 1.00 84.25 187 GLU A N 1
ATOM 1462 C CA . GLU A 1 187 ? 14.388 23.205 -9.675 1.00 84.25 187 GLU A CA 1
ATOM 1463 C C . GLU A 1 187 ? 14.991 22.440 -8.483 1.00 84.25 187 GLU A C 1
ATOM 1465 O O . GLU A 1 187 ? 16.084 22.784 -8.029 1.00 84.25 187 GLU A O 1
ATOM 1470 N N . TYR A 1 188 ? 14.311 21.398 -7.993 1.00 82.56 188 TYR A N 1
ATOM 1471 C CA . TYR A 1 188 ? 14.768 20.554 -6.887 1.00 82.56 188 TYR A CA 1
ATOM 1472 C C . TYR A 1 188 ? 15.718 19.447 -7.372 1.00 82.56 188 TYR A C 1
ATOM 1474 O O . TYR A 1 188 ? 15.660 19.021 -8.525 1.00 82.56 188 TYR A O 1
ATOM 1482 N N . GLU A 1 189 ? 16.581 18.952 -6.473 1.00 80.38 189 GLU A N 1
ATOM 1483 C CA . GLU A 1 189 ? 17.490 17.826 -6.760 1.00 80.38 189 GLU A CA 1
ATOM 1484 C C . GLU A 1 189 ? 16.719 16.561 -7.159 1.00 80.38 189 GLU A C 1
ATOM 1486 O O . GLU A 1 189 ? 17.034 15.930 -8.170 1.00 80.38 189 GLU A O 1
ATOM 1491 N N . ASP A 1 190 ? 15.666 16.245 -6.402 1.00 83.94 190 ASP A N 1
ATOM 1492 C CA . ASP A 1 190 ? 14.679 15.232 -6.751 1.00 83.94 190 ASP A CA 1
ATOM 1493 C C . ASP A 1 190 ? 13.326 15.907 -7.040 1.00 83.94 190 ASP A C 1
ATOM 1495 O O . ASP A 1 190 ? 12.637 16.322 -6.105 1.00 83.94 190 ASP A O 1
ATOM 1499 N N . PRO A 1 191 ? 12.911 16.031 -8.314 1.00 86.38 191 PRO A N 1
ATOM 1500 C CA . PRO A 1 191 ? 11.615 16.604 -8.663 1.00 86.38 191 PRO A CA 1
ATOM 1501 C C . PRO A 1 191 ? 10.425 15.711 -8.297 1.00 86.38 191 PRO A C 1
ATOM 1503 O O . PRO A 1 191 ? 9.293 16.199 -8.297 1.00 86.38 191 PRO A O 1
ATOM 1506 N N . TYR A 1 192 ? 10.625 14.423 -7.997 1.00 87.56 192 TYR A N 1
ATOM 1507 C CA . TYR A 1 192 ? 9.525 13.541 -7.609 1.00 87.56 192 TYR A CA 1
ATOM 1508 C C . TYR A 1 192 ? 9.010 13.869 -6.205 1.00 87.56 192 TYR A C 1
ATOM 1510 O O . TYR A 1 192 ? 7.796 13.938 -6.012 1.00 87.56 192 TYR A O 1
ATOM 1518 N N . ASP A 1 193 ? 9.899 14.148 -5.249 1.00 86.06 193 ASP A N 1
ATOM 1519 C CA . ASP A 1 193 ? 9.551 14.479 -3.860 1.00 86.06 193 ASP A CA 1
ATOM 1520 C C . ASP A 1 193 ? 8.533 15.638 -3.719 1.00 86.06 193 ASP A C 1
ATOM 1522 O O . ASP A 1 193 ? 7.458 15.423 -3.140 1.00 86.06 193 ASP A O 1
ATOM 1526 N N . PRO A 1 194 ? 8.757 16.843 -4.287 1.00 86.69 194 PRO A N 1
ATOM 1527 C CA . PRO A 1 194 ? 7.792 17.938 -4.195 1.00 86.69 194 PRO A CA 1
ATOM 1528 C C . PRO A 1 194 ? 6.474 17.635 -4.928 1.00 86.69 194 PRO A C 1
ATOM 1530 O O . PRO A 1 194 ? 5.407 18.095 -4.504 1.00 86.69 194 PRO A O 1
ATOM 1533 N N . LEU A 1 195 ? 6.500 16.844 -6.007 1.00 86.94 195 LEU A N 1
ATOM 1534 C CA . LEU A 1 195 ? 5.290 16.443 -6.734 1.00 86.94 195 LEU A CA 1
ATOM 1535 C C . LEU A 1 195 ? 4.452 15.430 -5.946 1.00 86.94 195 LEU A C 1
ATOM 1537 O O . LEU A 1 195 ? 3.227 15.547 -5.909 1.00 86.94 195 LEU A O 1
ATOM 1541 N N . ILE A 1 196 ? 5.096 14.469 -5.285 1.00 86.75 196 ILE A N 1
ATOM 1542 C CA . ILE A 1 196 ? 4.438 13.469 -4.439 1.00 86.75 196 ILE A CA 1
ATOM 1543 C C . ILE A 1 196 ? 3.842 14.146 -3.201 1.00 86.75 196 ILE A C 1
ATOM 1545 O O . ILE A 1 196 ? 2.662 13.948 -2.909 1.00 86.75 196 ILE A O 1
ATOM 1549 N N . LYS A 1 197 ? 4.605 15.018 -2.526 1.00 84.81 197 LYS A N 1
ATOM 1550 C CA . LYS A 1 197 ? 4.136 15.782 -1.353 1.00 84.81 197 LYS A CA 1
ATOM 1551 C C . LYS A 1 197 ? 2.967 16.715 -1.670 1.00 84.81 197 LYS A C 1
ATOM 1553 O O . LYS A 1 197 ? 2.120 16.956 -0.816 1.00 84.81 197 LYS A O 1
ATOM 1558 N N . SER A 1 198 ? 2.894 17.218 -2.901 1.00 84.12 198 SER A N 1
ATOM 1559 C CA . SER A 1 198 ? 1.773 18.037 -3.382 1.00 84.12 198 SER A CA 1
ATOM 1560 C C . SER A 1 198 ? 0.640 17.226 -4.028 1.00 84.12 198 SER A C 1
ATOM 1562 O O . SER A 1 198 ? -0.291 17.814 -4.582 1.00 84.12 198 SER A O 1
ATOM 1564 N N . PHE A 1 199 ? 0.689 15.887 -3.955 1.00 85.12 199 PHE A N 1
ATOM 1565 C CA . PHE A 1 199 ? -0.293 14.959 -4.532 1.00 85.12 199 PHE A CA 1
ATOM 1566 C C . PHE A 1 199 ? -0.527 15.152 -6.041 1.00 85.12 199 PHE A C 1
ATOM 1568 O O . PHE A 1 199 ? -1.603 14.856 -6.569 1.00 85.12 199 PHE A O 1
ATOM 1575 N N . ASN A 1 200 ? 0.483 15.633 -6.771 1.00 87.44 200 ASN A N 1
ATOM 1576 C CA . ASN A 1 200 ? 0.392 15.889 -8.203 1.00 87.44 200 ASN A CA 1
ATOM 1577 C C . ASN A 1 200 ? 0.743 14.641 -9.034 1.00 87.44 200 ASN A C 1
ATOM 1579 O O . ASN A 1 200 ? 1.670 14.634 -9.847 1.00 87.44 200 ASN A O 1
ATOM 1583 N N . TRP A 1 201 ? -0.031 13.569 -8.842 1.00 89.38 201 TRP A N 1
ATOM 1584 C CA . TRP A 1 201 ? 0.215 12.244 -9.431 1.00 89.38 201 TRP A CA 1
ATOM 1585 C C . TRP A 1 201 ? 0.277 12.244 -10.960 1.00 89.38 201 TRP A C 1
ATOM 1587 O O . TRP A 1 201 ? 1.028 11.481 -11.561 1.00 89.38 201 TRP A O 1
ATOM 1597 N N . ARG A 1 202 ? -0.467 13.139 -11.618 1.00 89.88 202 ARG A N 1
ATOM 1598 C CA . ARG A 1 202 ? -0.408 13.288 -13.078 1.00 89.88 202 ARG A CA 1
ATOM 1599 C C . ARG A 1 202 ? 0.980 13.718 -13.541 1.00 89.88 202 ARG A C 1
ATOM 1601 O O . ARG A 1 202 ? 1.496 13.143 -14.495 1.00 89.88 202 ARG A O 1
ATOM 1608 N N . GLN A 1 203 ? 1.570 14.715 -12.883 1.00 88.62 203 GLN A N 1
ATOM 1609 C CA . GLN A 1 203 ? 2.907 15.192 -13.237 1.00 88.62 203 GLN A CA 1
ATOM 1610 C C . GLN A 1 203 ? 3.970 14.146 -12.909 1.00 88.62 203 GLN A C 1
ATOM 1612 O O . GLN A 1 203 ? 4.860 13.941 -13.723 1.00 88.62 203 GLN A O 1
ATOM 1617 N N . VAL A 1 204 ? 3.821 13.414 -11.798 1.00 91.25 204 VAL A N 1
ATOM 1618 C CA . VAL A 1 204 ? 4.684 12.263 -11.472 1.00 91.25 204 VAL A CA 1
ATOM 1619 C C . VAL A 1 204 ? 4.676 11.231 -12.604 1.00 91.25 204 VAL A C 1
ATOM 1621 O O . VAL A 1 204 ? 5.733 10.831 -13.082 1.00 91.25 204 VAL A O 1
ATOM 1624 N N . ALA A 1 205 ? 3.494 10.838 -13.088 1.00 91.88 205 ALA A N 1
ATOM 1625 C CA . ALA A 1 205 ? 3.381 9.854 -14.162 1.00 91.88 205 ALA A CA 1
ATOM 1626 C C . ALA A 1 205 ? 3.978 10.353 -15.493 1.00 91.88 205 ALA A C 1
ATOM 1628 O O . ALA A 1 205 ? 4.600 9.573 -16.218 1.00 91.88 205 ALA A O 1
ATOM 1629 N N . LEU A 1 206 ? 3.798 11.637 -15.829 1.00 90.31 206 LEU A N 1
ATOM 1630 C CA . LEU A 1 206 ? 4.377 12.249 -17.032 1.00 90.31 206 LEU A CA 1
ATOM 1631 C C . LEU A 1 206 ? 5.902 12.370 -16.943 1.00 90.31 206 LEU A C 1
ATOM 1633 O O . LEU A 1 206 ? 6.591 12.049 -17.907 1.00 90.31 206 LEU A O 1
ATOM 1637 N N . LEU A 1 207 ? 6.423 12.774 -15.786 1.00 90.69 207 LEU A N 1
ATOM 1638 C CA . LEU A 1 207 ? 7.857 12.859 -15.538 1.00 90.69 207 LEU A CA 1
ATOM 1639 C C . LEU A 1 207 ? 8.518 11.480 -15.632 1.00 90.69 207 LEU A C 1
ATOM 1641 O O . LEU A 1 207 ? 9.509 11.335 -16.341 1.00 90.69 207 LEU A O 1
ATOM 1645 N N . ALA A 1 208 ? 7.900 10.456 -15.035 1.00 92.31 208 ALA A N 1
ATOM 1646 C CA . ALA A 1 208 ? 8.372 9.077 -15.133 1.00 92.31 208 ALA A CA 1
ATOM 1647 C C . ALA A 1 208 ? 8.404 8.568 -16.583 1.00 92.31 208 ALA A C 1
ATOM 1649 O O . ALA A 1 208 ? 9.345 7.882 -16.966 1.00 92.31 208 ALA A O 1
ATOM 1650 N N . ARG A 1 209 ? 7.430 8.946 -17.427 1.00 91.88 209 ARG A N 1
ATOM 1651 C CA . ARG A 1 209 ? 7.477 8.660 -18.876 1.00 91.88 209 ARG A CA 1
ATOM 1652 C C . ARG A 1 209 ? 8.679 9.325 -19.545 1.00 91.88 209 ARG A C 1
ATOM 1654 O O . ARG A 1 209 ? 9.357 8.676 -20.335 1.00 91.88 209 ARG A O 1
ATOM 1661 N N . ASN A 1 210 ? 8.917 10.607 -19.275 1.00 90.50 210 ASN A N 1
ATOM 1662 C CA . ASN A 1 210 ? 10.019 11.338 -19.902 1.00 90.50 210 ASN A CA 1
ATOM 1663 C C . ASN A 1 210 ? 11.376 10.747 -19.506 1.00 90.50 210 ASN A C 1
ATOM 1665 O O . ASN A 1 210 ? 12.249 10.575 -20.362 1.00 90.50 210 ASN A O 1
ATOM 1669 N N . ASP A 1 211 ? 11.520 10.400 -18.229 1.00 90.12 211 ASP A N 1
ATOM 1670 C CA . ASP A 1 211 ? 12.715 9.753 -17.704 1.00 90.12 211 ASP A CA 1
ATOM 1671 C C . ASP A 1 211 ? 12.890 8.351 -18.301 1.00 90.12 211 ASP A C 1
ATOM 1673 O O . ASP A 1 211 ? 13.987 8.039 -18.754 1.00 90.12 211 ASP A O 1
ATOM 1677 N N . LEU A 1 212 ? 11.822 7.547 -18.426 1.00 91.06 212 LEU A N 1
ATOM 1678 C CA . LEU A 1 212 ? 11.874 6.223 -19.068 1.00 91.06 212 LEU A CA 1
ATOM 1679 C C . LEU A 1 212 ? 12.407 6.303 -20.497 1.00 91.06 212 LEU A C 1
ATOM 1681 O O . LEU A 1 212 ? 13.338 5.584 -20.838 1.00 91.06 212 LEU A O 1
ATOM 1685 N N . ILE A 1 213 ? 11.864 7.207 -21.317 1.00 90.25 213 ILE A N 1
ATOM 1686 C CA . ILE A 1 213 ? 12.287 7.374 -22.719 1.00 90.25 213 ILE A CA 1
ATOM 1687 C C . ILE A 1 213 ? 13.761 7.805 -22.818 1.00 90.25 213 ILE A C 1
ATOM 1689 O O . ILE A 1 213 ? 14.447 7.473 -23.786 1.00 90.25 213 ILE A O 1
ATOM 1693 N N . SER A 1 214 ? 14.249 8.544 -21.821 1.00 88.25 214 SER A N 1
ATOM 1694 C CA . SER A 1 214 ? 15.626 9.050 -21.780 1.00 88.25 214 SER A CA 1
ATOM 1695 C C . SER A 1 214 ? 16.613 8.062 -21.137 1.00 88.25 214 SER A C 1
ATOM 1697 O O . SER A 1 214 ? 17.821 8.271 -21.227 1.00 88.25 214 SER A O 1
ATOM 1699 N N . THR A 1 215 ? 16.123 6.997 -20.492 1.00 89.06 215 THR A N 1
ATOM 1700 C CA . THR A 1 215 ? 16.947 6.013 -19.771 1.00 89.06 215 THR A CA 1
ATOM 1701 C C . THR A 1 215 ? 17.624 5.051 -20.747 1.00 89.06 215 THR A C 1
ATOM 1703 O O . THR A 1 215 ? 17.040 4.652 -21.757 1.00 89.06 215 THR A O 1
ATOM 1706 N N . HIS A 1 216 ? 18.867 4.656 -20.466 1.00 88.94 216 HIS A N 1
ATOM 1707 C CA . HIS A 1 216 ? 19.575 3.704 -21.316 1.00 88.94 216 HIS A CA 1
ATOM 1708 C C . HIS A 1 216 ? 19.019 2.273 -21.123 1.00 88.94 216 HIS A C 1
ATOM 1710 O O . HIS A 1 216 ? 18.812 1.853 -19.987 1.00 88.94 216 HIS A O 1
ATOM 1716 N N . PRO A 1 217 ? 18.821 1.465 -22.191 1.00 88.31 217 PRO A N 1
ATOM 1717 C CA . PRO A 1 217 ? 18.244 0.116 -22.086 1.00 88.31 217 PRO A CA 1
ATOM 1718 C C . PRO A 1 217 ? 18.948 -0.842 -21.112 1.00 88.31 217 PRO A C 1
ATOM 1720 O O . PRO A 1 217 ? 18.315 -1.765 -20.603 1.00 88.31 217 PRO A O 1
ATOM 1723 N N . ALA A 1 218 ? 20.250 -0.665 -20.878 1.00 88.75 218 ALA A N 1
ATOM 1724 C CA . ALA A 1 218 ? 21.013 -1.502 -19.949 1.00 88.75 218 ALA A CA 1
ATOM 1725 C C . ALA A 1 218 ? 20.790 -1.141 -18.467 1.00 88.75 218 ALA A C 1
ATOM 1727 O O . ALA A 1 218 ? 21.096 -1.957 -17.598 1.00 88.75 218 ALA A O 1
ATOM 1728 N N . ASP A 1 219 ? 20.218 0.030 -18.165 1.00 90.12 219 ASP A N 1
ATOM 1729 C CA . ASP A 1 219 ? 19.959 0.495 -16.796 1.00 90.12 219 ASP A CA 1
ATOM 1730 C C . ASP A 1 219 ? 18.653 -0.111 -16.259 1.00 90.12 219 ASP A C 1
ATOM 1732 O O . ASP A 1 219 ? 17.695 0.575 -15.906 1.00 90.12 219 ASP A O 1
ATOM 1736 N N . VAL A 1 220 ? 18.603 -1.447 -16.213 1.00 90.25 220 VAL A N 1
ATOM 1737 C CA . VAL A 1 220 ? 17.394 -2.226 -15.897 1.00 90.25 220 VAL A CA 1
ATOM 1738 C C . VAL A 1 220 ? 16.761 -1.788 -14.574 1.00 90.25 220 VAL A C 1
ATOM 1740 O O . VAL A 1 220 ? 15.544 -1.643 -14.498 1.00 90.25 220 VAL A O 1
ATOM 1743 N N . LYS A 1 221 ? 17.575 -1.525 -13.542 1.00 89.06 221 LYS A N 1
ATOM 1744 C CA . LYS A 1 221 ? 17.097 -1.106 -12.213 1.00 89.06 221 LYS A CA 1
ATOM 1745 C C . LYS A 1 221 ? 16.333 0.218 -12.259 1.00 89.06 221 LYS A C 1
ATOM 1747 O O . LYS A 1 221 ? 15.255 0.311 -11.675 1.00 89.06 221 LYS A O 1
ATOM 1752 N N . ASP A 1 222 ? 16.861 1.200 -12.984 1.00 88.94 222 ASP A N 1
ATOM 1753 C CA . ASP A 1 222 ? 16.232 2.515 -13.118 1.00 88.94 222 ASP A CA 1
ATOM 1754 C C . ASP A 1 222 ? 14.947 2.410 -13.944 1.00 88.94 222 ASP A C 1
ATOM 1756 O O . ASP A 1 222 ? 13.917 2.963 -13.559 1.00 88.94 222 ASP A O 1
ATOM 1760 N N . ILE A 1 223 ? 14.958 1.605 -15.015 1.00 91.69 223 ILE A N 1
ATOM 1761 C CA . ILE A 1 223 ? 13.760 1.311 -15.812 1.00 91.69 223 ILE A CA 1
ATOM 1762 C C . ILE A 1 223 ? 12.664 0.685 -14.930 1.00 91.69 223 ILE A C 1
ATOM 1764 O O . ILE A 1 223 ? 11.522 1.144 -14.971 1.00 91.69 223 ILE A O 1
ATOM 1768 N N . MET A 1 224 ? 12.985 -0.323 -14.107 1.00 90.94 224 MET A N 1
ATOM 1769 C CA . MET A 1 224 ? 12.005 -0.975 -13.219 1.00 90.94 224 MET A CA 1
ATOM 1770 C C . MET A 1 224 ? 11.417 0.009 -12.211 1.00 90.94 224 MET A C 1
ATOM 1772 O O . MET A 1 224 ? 10.199 0.077 -12.037 1.00 90.94 224 MET A O 1
ATOM 1776 N N . HIS A 1 225 ? 12.281 0.801 -11.576 1.00 88.75 225 HIS A N 1
ATOM 1777 C CA . HIS A 1 225 ? 11.867 1.799 -10.601 1.00 88.75 225 HIS A CA 1
ATOM 1778 C C . HIS A 1 225 ? 10.945 2.856 -11.227 1.00 88.75 225 HIS A C 1
ATOM 1780 O O . HIS A 1 225 ? 9.890 3.168 -10.674 1.00 88.75 225 HIS A O 1
ATOM 1786 N N . LEU A 1 226 ? 11.279 3.373 -12.412 1.00 92.00 226 LEU A N 1
ATOM 1787 C CA . LEU A 1 226 ? 10.454 4.368 -13.096 1.00 92.00 226 LEU A CA 1
ATOM 1788 C C . LEU A 1 226 ? 9.094 3.804 -13.540 1.00 92.00 226 LEU A C 1
ATOM 1790 O O . LEU A 1 226 ? 8.083 4.503 -13.425 1.00 92.00 226 LEU A O 1
ATOM 1794 N N . TRP A 1 227 ? 9.031 2.543 -13.985 1.00 92.81 227 TRP A N 1
ATOM 1795 C CA . TRP A 1 227 ? 7.757 1.862 -14.255 1.00 92.81 227 TRP A CA 1
ATOM 1796 C C . TRP A 1 227 ? 6.908 1.715 -12.989 1.00 92.81 227 TRP A C 1
ATOM 1798 O O . TRP A 1 227 ? 5.716 2.032 -13.014 1.00 92.81 227 TRP A O 1
ATOM 1808 N N . TYR A 1 228 ? 7.520 1.323 -11.867 1.00 92.25 228 TYR A N 1
ATOM 1809 C CA . TYR A 1 228 ? 6.845 1.256 -10.571 1.00 92.25 228 TYR A CA 1
ATOM 1810 C C . TYR A 1 228 ? 6.278 2.621 -10.151 1.00 92.25 228 TYR A C 1
ATOM 1812 O O . TYR A 1 228 ? 5.105 2.711 -9.779 1.00 92.25 228 TYR A 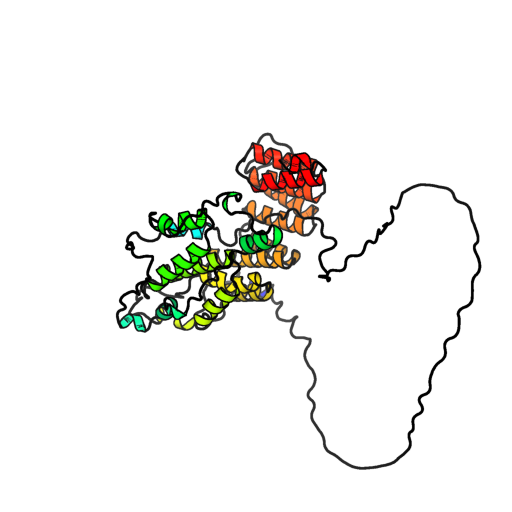O 1
ATOM 1820 N N . VAL A 1 229 ? 7.060 3.700 -10.262 1.00 91.06 229 VAL A N 1
ATOM 1821 C CA . VAL A 1 229 ? 6.613 5.067 -9.935 1.00 91.06 229 VAL A CA 1
ATOM 1822 C C . VAL A 1 229 ? 5.472 5.506 -10.855 1.00 91.06 229 VAL A C 1
ATOM 1824 O O . VAL A 1 229 ? 4.452 6.015 -10.378 1.00 91.06 229 VAL A O 1
ATOM 1827 N N . ARG A 1 230 ? 5.602 5.272 -12.168 1.00 93.38 230 ARG A N 1
ATOM 1828 C CA . ARG A 1 230 ? 4.580 5.623 -13.162 1.00 93.38 230 ARG A CA 1
ATOM 1829 C C . ARG A 1 230 ? 3.251 4.934 -12.866 1.00 93.38 230 ARG A C 1
ATOM 1831 O O . ARG A 1 230 ? 2.225 5.610 -12.768 1.00 93.38 230 ARG A O 1
ATOM 1838 N N . TRP A 1 231 ? 3.252 3.612 -12.714 1.00 93.00 231 TRP A N 1
ATOM 1839 C CA . TRP A 1 231 ? 2.029 2.856 -12.450 1.00 93.00 231 TRP A CA 1
ATOM 1840 C C . TRP A 1 231 ? 1.446 3.164 -11.081 1.00 93.00 231 TRP A C 1
ATOM 1842 O O . TRP A 1 231 ? 0.237 3.356 -10.984 1.00 93.00 231 TRP A O 1
ATOM 1852 N N . SER A 1 232 ? 2.276 3.335 -10.051 1.00 90.94 232 SER A N 1
ATOM 1853 C CA . SER A 1 232 ? 1.812 3.780 -8.732 1.00 90.94 232 SER A CA 1
ATOM 1854 C C . SER A 1 232 ? 1.059 5.111 -8.816 1.00 90.94 232 SER A C 1
ATOM 1856 O O . SER A 1 232 ? -0.035 5.251 -8.265 1.00 90.94 232 SER A O 1
ATOM 1858 N N . ALA A 1 233 ? 1.588 6.077 -9.571 1.00 91.31 233 ALA A N 1
ATOM 1859 C CA . ALA A 1 233 ? 0.917 7.351 -9.808 1.00 91.31 233 ALA A CA 1
ATOM 1860 C C . ALA A 1 233 ? -0.391 7.191 -10.608 1.00 91.31 233 ALA A C 1
ATOM 1862 O O . ALA A 1 233 ? -1.403 7.811 -10.275 1.00 91.31 233 ALA A O 1
ATOM 1863 N N . MET A 1 234 ? -0.419 6.324 -11.624 1.00 92.12 234 MET A N 1
ATOM 1864 C CA . MET A 1 234 ? -1.632 6.035 -12.402 1.00 92.12 234 MET A CA 1
ATOM 1865 C C . MET A 1 234 ? -2.711 5.305 -11.586 1.00 92.12 234 MET A C 1
ATOM 1867 O O . MET A 1 234 ? -3.897 5.573 -11.780 1.00 92.12 234 MET A O 1
ATOM 1871 N N . ILE A 1 235 ? -2.326 4.449 -10.632 1.00 91.44 235 ILE A N 1
ATOM 1872 C CA . ILE A 1 235 ? -3.241 3.802 -9.678 1.00 91.44 235 ILE A CA 1
ATOM 1873 C C . ILE A 1 235 ? -3.919 4.856 -8.803 1.00 91.44 235 ILE A C 1
ATOM 1875 O O . ILE A 1 235 ? -5.137 4.807 -8.624 1.00 91.44 235 ILE A O 1
ATOM 1879 N N . LYS A 1 236 ? -3.170 5.855 -8.310 1.00 88.31 236 LYS A N 1
ATOM 1880 C CA . LYS A 1 236 ? -3.741 6.985 -7.551 1.00 88.31 236 LYS A CA 1
ATOM 1881 C C . LYS A 1 236 ? -4.718 7.821 -8.384 1.00 88.31 236 LYS A C 1
ATOM 1883 O O . LYS A 1 236 ? -5.658 8.383 -7.830 1.00 88.31 236 LYS A O 1
ATOM 1888 N N . LEU A 1 237 ? -4.532 7.862 -9.704 1.00 88.94 237 LEU A N 1
ATOM 1889 C CA . LEU A 1 237 ? -5.457 8.488 -10.658 1.00 88.94 237 LEU A CA 1
ATOM 1890 C C . LEU A 1 237 ? -6.603 7.563 -11.108 1.00 88.94 237 LEU A C 1
ATOM 1892 O O . LEU A 1 237 ? -7.453 8.000 -11.879 1.00 88.94 237 LEU A O 1
ATOM 1896 N N . LYS A 1 238 ? -6.635 6.307 -10.643 1.00 91.00 238 LYS A N 1
ATOM 1897 C CA . LYS A 1 238 ? -7.607 5.267 -11.024 1.00 91.00 238 LYS A CA 1
ATOM 1898 C C . LYS A 1 238 ? -7.647 4.955 -12.527 1.00 91.00 238 LYS A C 1
ATOM 1900 O O . LYS A 1 238 ? -8.676 4.556 -13.063 1.00 91.00 238 LYS A O 1
ATOM 1905 N N . LEU A 1 239 ? -6.522 5.117 -13.222 1.00 92.12 239 LEU A N 1
ATOM 1906 C CA . LEU A 1 239 ? -6.412 4.892 -14.669 1.00 92.12 239 LEU A CA 1
ATOM 1907 C C . LEU A 1 239 ? -6.080 3.427 -14.997 1.00 92.12 239 LEU A C 1
ATOM 1909 O O . LEU A 1 239 ? -5.113 3.141 -15.702 1.00 92.12 239 LEU A O 1
ATOM 1913 N N . TYR A 1 240 ? -6.868 2.489 -14.466 1.00 93.25 240 TYR A N 1
ATOM 1914 C CA . TYR A 1 240 ? -6.556 1.054 -14.498 1.00 93.25 240 TYR A CA 1
ATOM 1915 C C . TYR A 1 240 ? -6.505 0.467 -15.912 1.00 93.25 240 TYR A C 1
ATOM 1917 O O . TYR A 1 240 ? -5.660 -0.380 -16.189 1.00 93.25 240 TYR A O 1
ATOM 1925 N N . ASP A 1 241 ? -7.356 0.938 -16.826 1.00 92.50 241 ASP A N 1
ATOM 1926 C CA . ASP A 1 241 ? -7.361 0.463 -18.216 1.00 92.50 241 ASP A CA 1
ATOM 1927 C C . ASP A 1 241 ? -6.112 0.899 -18.985 1.00 92.50 241 ASP A C 1
ATOM 1929 O O . ASP A 1 241 ? -5.580 0.134 -19.788 1.00 92.50 241 ASP A O 1
ATOM 1933 N N . LEU A 1 242 ? -5.588 2.097 -18.698 1.00 92.56 242 LEU A N 1
ATOM 1934 C CA . LEU A 1 242 ? -4.328 2.542 -19.289 1.00 92.56 242 LEU A CA 1
ATOM 1935 C C . LEU A 1 242 ? -3.162 1.699 -18.775 1.00 92.56 242 LEU A C 1
ATOM 1937 O O . LEU A 1 242 ? -2.341 1.277 -19.584 1.00 92.56 242 LEU A O 1
ATOM 1941 N N . ILE A 1 243 ? -3.128 1.396 -17.474 1.00 92.81 243 ILE A N 1
ATOM 1942 C CA . ILE A 1 243 ? -2.110 0.506 -16.897 1.00 92.81 243 ILE A CA 1
ATOM 1943 C C . ILE A 1 243 ? -2.196 -0.879 -17.545 1.00 92.81 243 ILE A C 1
ATOM 1945 O O . ILE A 1 243 ? -1.176 -1.405 -17.976 1.00 92.81 243 ILE A O 1
ATOM 1949 N N . GLN A 1 244 ? -3.401 -1.444 -17.684 1.00 92.12 244 GLN A N 1
ATOM 1950 C CA . GLN A 1 244 ? -3.589 -2.737 -18.345 1.00 92.12 244 GLN A CA 1
ATOM 1951 C C . GLN A 1 244 ? -3.060 -2.704 -19.784 1.00 92.12 244 GLN A C 1
ATOM 1953 O O . GLN A 1 244 ? -2.298 -3.583 -20.168 1.00 92.12 244 GLN A O 1
ATOM 1958 N N . SER A 1 245 ? -3.375 -1.650 -20.547 1.00 91.31 245 SER A N 1
ATOM 1959 C CA . SER A 1 245 ? -2.866 -1.492 -21.914 1.00 91.31 245 SER A CA 1
ATOM 1960 C C . SER A 1 245 ? -1.339 -1.393 -21.974 1.00 91.31 245 SER A C 1
ATOM 1962 O O . SER A 1 245 ? -0.729 -1.912 -22.905 1.00 91.31 245 SER A O 1
ATOM 1964 N N . GLU A 1 246 ? -0.707 -0.744 -20.989 1.00 91.38 246 GLU A N 1
ATOM 1965 C CA . GLU A 1 246 ? 0.752 -0.665 -20.894 1.00 91.38 246 GLU A CA 1
ATOM 1966 C C . GLU A 1 246 ? 1.345 -2.042 -20.562 1.00 91.38 246 GLU A C 1
ATOM 1968 O O . GLU A 1 246 ? 2.260 -2.477 -21.253 1.00 91.38 246 GLU A O 1
ATOM 1973 N N . ILE A 1 247 ? 0.778 -2.781 -19.604 1.00 89.50 247 ILE A N 1
ATOM 1974 C CA . ILE A 1 247 ? 1.200 -4.153 -19.265 1.00 89.50 247 ILE A CA 1
ATOM 1975 C C . ILE A 1 247 ? 1.074 -5.096 -20.471 1.00 89.50 247 ILE A C 1
ATOM 1977 O O . ILE A 1 247 ? 1.990 -5.875 -20.745 1.00 89.50 247 ILE A O 1
ATOM 1981 N N . ASP A 1 248 ? -0.034 -5.011 -21.211 1.00 87.50 248 ASP A N 1
ATOM 1982 C CA . ASP A 1 248 ? -0.294 -5.858 -22.378 1.00 87.50 248 ASP A CA 1
ATOM 1983 C C . ASP A 1 248 ? 0.719 -5.586 -23.501 1.00 87.50 248 ASP A C 1
ATOM 1985 O O . ASP A 1 248 ? 1.257 -6.524 -24.096 1.00 87.50 248 ASP A O 1
ATOM 1989 N N . LYS A 1 249 ? 1.041 -4.308 -23.757 1.00 83.62 249 LYS A N 1
ATOM 1990 C CA . LYS A 1 249 ? 2.084 -3.907 -24.721 1.00 83.62 249 LYS A CA 1
ATOM 1991 C C . LYS A 1 249 ? 3.474 -4.361 -24.294 1.00 83.62 249 LYS A C 1
ATOM 1993 O O . LYS A 1 249 ? 4.277 -4.749 -25.141 1.00 83.62 249 LYS A O 1
ATOM 1998 N N . LEU A 1 250 ? 3.754 -4.338 -22.991 1.00 75.75 250 LEU A N 1
ATOM 1999 C CA . LEU A 1 250 ? 5.013 -4.836 -22.441 1.00 75.75 250 LEU A CA 1
ATOM 2000 C C . LEU A 1 250 ? 5.127 -6.360 -22.529 1.00 75.75 250 LEU A C 1
ATOM 2002 O O . LEU A 1 250 ? 6.212 -6.878 -22.271 1.00 75.75 250 LEU A O 1
ATOM 2006 N N . LYS A 1 251 ? 4.041 -7.062 -22.906 1.00 67.19 251 LYS A N 1
ATOM 2007 C CA . LYS A 1 251 ? 3.956 -8.522 -22.988 1.00 67.19 251 LYS A CA 1
ATOM 2008 C C . LYS A 1 251 ? 4.674 -9.178 -21.812 1.00 67.19 251 LYS A C 1
ATOM 2010 O O . LYS A 1 251 ? 5.490 -10.080 -21.990 1.00 67.19 251 LYS A O 1
ATOM 2015 N N . ALA A 1 252 ? 4.340 -8.754 -20.594 1.00 54.44 252 ALA A N 1
ATOM 2016 C CA . ALA A 1 252 ? 4.923 -9.297 -19.366 1.00 54.44 252 ALA A CA 1
ATOM 2017 C C . ALA A 1 252 ? 4.760 -10.829 -19.233 1.00 54.44 252 ALA A C 1
ATOM 2019 O O . ALA A 1 252 ? 5.364 -11.435 -18.364 1.00 54.44 252 ALA A O 1
ATOM 2020 N N . ASN A 1 253 ? 3.985 -11.473 -20.109 1.00 50.69 253 ASN A N 1
ATOM 2021 C CA . ASN A 1 253 ? 3.848 -12.923 -20.212 1.00 50.69 253 ASN A CA 1
ATOM 2022 C C . ASN A 1 253 ? 5.032 -13.622 -20.921 1.00 50.69 253 ASN A C 1
ATOM 2024 O O . ASN A 1 253 ? 5.130 -14.846 -20.854 1.00 50.69 253 ASN A O 1
ATOM 2028 N N . GLU A 1 254 ? 5.942 -12.881 -21.562 1.00 63.72 254 GLU A N 1
ATOM 2029 C CA . GLU A 1 254 ? 7.182 -13.382 -22.183 1.00 63.72 254 GLU A CA 1
ATOM 2030 C C . GLU A 1 254 ? 8.384 -13.237 -21.214 1.00 63.72 254 GLU A C 1
ATOM 2032 O O . GLU A 1 254 ? 9.490 -12.883 -21.616 1.00 63.72 254 GLU A O 1
ATOM 2037 N N . LEU A 1 255 ? 8.183 -13.530 -19.915 1.00 65.25 255 LEU A N 1
ATOM 2038 C CA . LEU A 1 255 ? 9.215 -13.435 -18.857 1.00 65.25 255 LEU A CA 1
ATOM 2039 C C . LEU A 1 255 ? 10.512 -14.194 -19.174 1.00 65.25 255 LEU A C 1
ATOM 2041 O O . LEU A 1 255 ? 11.564 -13.847 -18.646 1.00 65.25 255 LEU A O 1
ATOM 2045 N N . GLN A 1 256 ? 10.449 -15.198 -20.053 1.00 69.56 256 GLN A N 1
ATOM 2046 C CA . GLN A 1 256 ? 11.617 -15.950 -20.498 1.00 69.56 256 GLN A CA 1
ATOM 2047 C C . GLN A 1 256 ? 12.677 -15.045 -21.143 1.00 69.56 256 GLN A C 1
ATOM 2049 O O . GLN A 1 256 ? 13.860 -15.258 -20.908 1.00 69.56 256 GLN A O 1
ATOM 2054 N N . GLU A 1 257 ? 12.282 -14.026 -21.917 1.00 78.44 257 GLU A N 1
ATOM 2055 C CA . GLU A 1 257 ? 13.233 -13.099 -22.556 1.00 78.44 257 GLU A CA 1
ATOM 2056 C C . GLU A 1 257 ? 13.894 -12.146 -21.547 1.00 78.44 257 GLU A C 1
ATOM 2058 O O . GLU A 1 257 ? 14.894 -11.513 -21.879 1.00 78.44 257 GLU A O 1
ATOM 2063 N N . MET A 1 258 ? 13.359 -12.059 -20.322 1.00 81.31 258 MET A N 1
ATOM 2064 C CA . MET A 1 258 ? 13.743 -11.114 -19.268 1.00 81.31 258 MET A CA 1
ATOM 2065 C C . MET A 1 258 ? 14.717 -11.724 -18.247 1.00 81.31 258 MET A C 1
ATOM 2067 O O . MET A 1 258 ? 14.721 -11.316 -17.088 1.00 81.31 258 MET A O 1
ATOM 2071 N N . MET A 1 259 ? 15.511 -12.715 -18.650 1.00 86.00 259 MET A N 1
ATOM 2072 C CA . MET A 1 259 ? 16.552 -13.341 -17.826 1.00 86.00 259 MET A CA 1
ATOM 2073 C C . MET A 1 259 ? 17.914 -12.710 -18.126 1.00 86.00 259 MET A C 1
ATOM 2075 O O . MET A 1 259 ? 18.271 -12.553 -19.298 1.00 86.00 259 MET A O 1
ATOM 2079 N N . TYR A 1 260 ? 18.695 -12.372 -17.098 1.00 88.88 260 TYR A N 1
ATOM 2080 C CA . TYR A 1 260 ? 20.045 -11.820 -17.287 1.00 88.88 260 TYR A CA 1
ATOM 2081 C C . TYR A 1 260 ? 20.973 -12.797 -18.026 1.00 88.88 260 TYR A C 1
ATOM 2083 O O . TYR A 1 260 ? 21.769 -12.379 -18.868 1.00 88.88 260 TYR A O 1
ATOM 2091 N N . GLU A 1 261 ? 20.796 -14.100 -17.805 1.00 88.75 261 GLU A N 1
ATOM 2092 C CA . GLU A 1 261 ? 21.592 -15.190 -18.378 1.00 88.75 261 GLU A CA 1
ATOM 2093 C C . GLU A 1 261 ? 21.529 -15.263 -19.909 1.00 88.75 261 GLU A C 1
ATOM 2095 O O . GLU A 1 261 ? 22.408 -15.850 -20.540 1.00 88.75 261 GLU A O 1
ATOM 2100 N N . LEU A 1 262 ? 20.504 -14.669 -20.528 1.00 87.38 262 LEU A N 1
ATOM 2101 C CA . LEU A 1 262 ? 20.376 -14.613 -21.985 1.00 87.38 262 LEU A CA 1
ATOM 2102 C C . LEU A 1 262 ? 21.264 -13.535 -22.627 1.00 87.38 262 LEU A C 1
ATOM 2104 O O . LEU A 1 262 ? 21.432 -13.536 -23.848 1.00 87.38 262 LEU A O 1
ATOM 2108 N N . TYR A 1 263 ? 21.850 -12.637 -21.828 1.00 89.69 263 TYR A N 1
ATOM 2109 C CA . TYR A 1 263 ? 22.655 -11.507 -22.302 1.00 89.69 263 TYR A CA 1
ATOM 2110 C C . TYR A 1 263 ? 24.004 -11.400 -21.562 1.00 89.69 263 TYR A C 1
ATOM 2112 O O . TYR A 1 263 ? 24.319 -10.338 -21.017 1.00 89.69 263 TYR A O 1
ATOM 2120 N N . PRO A 1 264 ? 24.842 -12.457 -21.570 1.00 88.25 264 PRO A N 1
ATOM 2121 C CA . PRO A 1 264 ? 26.108 -12.484 -20.828 1.00 88.25 264 PRO A CA 1
ATOM 2122 C C . PRO A 1 264 ? 27.109 -11.422 -21.306 1.00 88.25 264 PRO A C 1
ATOM 2124 O O . PRO A 1 264 ? 27.919 -10.941 -20.520 1.00 88.25 264 PRO A O 1
ATOM 2127 N N . ASP A 1 265 ? 27.024 -11.008 -22.575 1.00 88.38 265 ASP A N 1
ATOM 2128 C CA . ASP A 1 265 ? 27.873 -9.955 -23.150 1.00 88.38 265 ASP A CA 1
ATOM 2129 C C . ASP A 1 265 ? 27.612 -8.570 -22.526 1.00 88.38 265 ASP A C 1
ATOM 2131 O O . ASP A 1 265 ? 28.467 -7.690 -22.588 1.00 88.38 265 ASP A O 1
ATOM 2135 N N . ILE A 1 266 ? 26.417 -8.365 -21.958 1.00 88.00 266 ILE A N 1
ATOM 2136 C CA . ILE A 1 266 ? 25.961 -7.090 -21.383 1.00 88.00 266 ILE A CA 1
ATOM 2137 C C . ILE A 1 266 ? 25.937 -7.178 -19.850 1.00 88.00 266 ILE A C 1
ATOM 2139 O O . ILE A 1 266 ? 26.306 -6.222 -19.169 1.00 88.00 266 ILE A O 1
ATOM 2143 N N . PHE A 1 267 ? 25.537 -8.331 -19.303 1.00 90.50 267 PHE A N 1
ATOM 2144 C CA . PHE A 1 267 ? 25.387 -8.569 -17.867 1.00 90.50 267 PHE A CA 1
ATOM 2145 C C . PHE A 1 267 ? 26.170 -9.819 -17.416 1.00 90.50 267 PHE A C 1
ATOM 2147 O O . PHE A 1 267 ? 25.561 -10.836 -17.091 1.00 90.50 267 PHE A O 1
ATOM 2154 N N . PRO A 1 268 ? 27.514 -9.772 -17.375 1.00 86.25 268 PRO A N 1
ATOM 2155 C CA . PRO A 1 268 ? 28.338 -10.960 -17.122 1.00 86.25 268 PRO A CA 1
ATOM 2156 C C . PRO A 1 268 ? 28.177 -11.544 -15.709 1.00 86.25 268 PRO A C 1
ATOM 2158 O O . PRO A 1 268 ? 28.287 -12.754 -15.537 1.00 86.25 268 PRO A O 1
ATOM 2161 N N . ASP A 1 269 ? 27.878 -10.700 -14.715 1.00 88.38 269 ASP A N 1
ATOM 2162 C CA . ASP A 1 269 ? 27.808 -11.079 -13.295 1.00 88.38 269 ASP A CA 1
ATOM 2163 C C . ASP A 1 269 ? 26.383 -10.999 -12.711 1.00 88.38 269 ASP A C 1
ATOM 2165 O O . ASP A 1 269 ? 26.209 -10.976 -11.491 1.00 88.38 269 ASP A O 1
ATOM 2169 N N . GLN A 1 270 ? 25.349 -10.906 -13.557 1.00 86.75 270 GLN A N 1
ATOM 2170 C CA . GLN A 1 270 ? 23.955 -10.877 -13.098 1.00 86.75 270 GLN A CA 1
ATOM 2171 C C . GLN A 1 270 ? 23.223 -12.157 -13.494 1.00 86.75 270 GLN A C 1
ATOM 2173 O O . GLN A 1 270 ? 23.438 -12.710 -14.568 1.00 86.75 270 GLN A O 1
ATOM 2178 N N . SER A 1 271 ? 22.352 -12.620 -12.604 1.00 84.25 271 SER A N 1
ATOM 2179 C CA . SER A 1 271 ? 21.522 -13.812 -12.789 1.00 84.25 271 SER A CA 1
ATOM 2180 C C . SER A 1 271 ? 20.104 -13.540 -12.297 1.00 84.25 271 SER A C 1
ATOM 2182 O O . SER A 1 271 ? 19.882 -12.642 -11.479 1.00 84.25 271 SER A O 1
ATOM 2184 N N . GLY A 1 272 ? 19.147 -14.298 -12.820 1.00 84.69 272 GLY A N 1
ATOM 2185 C CA . GLY A 1 272 ? 17.733 -14.204 -12.501 1.00 84.69 272 GLY A CA 1
ATOM 2186 C C . GLY A 1 272 ? 16.958 -13.219 -13.373 1.00 84.69 272 GLY A C 1
ATOM 2187 O O . GLY A 1 272 ? 17.363 -12.824 -14.469 1.00 84.69 272 GLY A O 1
ATOM 2188 N N . GLN A 1 273 ? 15.789 -12.834 -12.866 1.00 86.88 273 GLN A N 1
ATOM 2189 C CA . GLN A 1 273 ? 14.827 -12.015 -13.590 1.00 86.88 273 GLN A CA 1
ATOM 2190 C C . GLN A 1 273 ? 15.192 -10.527 -13.574 1.00 86.88 273 GLN A C 1
ATOM 2192 O O . GLN A 1 273 ? 15.513 -9.952 -12.538 1.00 86.88 273 GLN A O 1
ATOM 2197 N N . MET A 1 274 ? 15.071 -9.882 -14.733 1.00 87.62 274 MET A N 1
ATOM 2198 C CA . MET A 1 274 ? 15.227 -8.434 -14.904 1.00 87.62 274 MET A CA 1
ATOM 2199 C C . MET A 1 274 ? 14.071 -7.639 -14.285 1.00 87.62 274 MET A C 1
ATOM 2201 O O . MET A 1 274 ? 14.255 -6.494 -13.879 1.00 87.62 274 MET A O 1
ATOM 2205 N N . VAL A 1 275 ? 12.874 -8.230 -14.239 1.00 88.00 275 VAL A N 1
ATOM 2206 C CA . VAL A 1 275 ? 11.668 -7.598 -13.686 1.00 88.00 275 VAL A CA 1
ATOM 2207 C C . VAL A 1 275 ? 11.730 -7.608 -12.166 1.00 88.00 275 VAL A C 1
ATOM 2209 O O . VAL A 1 275 ? 11.898 -8.670 -11.570 1.00 88.00 275 VAL A O 1
ATOM 2212 N N . SER A 1 276 ? 11.570 -6.441 -11.541 1.00 88.06 276 SER A N 1
ATOM 2213 C CA . SER A 1 276 ? 11.625 -6.338 -10.083 1.00 88.06 276 SER A CA 1
ATOM 2214 C C . SER A 1 276 ? 10.360 -6.880 -9.410 1.00 88.06 276 SER A C 1
ATOM 2216 O O . SER A 1 276 ? 9.266 -6.886 -9.987 1.00 88.06 276 SER A O 1
ATOM 2218 N N . PHE A 1 277 ? 10.511 -7.299 -8.155 1.00 87.75 277 PHE A N 1
ATOM 2219 C CA . PHE A 1 277 ? 9.423 -7.805 -7.322 1.00 87.75 277 PHE A CA 1
ATOM 2220 C C . PHE A 1 277 ? 8.263 -6.806 -7.195 1.00 87.75 277 PHE A C 1
ATOM 2222 O O . PHE A 1 277 ? 7.098 -7.181 -7.301 1.00 87.75 277 PHE A O 1
ATOM 2229 N N . GLU A 1 278 ? 8.561 -5.517 -7.030 1.00 87.38 278 GLU A N 1
ATOM 2230 C CA . GLU A 1 278 ? 7.555 -4.468 -6.841 1.00 87.38 278 GLU A CA 1
ATOM 2231 C C . GLU A 1 278 ? 6.664 -4.311 -8.077 1.00 87.38 278 GLU A C 1
ATOM 2233 O O . GLU A 1 278 ? 5.449 -4.140 -7.964 1.00 87.38 278 GLU A O 1
ATOM 2238 N N . VAL A 1 279 ? 7.260 -4.410 -9.268 1.00 88.94 279 VAL A N 1
ATOM 2239 C CA . VAL A 1 279 ? 6.537 -4.358 -10.543 1.00 88.94 279 VAL A CA 1
ATOM 2240 C C . VAL A 1 279 ? 5.644 -5.591 -10.697 1.00 88.94 279 VAL A C 1
ATOM 2242 O O . VAL A 1 279 ? 4.479 -5.454 -11.072 1.00 88.94 279 VAL A O 1
ATOM 2245 N N . LEU A 1 280 ? 6.142 -6.783 -10.348 1.00 89.25 280 LEU A N 1
ATOM 2246 C CA . LEU A 1 280 ? 5.347 -8.018 -10.354 1.00 89.25 280 LEU A CA 1
ATOM 2247 C C . LEU A 1 280 ? 4.147 -7.925 -9.399 1.00 89.25 280 LEU A C 1
ATOM 2249 O O . LEU A 1 280 ? 3.029 -8.270 -9.786 1.00 89.25 280 LEU A O 1
ATOM 2253 N N . CYS A 1 281 ? 4.348 -7.380 -8.198 1.00 89.94 281 CYS A N 1
ATOM 2254 C CA . CYS A 1 281 ? 3.281 -7.129 -7.232 1.00 89.94 281 CYS A CA 1
ATOM 2255 C C . CYS A 1 281 ? 2.222 -6.157 -7.771 1.00 89.94 281 CYS A C 1
ATOM 2257 O O . CYS A 1 281 ? 1.030 -6.414 -7.613 1.00 89.94 281 CYS A O 1
ATOM 2259 N N . LEU A 1 282 ? 2.610 -5.077 -8.462 1.00 89.38 282 LEU A N 1
ATOM 2260 C CA . LEU A 1 282 ? 1.647 -4.161 -9.091 1.00 89.38 282 LEU A CA 1
ATOM 2261 C C . LEU A 1 282 ? 0.835 -4.834 -10.210 1.00 89.38 282 LEU A C 1
ATOM 2263 O O . LEU A 1 282 ? -0.377 -4.625 -10.301 1.00 89.38 282 LEU A O 1
ATOM 2267 N N . ILE A 1 283 ? 1.472 -5.667 -11.038 1.00 90.62 283 ILE A N 1
ATOM 2268 C CA . ILE A 1 283 ? 0.791 -6.432 -12.098 1.00 90.62 283 ILE A CA 1
ATOM 2269 C C . ILE A 1 283 ? -0.201 -7.438 -11.493 1.00 90.62 283 ILE A C 1
ATOM 2271 O O . ILE A 1 283 ? -1.307 -7.627 -12.016 1.00 90.62 283 ILE A O 1
ATOM 2275 N N . ALA A 1 284 ? 0.183 -8.081 -10.389 1.00 91.19 284 ALA A N 1
ATOM 2276 C CA . ALA A 1 284 ? -0.675 -8.997 -9.652 1.00 91.19 284 ALA A CA 1
ATOM 2277 C C . ALA A 1 284 ? -1.819 -8.268 -8.925 1.00 91.19 284 ALA A C 1
ATOM 2279 O O . ALA A 1 284 ? -2.921 -8.809 -8.849 1.00 91.19 284 ALA A O 1
ATOM 2280 N N . HIS A 1 285 ? -1.598 -7.034 -8.459 1.00 89.00 285 HIS A N 1
ATOM 2281 C CA . HIS A 1 285 ? -2.607 -6.190 -7.811 1.00 89.00 285 HIS A CA 1
ATOM 2282 C C . HIS A 1 285 ? 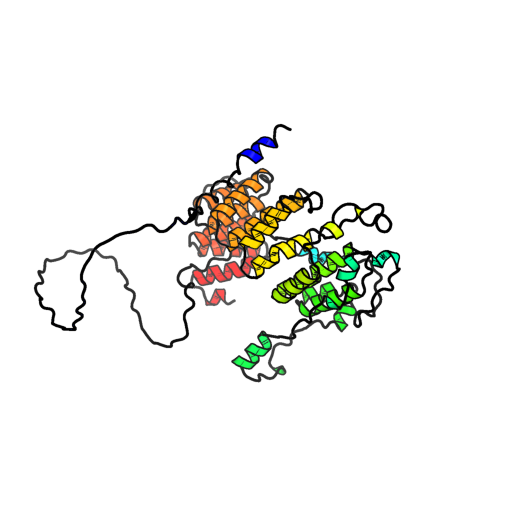-3.695 -5.710 -8.770 1.00 89.00 285 HIS A C 1
ATOM 2284 O O . HIS A 1 285 ? -4.867 -5.663 -8.403 1.00 89.00 285 HIS A O 1
ATOM 2290 N N . LEU A 1 286 ? -3.324 -5.314 -9.990 1.00 91.06 286 LEU A N 1
ATOM 2291 C CA . LEU A 1 286 ? -4.205 -4.571 -10.894 1.00 91.06 286 LEU A CA 1
ATOM 2292 C C . LEU A 1 286 ? -5.637 -5.138 -11.040 1.00 91.06 286 LEU A C 1
ATOM 2294 O O . LEU A 1 286 ? -6.573 -4.335 -11.038 1.00 91.06 286 LEU A O 1
ATOM 2298 N N . PRO A 1 287 ? -5.867 -6.466 -11.123 1.00 93.25 287 PRO A N 1
ATOM 2299 C CA . PRO A 1 287 ? -7.218 -7.020 -11.173 1.00 93.25 287 PRO A CA 1
ATOM 2300 C C . PRO A 1 287 ? -8.098 -6.633 -9.978 1.00 93.25 287 PRO A C 1
ATOM 2302 O O . PRO A 1 287 ? -9.261 -6.285 -10.190 1.00 93.25 287 PRO A O 1
ATOM 2305 N N . SER A 1 288 ? -7.570 -6.618 -8.747 1.00 91.12 288 SER A N 1
ATOM 2306 C CA . SER A 1 288 ? -8.366 -6.258 -7.563 1.00 91.12 288 SER A CA 1
ATOM 2307 C C . SER A 1 288 ? -8.721 -4.776 -7.538 1.00 91.12 288 SER A C 1
ATOM 2309 O O . SER A 1 288 ? -9.827 -4.423 -7.142 1.00 91.12 288 SER A O 1
ATOM 2311 N N . LEU A 1 289 ? -7.867 -3.906 -8.090 1.00 89.69 289 LEU A N 1
ATOM 2312 C CA . LEU A 1 289 ? -8.200 -2.489 -8.290 1.00 89.69 289 LEU A CA 1
ATOM 2313 C C . LEU A 1 289 ? -9.383 -2.282 -9.249 1.00 89.69 289 LEU A C 1
ATOM 2315 O O . LEU A 1 289 ? -10.072 -1.268 -9.162 1.00 89.69 289 LEU A O 1
ATOM 2319 N N . LYS A 1 290 ? -9.637 -3.247 -10.143 1.00 91.12 290 LYS A N 1
ATOM 2320 C CA . LYS A 1 290 ? -10.810 -3.288 -11.032 1.00 91.12 290 LYS A CA 1
ATOM 2321 C C . LYS A 1 290 ? -11.990 -4.072 -10.435 1.00 91.12 290 LYS A C 1
ATOM 2323 O O . LYS A 1 290 ? -12.975 -4.292 -11.131 1.00 91.12 290 LYS A O 1
ATOM 2328 N N . GLY A 1 291 ? -11.887 -4.516 -9.180 1.00 89.19 291 GLY A N 1
ATOM 2329 C CA . GLY A 1 291 ? -12.900 -5.306 -8.474 1.00 89.19 291 GLY A CA 1
ATOM 2330 C C . GLY A 1 291 ? -12.752 -6.827 -8.606 1.00 89.19 291 GLY A C 1
ATOM 2331 O O . GLY A 1 291 ? -13.451 -7.565 -7.915 1.00 89.19 291 GLY A O 1
ATOM 2332 N N . ASN A 1 292 ? -11.825 -7.331 -9.429 1.00 93.25 292 ASN A N 1
ATOM 2333 C CA . ASN A 1 292 ? -11.579 -8.768 -9.572 1.00 93.25 292 ASN A CA 1
ATOM 2334 C C . ASN A 1 292 ? -10.504 -9.249 -8.585 1.00 93.25 292 ASN A C 1
ATOM 2336 O O . ASN A 1 292 ? -9.340 -9.462 -8.932 1.00 93.25 292 ASN A O 1
ATOM 2340 N N . HIS A 1 293 ? -10.910 -9.398 -7.327 1.00 91.94 293 HIS A N 1
ATOM 2341 C CA . HIS A 1 293 ? -10.032 -9.806 -6.234 1.00 91.94 293 HIS A CA 1
ATOM 2342 C C . HIS A 1 293 ? -9.527 -11.247 -6.392 1.00 91.94 293 HIS A C 1
ATOM 2344 O O . HIS A 1 293 ? -8.345 -11.492 -6.170 1.00 91.94 293 HIS A O 1
ATOM 2350 N N . HIS A 1 294 ? -10.369 -12.181 -6.848 1.00 92.69 294 HIS A N 1
ATOM 2351 C CA . HIS A 1 294 ? -9.986 -13.588 -7.029 1.00 92.69 294 HIS A CA 1
ATOM 2352 C C . HIS A 1 294 ? -8.847 -13.767 -8.037 1.00 92.69 294 HIS A C 1
ATOM 2354 O O . HIS A 1 294 ? -7.908 -14.517 -7.779 1.00 92.69 294 HIS A O 1
ATOM 2360 N N . GLU A 1 295 ? -8.879 -13.040 -9.156 1.00 94.19 295 GLU A N 1
ATOM 2361 C CA . GLU A 1 295 ? -7.782 -13.077 -10.127 1.00 94.19 295 GLU A CA 1
ATOM 2362 C C . GLU A 1 295 ? -6.490 -12.486 -9.545 1.00 94.19 295 GLU A C 1
ATOM 2364 O O . GLU A 1 295 ? -5.403 -12.996 -9.810 1.00 94.19 295 GLU A O 1
ATOM 2369 N N . SER A 1 296 ? -6.589 -11.442 -8.717 1.00 93.06 296 SER A N 1
ATOM 2370 C CA . SER A 1 296 ? -5.421 -10.887 -8.026 1.00 93.06 296 SER A CA 1
ATOM 2371 C C . SER A 1 296 ? -4.820 -11.897 -7.043 1.00 93.06 296 SER A C 1
ATOM 2373 O O . SER A 1 296 ? -3.619 -12.155 -7.105 1.00 93.06 296 SER A O 1
ATOM 2375 N N . ILE A 1 297 ? -5.659 -12.550 -6.228 1.00 93.31 297 ILE A N 1
ATOM 2376 C CA . ILE A 1 297 ? -5.257 -13.635 -5.319 1.00 93.31 297 ILE A CA 1
ATOM 2377 C C . ILE A 1 297 ? -4.533 -14.733 -6.109 1.00 93.31 297 ILE A C 1
ATOM 2379 O O . ILE A 1 297 ? -3.403 -15.088 -5.787 1.00 93.31 297 ILE A O 1
ATOM 2383 N N . HIS A 1 298 ? -5.131 -15.216 -7.198 1.00 93.81 298 HIS A N 1
ATOM 2384 C CA . HIS A 1 298 ? -4.539 -16.246 -8.049 1.00 93.81 298 HIS A CA 1
ATOM 2385 C C . HIS A 1 298 ? -3.172 -15.839 -8.628 1.00 93.81 298 HIS A C 1
ATOM 2387 O O . HIS A 1 298 ? -2.243 -16.650 -8.654 1.00 93.81 298 HIS A O 1
ATOM 2393 N N . ARG A 1 299 ? -3.004 -14.582 -9.060 1.00 92.44 299 ARG A N 1
ATOM 2394 C CA . ARG A 1 299 ? -1.704 -14.069 -9.529 1.00 92.44 299 ARG A CA 1
ATOM 2395 C C . ARG A 1 299 ? -0.659 -14.026 -8.421 1.00 92.44 299 ARG A C 1
ATOM 2397 O O . ARG A 1 299 ? 0.496 -14.345 -8.683 1.00 92.44 299 ARG A O 1
ATOM 2404 N N . ILE A 1 300 ? -1.049 -13.676 -7.201 1.00 92.25 300 ILE A N 1
ATOM 2405 C CA . ILE A 1 300 ? -0.141 -13.664 -6.049 1.00 92.25 300 ILE A CA 1
ATOM 2406 C C . ILE A 1 300 ? 0.276 -15.081 -5.672 1.00 92.25 300 ILE A C 1
ATOM 2408 O O . ILE A 1 300 ? 1.463 -15.318 -5.477 1.00 92.25 300 ILE A O 1
ATOM 2412 N N . TYR A 1 301 ? -0.648 -16.046 -5.677 1.00 92.56 301 TYR A N 1
ATOM 2413 C CA . TYR A 1 301 ? -0.308 -17.458 -5.468 1.00 92.56 301 TYR A CA 1
ATOM 2414 C C . TYR A 1 301 ? 0.723 -17.963 -6.485 1.00 92.56 301 TYR A C 1
ATOM 2416 O O . TYR A 1 301 ? 1.639 -18.693 -6.114 1.00 92.56 301 TYR A O 1
ATOM 2424 N N . LYS A 1 302 ? 0.640 -17.531 -7.751 1.00 91.25 302 LYS A N 1
ATOM 2425 C CA . LYS A 1 302 ? 1.667 -17.847 -8.760 1.00 91.25 302 LYS A CA 1
ATOM 2426 C C . LYS A 1 302 ? 3.037 -17.243 -8.441 1.00 91.25 302 LYS A C 1
ATOM 2428 O O . LYS A 1 302 ? 4.040 -17.865 -8.766 1.00 91.25 302 LYS A O 1
ATOM 2433 N N . LEU A 1 303 ? 3.085 -16.061 -7.820 1.00 91.31 303 LEU A N 1
ATOM 2434 C CA . LEU A 1 303 ? 4.336 -15.445 -7.359 1.00 91.31 303 LEU A CA 1
ATOM 2435 C C . LEU A 1 303 ? 4.888 -16.130 -6.102 1.00 91.31 303 LEU A C 1
ATOM 2437 O O . LEU A 1 303 ? 6.098 -16.233 -5.947 1.00 91.31 303 LEU A O 1
ATOM 2441 N N . MET A 1 304 ? 4.013 -16.606 -5.213 1.00 91.69 304 MET A N 1
ATOM 2442 C CA . MET A 1 304 ? 4.409 -17.334 -4.004 1.00 91.69 304 MET A CA 1
ATOM 2443 C C . MET A 1 304 ? 4.957 -18.727 -4.320 1.00 91.69 304 MET A C 1
ATOM 2445 O O . MET A 1 304 ? 5.894 -19.179 -3.666 1.00 91.69 304 MET A O 1
ATOM 2449 N N . TYR A 1 305 ? 4.367 -19.397 -5.311 1.00 90.56 305 TYR A N 1
ATOM 2450 C CA . TYR A 1 305 ? 4.687 -20.771 -5.691 1.00 90.56 305 TYR A CA 1
ATOM 2451 C C . TYR A 1 305 ? 5.082 -20.836 -7.173 1.00 90.56 305 TYR A C 1
ATOM 2453 O O . TYR A 1 305 ? 4.280 -21.300 -7.997 1.00 90.56 305 TYR A O 1
ATOM 2461 N N . PRO A 1 306 ? 6.300 -20.371 -7.518 1.00 86.94 306 PRO A N 1
ATOM 2462 C CA . PRO A 1 306 ? 6.808 -20.402 -8.886 1.00 86.94 306 PRO A CA 1
ATOM 2463 C C . PRO A 1 306 ? 6.760 -21.827 -9.447 1.00 86.94 306 PRO A C 1
ATOM 2465 O O . PRO A 1 306 ? 7.178 -22.785 -8.796 1.00 86.94 306 PRO A O 1
ATOM 2468 N N . GLN A 1 307 ? 6.226 -21.974 -10.660 1.00 84.50 307 GLN A N 1
ATOM 2469 C CA . GLN A 1 307 ? 5.995 -23.279 -11.298 1.00 84.50 307 GLN A CA 1
ATOM 2470 C C . GLN A 1 307 ? 7.041 -23.587 -12.371 1.00 84.50 307 GLN A C 1
ATOM 2472 O O . GLN A 1 307 ? 7.236 -24.740 -12.757 1.00 84.50 307 GLN A O 1
ATOM 2477 N N . ARG A 1 308 ? 7.691 -22.550 -12.901 1.00 82.81 308 ARG A N 1
ATOM 2478 C CA . ARG A 1 308 ? 8.658 -22.629 -13.995 1.00 82.81 308 ARG A CA 1
ATOM 2479 C C . ARG A 1 308 ? 10.044 -22.241 -13.484 1.00 82.81 308 ARG A C 1
ATOM 2481 O O . ARG A 1 308 ? 10.154 -21.435 -12.567 1.00 82.81 308 ARG A O 1
ATOM 2488 N N . PRO A 1 309 ? 11.121 -22.751 -14.104 1.00 77.56 309 PRO A N 1
ATOM 2489 C CA . PRO A 1 309 ? 12.479 -22.487 -13.629 1.00 77.56 309 PRO A CA 1
ATOM 2490 C C . PRO A 1 309 ? 12.931 -21.028 -13.809 1.00 77.56 309 PRO A C 1
ATOM 2492 O O . PRO A 1 309 ? 13.902 -20.626 -13.186 1.00 77.56 309 PRO A O 1
ATOM 2495 N N . TRP A 1 310 ? 12.246 -20.251 -14.653 1.00 76.25 310 TRP A N 1
ATOM 2496 C CA . TRP A 1 310 ? 12.493 -18.819 -14.870 1.00 76.25 310 TRP A CA 1
ATOM 2497 C C . TRP A 1 310 ? 11.474 -17.917 -14.159 1.00 76.25 310 TRP A C 1
ATOM 2499 O O . TRP A 1 310 ? 11.450 -16.713 -14.415 1.00 76.25 310 TRP A O 1
ATOM 2509 N N . ASP A 1 311 ? 10.585 -18.481 -13.335 1.00 83.00 311 ASP A N 1
ATOM 2510 C CA . ASP A 1 311 ? 9.682 -17.671 -12.521 1.00 83.00 311 ASP A CA 1
ATOM 2511 C C . ASP A 1 311 ? 10.468 -17.017 -11.374 1.00 83.00 311 ASP A C 1
ATOM 2513 O O . ASP A 1 311 ? 11.440 -17.574 -10.858 1.00 83.00 311 ASP A O 1
ATOM 2517 N N . PHE A 1 312 ? 10.024 -15.832 -10.960 1.00 84.25 312 PHE A N 1
ATOM 2518 C CA . PHE A 1 312 ? 10.579 -15.130 -9.810 1.00 84.25 312 PHE A CA 1
ATOM 2519 C C . PHE A 1 312 ? 10.473 -15.992 -8.547 1.00 84.25 312 PHE A C 1
ATOM 2521 O O . PHE A 1 312 ? 9.390 -16.472 -8.209 1.00 84.25 312 PHE A O 1
ATOM 2528 N N . ILE A 1 313 ? 11.587 -16.154 -7.833 1.00 87.81 313 ILE A N 1
ATOM 2529 C CA . ILE A 1 313 ? 11.629 -16.878 -6.562 1.00 87.81 313 ILE A CA 1
ATOM 2530 C C . ILE A 1 313 ? 11.679 -15.839 -5.439 1.00 87.81 313 ILE A C 1
ATOM 2532 O O . ILE A 1 313 ? 12.709 -15.174 -5.298 1.00 87.81 313 ILE A O 1
ATOM 2536 N N . PRO A 1 314 ? 10.599 -15.676 -4.654 1.00 87.94 314 PRO A N 1
ATOM 2537 C CA . PRO A 1 314 ? 10.602 -14.738 -3.545 1.00 87.94 314 PRO A CA 1
ATOM 2538 C C . PRO A 1 314 ? 11.529 -15.216 -2.428 1.00 87.94 314 PRO A C 1
ATOM 2540 O O . PRO A 1 314 ? 11.556 -16.402 -2.089 1.00 87.94 314 PRO A O 1
ATOM 2543 N N . ASP A 1 315 ? 12.263 -14.282 -1.826 1.00 89.00 315 ASP A N 1
ATOM 2544 C CA . ASP A 1 315 ? 12.912 -14.533 -0.540 1.00 89.00 315 ASP A CA 1
ATOM 2545 C C . ASP A 1 315 ? 11.872 -14.626 0.595 1.00 89.00 315 ASP A C 1
ATOM 2547 O O . ASP A 1 315 ? 10.683 -14.366 0.397 1.00 89.00 315 ASP A O 1
ATOM 2551 N N . ASN A 1 316 ? 12.301 -14.986 1.809 1.00 87.50 316 ASN A N 1
ATOM 2552 C CA . ASN A 1 316 ? 11.379 -15.125 2.943 1.00 87.50 316 ASN A CA 1
ATOM 2553 C C . ASN A 1 316 ? 10.615 -13.821 3.232 1.00 87.50 316 ASN A C 1
ATOM 2555 O O . ASN A 1 316 ? 9.416 -13.851 3.488 1.00 87.50 316 ASN A O 1
ATOM 2559 N N . THR A 1 317 ? 11.283 -12.668 3.139 1.00 86.62 317 THR A N 1
ATOM 2560 C CA . THR A 1 317 ? 10.665 -11.362 3.419 1.00 86.62 317 THR A CA 1
ATOM 2561 C C . THR A 1 317 ? 9.580 -11.043 2.395 1.00 86.62 317 THR A C 1
ATOM 2563 O O . THR A 1 317 ? 8.482 -10.617 2.752 1.00 86.62 317 THR A O 1
ATOM 2566 N N . GLN A 1 318 ? 9.869 -11.273 1.118 1.00 86.44 318 GLN A N 1
ATOM 2567 C CA . GLN A 1 318 ? 8.941 -11.103 0.007 1.00 86.44 318 GLN A CA 1
ATOM 2568 C C . GLN A 1 318 ? 7.789 -12.101 0.093 1.00 86.44 318 GLN A C 1
ATOM 2570 O O . GLN A 1 318 ? 6.644 -11.727 -0.148 1.00 86.44 318 GLN A O 1
ATOM 2575 N N . HIS A 1 319 ? 8.057 -13.343 0.500 1.00 89.00 319 HIS A N 1
ATOM 2576 C CA . HIS A 1 319 ? 7.017 -14.339 0.732 1.00 89.00 319 HIS A CA 1
ATOM 2577 C C . HIS A 1 319 ? 6.022 -13.853 1.793 1.00 89.00 319 HIS A C 1
ATOM 2579 O O . HIS A 1 319 ? 4.819 -13.839 1.536 1.00 89.00 319 HIS A O 1
ATOM 2585 N N . TYR A 1 320 ? 6.500 -13.338 2.931 1.00 85.69 320 TYR A N 1
ATOM 2586 C CA . TYR A 1 320 ? 5.627 -12.748 3.952 1.00 85.69 320 TYR A CA 1
ATOM 2587 C C . TYR A 1 320 ? 4.826 -11.553 3.438 1.00 85.69 320 TYR A C 1
ATOM 2589 O O . TYR A 1 320 ? 3.642 -11.421 3.747 1.00 85.69 320 TYR A O 1
ATOM 2597 N N . GLN A 1 321 ? 5.441 -10.692 2.623 1.00 86.25 321 GLN A N 1
ATOM 2598 C CA . GLN A 1 321 ? 4.737 -9.571 2.002 1.00 86.25 321 GLN A CA 1
ATOM 2599 C C . GLN A 1 321 ? 3.600 -10.052 1.094 1.00 86.25 321 GLN A C 1
ATOM 2601 O O . GLN A 1 321 ? 2.517 -9.473 1.141 1.00 86.25 321 GLN A O 1
ATOM 2606 N N . LEU A 1 322 ? 3.811 -11.119 0.317 1.00 88.94 322 LEU A N 1
ATOM 2607 C CA . LEU A 1 322 ? 2.772 -11.728 -0.518 1.00 88.94 322 LEU A CA 1
ATOM 2608 C C . LEU A 1 322 ? 1.657 -12.365 0.329 1.00 88.94 322 LEU A C 1
ATOM 2610 O O . LEU A 1 322 ? 0.486 -12.172 0.014 1.00 88.94 322 LEU A O 1
ATOM 2614 N N . VAL A 1 323 ? 1.984 -13.050 1.432 1.00 89.62 323 VAL A N 1
ATOM 2615 C CA . VAL A 1 323 ? 0.978 -13.615 2.357 1.00 89.62 323 VAL A CA 1
ATOM 2616 C C . VAL A 1 323 ? 0.114 -12.509 2.970 1.00 89.62 323 VAL A C 1
ATOM 2618 O O . VAL A 1 323 ? -1.113 -12.576 2.910 1.00 89.62 323 VAL A O 1
ATOM 2621 N N . LEU A 1 324 ? 0.734 -11.449 3.500 1.00 88.00 324 LEU A N 1
ATOM 2622 C CA . LEU A 1 324 ? 0.017 -10.282 4.029 1.00 88.00 324 LEU A CA 1
ATOM 2623 C C . LEU A 1 324 ? -0.857 -9.618 2.964 1.00 88.00 324 LEU A C 1
ATOM 2625 O O . LEU A 1 324 ? -1.954 -9.140 3.252 1.00 88.00 324 LEU A O 1
ATOM 2629 N N . TYR A 1 325 ? -0.388 -9.615 1.721 1.00 88.56 325 TYR A N 1
ATOM 2630 C CA . TYR A 1 325 ? -1.161 -9.123 0.600 1.00 88.56 325 TYR A CA 1
ATOM 2631 C C . TYR A 1 325 ? -2.430 -9.957 0.373 1.00 88.56 325 TYR A C 1
ATOM 2633 O O . TYR A 1 325 ? -3.515 -9.393 0.214 1.00 88.56 325 TYR A O 1
ATOM 2641 N N . VAL A 1 326 ? -2.319 -11.289 0.380 1.00 90.75 326 VAL A N 1
ATOM 2642 C CA . VAL A 1 326 ? -3.480 -12.187 0.276 1.00 90.75 326 VAL A CA 1
ATOM 2643 C C . VAL A 1 326 ? -4.463 -11.912 1.411 1.00 90.75 326 VAL A C 1
ATOM 2645 O O . VAL A 1 326 ? -5.649 -11.748 1.138 1.00 90.75 326 VAL A O 1
ATOM 2648 N N . VAL A 1 327 ? -3.988 -11.751 2.651 1.00 90.44 327 VAL A N 1
ATOM 2649 C CA . VAL A 1 327 ? -4.835 -11.379 3.800 1.00 90.44 327 VAL A CA 1
ATOM 2650 C C . VAL A 1 327 ? -5.611 -10.085 3.519 1.00 90.44 327 VAL A C 1
ATOM 2652 O O . VAL A 1 327 ? -6.830 -10.061 3.685 1.00 90.44 327 VAL A O 1
ATOM 2655 N N . CYS A 1 328 ? -4.956 -9.035 3.011 1.00 88.94 328 CYS A N 1
ATOM 2656 C CA . CYS A 1 328 ? -5.627 -7.788 2.619 1.00 88.94 328 CYS A CA 1
ATOM 2657 C C . CYS A 1 328 ? -6.731 -8.000 1.572 1.00 88.94 328 CYS A C 1
ATOM 2659 O O . CYS A 1 328 ? -7.805 -7.408 1.689 1.00 88.94 328 CYS A O 1
ATOM 2661 N N . LEU A 1 329 ? -6.488 -8.831 0.555 1.00 88.56 329 LEU A N 1
ATOM 2662 C CA . LEU A 1 329 ? -7.489 -9.132 -0.473 1.00 88.56 329 LEU A CA 1
ATOM 2663 C C . LEU A 1 329 ? -8.667 -9.935 0.086 1.00 88.56 329 LEU A C 1
ATOM 2665 O O . LEU A 1 329 ? -9.810 -9.655 -0.272 1.00 88.56 329 LEU A O 1
ATOM 2669 N N . LEU A 1 330 ? -8.405 -10.893 0.978 1.00 90.25 330 LEU A N 1
ATOM 2670 C CA . LEU A 1 330 ? -9.437 -11.683 1.654 1.00 90.25 330 LEU A CA 1
ATOM 2671 C C . LEU A 1 330 ? -10.363 -10.792 2.493 1.00 90.25 330 LEU A C 1
ATOM 2673 O O . LEU A 1 330 ? -11.585 -10.917 2.430 1.00 90.25 330 LEU A O 1
ATOM 2677 N N . ILE A 1 331 ? -9.794 -9.810 3.194 1.00 88.75 331 ILE A N 1
ATOM 2678 C CA . ILE A 1 331 ? -10.569 -8.806 3.934 1.00 88.75 331 ILE A CA 1
ATOM 2679 C C . ILE A 1 331 ? -11.446 -7.975 2.987 1.00 88.75 331 ILE A C 1
ATOM 2681 O O . ILE A 1 331 ? -12.603 -7.705 3.307 1.00 88.75 331 ILE A O 1
ATOM 2685 N N . GLN A 1 332 ? -10.934 -7.591 1.812 1.00 87.38 332 GLN A N 1
ATOM 2686 C CA . GLN A 1 332 ? -11.701 -6.828 0.817 1.00 87.38 332 GLN A CA 1
ATOM 2687 C C . GLN A 1 332 ? -12.896 -7.614 0.261 1.00 87.38 332 GLN A C 1
ATOM 2689 O O . GLN A 1 332 ? -13.966 -7.033 0.085 1.00 87.38 332 GLN A O 1
ATOM 2694 N N . ILE A 1 333 ? -12.758 -8.929 0.055 1.00 91.50 333 ILE A N 1
ATOM 2695 C CA . ILE A 1 333 ? -13.882 -9.805 -0.329 1.00 91.50 333 ILE A CA 1
ATOM 2696 C C . ILE A 1 333 ? -14.754 -10.236 0.860 1.00 91.50 333 ILE A C 1
ATOM 2698 O O . ILE A 1 333 ? -15.689 -11.009 0.682 1.00 91.50 333 ILE A O 1
ATOM 2702 N N . SER A 1 334 ? -14.493 -9.708 2.062 1.00 89.56 334 SER A N 1
ATOM 2703 C CA . SER A 1 334 ? -15.193 -10.047 3.309 1.00 89.56 334 SER A CA 1
ATOM 2704 C C . SER A 1 334 ? -15.064 -11.516 3.747 1.00 89.56 334 SER A C 1
ATOM 2706 O O . SER A 1 334 ? -15.860 -11.973 4.566 1.00 89.56 334 SER A O 1
ATOM 2708 N N . ASP A 1 335 ? -14.046 -12.245 3.278 1.00 92.00 335 ASP A N 1
ATOM 2709 C CA . ASP A 1 335 ? -13.714 -13.584 3.781 1.00 92.00 335 ASP A CA 1
ATOM 2710 C C . ASP A 1 335 ? -12.801 -13.472 5.011 1.00 92.00 335 ASP A C 1
ATOM 2712 O O . ASP A 1 335 ? -11.587 -13.689 4.978 1.00 92.00 335 ASP A O 1
ATOM 2716 N N . LEU A 1 336 ? -13.404 -13.030 6.115 1.00 91.44 336 LEU A N 1
ATOM 2717 C CA . LEU A 1 336 ? -12.687 -12.721 7.353 1.00 91.44 336 LEU A CA 1
ATOM 2718 C C . LEU A 1 336 ? -12.174 -13.979 8.062 1.00 91.44 336 LEU A C 1
ATOM 2720 O O . LEU A 1 336 ? -11.151 -13.919 8.741 1.00 91.44 336 LEU A O 1
ATOM 2724 N N . VAL A 1 337 ? -12.856 -15.114 7.885 1.00 90.81 337 VAL A N 1
ATOM 2725 C CA . VAL A 1 337 ? -12.470 -16.394 8.494 1.00 90.81 337 VAL A CA 1
ATOM 2726 C C . VAL A 1 337 ? -11.193 -16.917 7.844 1.00 90.81 337 VAL A C 1
ATOM 2728 O O . VAL A 1 337 ? -10.240 -17.235 8.557 1.00 90.81 337 VAL A O 1
ATOM 2731 N N . LEU A 1 338 ? -11.130 -16.937 6.506 1.00 92.94 338 LEU A N 1
ATOM 2732 C CA . LEU A 1 338 ? -9.922 -17.351 5.793 1.00 92.94 338 LEU A CA 1
ATOM 2733 C C . LEU A 1 338 ? -8.776 -16.355 6.009 1.00 92.94 338 LEU A C 1
ATOM 2735 O O . LEU A 1 338 ? -7.628 -16.755 6.197 1.00 92.94 338 LEU A O 1
ATOM 2739 N N . ALA A 1 339 ? -9.072 -15.051 6.050 1.00 92.75 339 ALA A N 1
ATOM 2740 C CA . ALA A 1 339 ? -8.070 -14.042 6.386 1.00 92.75 339 ALA A CA 1
ATOM 2741 C C . ALA A 1 339 ? -7.448 -14.302 7.771 1.00 92.75 339 ALA A C 1
ATOM 2743 O O . ALA A 1 339 ? -6.228 -14.210 7.924 1.00 92.75 339 ALA A O 1
ATOM 2744 N N . ALA A 1 340 ? -8.266 -14.663 8.767 1.00 91.69 340 ALA A N 1
ATOM 2745 C CA . ALA A 1 340 ? -7.802 -14.938 10.123 1.00 91.69 340 ALA A CA 1
ATOM 2746 C C . ALA A 1 340 ? -6.990 -16.229 10.194 1.00 91.69 340 ALA A C 1
ATOM 2748 O O . ALA A 1 340 ? -5.959 -16.250 10.864 1.00 91.69 340 ALA A O 1
ATOM 2749 N N . SER A 1 341 ? -7.393 -17.281 9.473 1.00 92.69 341 SER A N 1
ATOM 2750 C CA . SER A 1 341 ? -6.627 -18.528 9.438 1.00 92.69 341 SER A CA 1
ATOM 2751 C C . SER A 1 341 ? -5.253 -18.336 8.795 1.00 92.69 341 SER A C 1
ATOM 2753 O O . SER A 1 341 ? -4.260 -18.786 9.361 1.00 92.69 341 SER A O 1
ATOM 2755 N N . VAL A 1 342 ? -5.183 -17.616 7.667 1.00 92.25 342 VAL A N 1
ATOM 2756 C CA . VAL A 1 342 ? -3.915 -17.326 6.974 1.00 92.25 342 VAL A CA 1
ATOM 2757 C C . VAL A 1 342 ? -3.008 -16.445 7.840 1.00 92.25 342 VAL A C 1
ATOM 2759 O O . VAL A 1 342 ? -1.818 -16.721 7.976 1.00 92.25 342 VAL A O 1
ATOM 2762 N N . LEU A 1 343 ? -3.556 -15.407 8.483 1.00 91.06 343 LEU A N 1
ATOM 2763 C CA . LEU A 1 343 ? -2.779 -14.546 9.379 1.00 91.06 343 LEU A CA 1
ATOM 2764 C C . LEU A 1 343 ? -2.288 -15.294 10.629 1.00 91.06 343 LEU A C 1
ATOM 2766 O O . LEU A 1 343 ? -1.181 -15.048 11.103 1.00 91.06 343 LEU A O 1
ATOM 2770 N N . ASN A 1 344 ? -3.089 -16.217 11.159 1.00 91.19 344 ASN A N 1
ATOM 2771 C CA . ASN A 1 344 ? -2.708 -17.037 12.305 1.00 91.19 344 ASN A CA 1
ATOM 2772 C C . ASN A 1 344 ? -1.600 -18.048 11.963 1.00 91.19 344 ASN A C 1
ATOM 2774 O O . ASN A 1 344 ? -0.752 -18.326 12.806 1.00 91.19 344 ASN A O 1
ATOM 2778 N N . GLU A 1 345 ? -1.574 -18.575 10.735 1.00 90.31 345 GLU A N 1
ATOM 2779 C CA . GLU A 1 345 ? -0.456 -19.390 10.243 1.00 90.31 345 GLU A CA 1
ATOM 2780 C C . GLU A 1 345 ? 0.831 -18.558 10.157 1.00 90.31 345 GLU A C 1
ATOM 2782 O O . GLU A 1 345 ? 1.856 -18.953 10.708 1.00 90.31 345 GLU A O 1
ATOM 2787 N N . LEU A 1 346 ? 0.750 -17.351 9.585 1.00 87.25 346 LEU A N 1
ATOM 2788 C CA . LEU A 1 346 ? 1.874 -16.412 9.506 1.00 87.25 346 LEU A CA 1
ATOM 2789 C C . LEU A 1 346 ? 2.418 -16.012 10.893 1.00 87.25 346 LEU A C 1
ATOM 2791 O O . LEU A 1 346 ? 3.618 -15.801 11.071 1.00 87.25 346 LEU A O 1
ATOM 2795 N N . LEU A 1 347 ? 1.542 -15.924 11.894 1.00 87.06 347 LEU A N 1
ATOM 2796 C CA . LEU A 1 347 ? 1.903 -15.590 13.270 1.00 87.06 347 LEU A CA 1
ATOM 2797 C C . LEU A 1 347 ? 2.781 -16.640 13.958 1.00 87.06 347 LEU A C 1
ATOM 2799 O O . LEU A 1 347 ? 3.514 -16.267 14.870 1.00 87.06 347 LEU A O 1
ATOM 2803 N N . GLN A 1 348 ? 2.762 -17.909 13.533 1.00 85.12 348 GLN A N 1
ATOM 2804 C CA . GLN A 1 348 ? 3.610 -18.957 14.130 1.00 85.12 348 GLN A CA 1
ATOM 2805 C C . GLN A 1 348 ? 5.107 -18.657 13.967 1.00 85.12 348 GLN A C 1
ATOM 2807 O O . GLN A 1 348 ? 5.927 -19.072 14.783 1.00 85.12 348 GLN A O 1
ATOM 2812 N N . GLU A 1 349 ? 5.471 -17.898 12.935 1.00 81.25 349 GLU A N 1
ATOM 2813 C CA . GLU A 1 349 ? 6.854 -17.499 12.662 1.00 81.25 349 GLU A CA 1
ATOM 2814 C C . GLU A 1 349 ? 7.212 -16.143 13.303 1.00 81.25 349 GLU A C 1
ATOM 2816 O O . GLU A 1 349 ? 8.388 -15.806 13.456 1.00 81.25 349 GLU A O 1
ATOM 2821 N N . HIS A 1 350 ? 6.201 -15.390 13.753 1.00 80.38 350 HIS A N 1
ATOM 2822 C CA . HIS A 1 350 ? 6.314 -14.047 14.328 1.00 80.38 350 HIS A CA 1
ATOM 2823 C C . HIS A 1 350 ? 5.602 -13.924 15.685 1.00 80.38 350 HIS A C 1
ATOM 2825 O O . HIS A 1 350 ? 5.060 -12.870 16.019 1.00 80.38 350 HIS A O 1
ATOM 2831 N N . GLU A 1 351 ? 5.623 -14.983 16.501 1.00 85.94 351 GLU A N 1
ATOM 2832 C CA . GLU A 1 351 ? 4.863 -15.034 17.761 1.00 85.94 351 GLU A CA 1
ATOM 2833 C C . GLU A 1 351 ? 5.220 -13.909 18.743 1.00 85.94 351 GLU A C 1
ATOM 2835 O O . GLU A 1 351 ? 4.395 -13.541 19.578 1.00 85.94 351 GLU A O 1
ATOM 2840 N N . SER A 1 352 ? 6.429 -13.358 18.635 1.00 87.62 352 SER A N 1
ATOM 2841 C CA . SER A 1 352 ? 6.941 -12.291 19.499 1.00 87.62 352 SER A CA 1
ATOM 2842 C C . SER A 1 352 ? 6.527 -10.876 19.075 1.00 87.62 352 SER A C 1
ATOM 2844 O O . SER A 1 352 ? 6.833 -9.939 19.808 1.00 87.62 352 SER A O 1
ATOM 2846 N N . ASP A 1 353 ? 5.893 -10.685 17.910 1.00 88.25 353 ASP A N 1
ATOM 2847 C CA . ASP A 1 353 ? 5.534 -9.350 17.408 1.00 88.25 353 ASP A CA 1
ATOM 2848 C C . ASP A 1 353 ? 4.127 -8.916 17.879 1.00 88.25 353 ASP A C 1
ATOM 2850 O O . ASP A 1 353 ? 3.118 -9.418 17.365 1.00 88.25 353 ASP A O 1
ATOM 2854 N N . PRO A 1 354 ? 4.013 -7.952 18.817 1.00 90.25 354 PRO A N 1
ATOM 2855 C CA . PRO A 1 354 ? 2.722 -7.491 19.325 1.00 90.25 354 PRO A CA 1
ATOM 2856 C C . PRO A 1 354 ? 1.842 -6.830 18.248 1.00 90.25 354 PRO A C 1
ATOM 2858 O O . PRO A 1 354 ? 0.614 -6.868 18.362 1.00 90.25 354 PRO A O 1
ATOM 2861 N N . HIS A 1 355 ? 2.418 -6.257 17.184 1.00 89.12 355 HIS A N 1
ATOM 2862 C CA . HIS A 1 355 ? 1.637 -5.634 16.111 1.00 89.12 355 HIS A CA 1
ATOM 2863 C C . HIS A 1 355 ? 0.890 -6.671 15.269 1.00 89.12 355 HIS A C 1
ATOM 2865 O O . HIS A 1 355 ? -0.265 -6.445 14.899 1.00 89.12 355 HIS A O 1
ATOM 2871 N N . MET A 1 356 ? 1.515 -7.822 15.013 1.00 86.56 356 MET A N 1
ATOM 2872 C CA . MET A 1 356 ? 0.899 -8.930 14.281 1.00 86.56 356 MET A CA 1
ATOM 2873 C C . MET A 1 356 ? -0.261 -9.544 15.074 1.00 86.56 356 MET A C 1
ATOM 2875 O O . MET A 1 356 ? -1.333 -9.797 14.522 1.00 86.56 356 MET A O 1
ATOM 2879 N N . TRP A 1 357 ? -0.103 -9.693 16.392 1.00 92.12 357 TRP A N 1
ATOM 2880 C CA . TRP A 1 357 ? -1.203 -10.110 17.267 1.00 92.12 357 TRP A CA 1
ATOM 2881 C C . TRP A 1 357 ? -2.334 -9.081 17.288 1.00 92.12 357 TRP A C 1
ATOM 2883 O O . TRP A 1 357 ? -3.498 -9.446 17.147 1.00 92.12 357 TRP A O 1
ATOM 2893 N N . SER A 1 358 ? -2.018 -7.788 17.386 1.00 91.38 358 SER A N 1
ATOM 2894 C CA . SER A 1 358 ? -3.038 -6.734 17.329 1.00 91.38 358 SER A CA 1
ATOM 2895 C C . SER A 1 358 ? -3.799 -6.740 15.996 1.00 91.38 358 SER A C 1
ATOM 2897 O O . SER A 1 358 ? -5.017 -6.567 15.977 1.00 91.38 358 SER A O 1
ATOM 2899 N N . MET A 1 359 ? -3.121 -7.013 14.877 1.00 89.19 359 MET A N 1
ATOM 2900 C CA . MET A 1 359 ? -3.754 -7.186 13.565 1.00 89.19 359 MET A CA 1
ATOM 2901 C C . MET A 1 359 ? -4.770 -8.334 13.567 1.00 89.19 359 MET A C 1
ATOM 2903 O O . MET A 1 359 ? -5.899 -8.139 13.114 1.00 89.19 359 MET A O 1
ATOM 2907 N N . LEU A 1 360 ? -4.410 -9.488 14.138 1.00 92.00 360 LEU A N 1
ATOM 2908 C CA . LEU A 1 360 ? -5.320 -10.624 14.282 1.00 92.00 360 LEU A CA 1
ATOM 2909 C C . LEU A 1 360 ? -6.517 -10.278 15.183 1.00 92.00 360 LEU A C 1
ATOM 2911 O O . LEU A 1 360 ? -7.658 -10.540 14.812 1.00 92.00 360 LEU A O 1
ATOM 2915 N N . GLY A 1 361 ? -6.287 -9.620 16.323 1.00 93.06 361 GLY A N 1
ATOM 2916 C CA . GLY A 1 361 ? -7.365 -9.189 17.221 1.00 93.06 361 GLY A CA 1
ATOM 2917 C C . GLY A 1 361 ? -8.348 -8.227 16.545 1.00 93.06 361 GLY A C 1
ATOM 2918 O O . GLY A 1 361 ? -9.560 -8.344 16.710 1.00 93.06 361 GLY A O 1
ATOM 2919 N N . ARG A 1 362 ? -7.853 -7.314 15.703 1.00 90.81 362 ARG A N 1
ATOM 2920 C CA . ARG A 1 362 ? -8.695 -6.391 14.921 1.00 90.81 362 ARG A CA 1
ATOM 2921 C C . ARG A 1 362 ? -9.482 -7.098 13.821 1.00 90.81 362 ARG A C 1
ATOM 2923 O O . ARG A 1 362 ? -10.593 -6.673 13.515 1.00 90.81 362 ARG A O 1
ATOM 2930 N N . LEU A 1 363 ? -8.939 -8.171 13.256 1.00 91.44 363 LEU A N 1
ATOM 2931 C CA . LEU A 1 363 ? -9.655 -8.999 12.295 1.00 91.44 363 LEU A CA 1
ATOM 2932 C C . LEU A 1 363 ? -10.801 -9.775 12.961 1.00 91.44 363 LEU A C 1
ATOM 2934 O O . LEU A 1 363 ? -11.906 -9.791 12.424 1.00 91.44 363 LEU A O 1
ATOM 2938 N N . TYR A 1 364 ? -10.585 -10.317 14.164 1.00 92.50 364 TYR A N 1
ATOM 2939 C CA . TYR A 1 364 ? -11.659 -10.924 14.960 1.00 92.50 364 TYR A CA 1
ATOM 2940 C C . TYR A 1 364 ? -12.729 -9.909 15.378 1.00 92.50 364 TYR A C 1
ATOM 2942 O O . TYR A 1 364 ? -13.916 -10.213 15.270 1.00 92.50 364 TYR A O 1
ATOM 2950 N N . LEU A 1 365 ? -12.344 -8.674 15.738 1.00 91.75 365 LEU A N 1
ATOM 2951 C CA . LEU A 1 365 ? -13.316 -7.591 15.945 1.00 91.75 365 LEU A CA 1
ATOM 2952 C C . LEU A 1 365 ? -14.181 -7.366 14.701 1.00 91.75 365 LEU A C 1
ATOM 2954 O O . LEU A 1 365 ? -15.396 -7.233 14.816 1.00 91.75 365 LEU A O 1
ATOM 2958 N N . GLN A 1 366 ? -13.569 -7.326 13.514 1.00 88.81 366 GLN A N 1
ATOM 2959 C CA . GLN A 1 366 ? -14.297 -7.142 12.259 1.00 88.81 366 GLN A CA 1
ATOM 2960 C C . GLN A 1 366 ? -15.214 -8.334 11.942 1.00 88.81 366 GLN A C 1
ATOM 2962 O O . GLN A 1 366 ? -16.286 -8.140 11.372 1.00 88.81 366 GLN A O 1
ATOM 2967 N N . ALA A 1 367 ? -14.816 -9.547 12.334 1.00 88.06 367 ALA A N 1
ATOM 2968 C CA 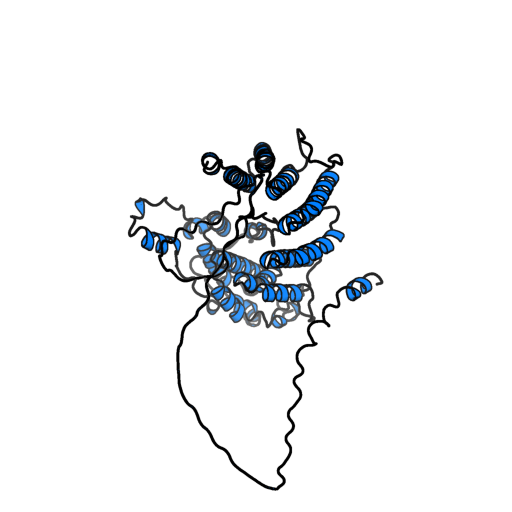. ALA A 1 367 ? -15.630 -10.755 12.219 1.00 88.06 367 ALA A CA 1
ATOM 2969 C C . ALA A 1 367 ? -16.769 -10.832 13.257 1.00 88.06 367 ALA A C 1
ATOM 2971 O O . ALA A 1 367 ? -17.659 -11.666 13.117 1.00 88.06 367 ALA A O 1
ATOM 2972 N N . GLY A 1 368 ? -16.764 -9.964 14.275 1.00 89.88 368 GLY A N 1
ATOM 2973 C CA . GLY A 1 368 ? -17.753 -9.942 15.356 1.00 89.88 368 GLY A CA 1
ATOM 2974 C C . GLY A 1 368 ? -17.431 -10.867 16.534 1.00 89.88 368 GLY A C 1
ATOM 2975 O O . GLY A 1 368 ? -18.225 -10.950 17.468 1.00 89.88 368 GLY A O 1
ATOM 2976 N N . ASP A 1 369 ? -16.272 -11.528 16.529 1.00 93.62 369 ASP A N 1
ATOM 2977 C CA . ASP A 1 369 ? -15.800 -12.336 17.654 1.00 93.62 369 ASP A CA 1
ATOM 2978 C C . ASP A 1 369 ? -15.087 -11.444 18.680 1.00 93.62 369 ASP A C 1
ATOM 2980 O O . ASP A 1 369 ? -13.866 -11.253 18.678 1.00 93.62 369 ASP A O 1
ATOM 2984 N N . LEU A 1 370 ? -15.902 -10.836 19.540 1.00 94.75 370 LEU A N 1
ATOM 2985 C CA . LEU A 1 370 ? -15.450 -9.908 20.572 1.00 94.75 370 LEU A CA 1
ATOM 2986 C C . LEU A 1 370 ? -14.636 -10.614 21.664 1.00 94.75 370 LEU A C 1
ATOM 2988 O O . LEU A 1 370 ? -13.729 -10.003 22.228 1.00 94.75 370 LEU A O 1
ATOM 2992 N N . GLU A 1 371 ? -14.942 -11.878 21.962 1.00 94.88 371 GLU A N 1
ATOM 2993 C CA . GLU A 1 371 ? -14.279 -12.640 23.023 1.00 94.88 371 GLU A CA 1
ATOM 2994 C C . GLU A 1 371 ? -12.836 -12.957 22.627 1.00 94.88 371 GLU A C 1
ATOM 2996 O O . GLU A 1 371 ? -11.904 -12.528 23.315 1.00 94.88 371 GLU A O 1
ATOM 3001 N N . THR A 1 372 ? -12.641 -13.577 21.460 1.00 94.69 372 THR A N 1
ATOM 3002 C CA . THR A 1 372 ? -11.307 -13.902 20.937 1.00 94.69 372 THR A CA 1
ATOM 3003 C C . THR A 1 372 ? -10.475 -12.638 20.714 1.00 94.69 372 THR A C 1
ATOM 3005 O O . THR A 1 372 ? -9.290 -12.591 21.057 1.00 94.69 372 THR A O 1
ATOM 3008 N N . ALA A 1 373 ? -11.087 -11.562 20.204 1.00 95.12 373 ALA A N 1
ATOM 3009 C CA . ALA A 1 373 ? -10.400 -10.282 20.050 1.00 95.12 373 ALA A CA 1
ATOM 3010 C C . ALA A 1 373 ? -9.880 -9.732 21.389 1.00 95.12 373 ALA A C 1
ATOM 3012 O O . ALA A 1 373 ? -8.739 -9.267 21.469 1.00 95.12 373 ALA A O 1
ATOM 3013 N N . LYS A 1 374 ? -10.690 -9.811 22.454 1.00 95.31 374 LYS A N 1
ATOM 3014 C CA . LYS A 1 374 ? -10.304 -9.359 23.796 1.00 95.31 374 LYS A CA 1
ATOM 3015 C C . LYS A 1 374 ? -9.124 -10.161 24.339 1.00 95.31 374 LYS A C 1
ATOM 3017 O O . LYS A 1 374 ? -8.173 -9.575 24.855 1.00 95.31 374 LYS A O 1
ATOM 3022 N N . GLU A 1 375 ? -9.172 -11.485 24.207 1.00 95.31 375 GLU A N 1
ATOM 3023 C CA . GLU A 1 375 ? -8.091 -12.379 24.636 1.00 95.31 375 GLU A CA 1
ATOM 3024 C C . GLU A 1 375 ? -6.775 -12.053 23.926 1.00 95.31 375 GLU A C 1
ATOM 3026 O O . GLU A 1 375 ? -5.724 -11.948 24.565 1.00 95.31 375 GLU A O 1
ATOM 3031 N N . ILE A 1 376 ? -6.834 -11.807 22.615 1.00 94.88 376 ILE A N 1
ATOM 3032 C CA . ILE A 1 376 ? -5.667 -11.408 21.826 1.00 94.88 376 ILE A CA 1
ATOM 3033 C C . ILE A 1 376 ? -5.120 -10.054 22.290 1.00 94.88 376 ILE A C 1
ATOM 3035 O O . ILE A 1 376 ? -3.908 -9.914 22.448 1.00 94.88 376 ILE A O 1
ATOM 3039 N N . PHE A 1 377 ? -5.969 -9.062 22.565 1.00 95.38 377 PHE A N 1
ATOM 3040 C CA . PHE A 1 377 ? -5.495 -7.768 23.066 1.00 95.38 377 PHE A CA 1
ATOM 3041 C C . PHE A 1 377 ? -4.851 -7.869 24.449 1.00 95.38 377 PHE A C 1
ATOM 3043 O O . PHE A 1 377 ? -3.824 -7.229 24.681 1.00 95.38 377 PHE A O 1
ATOM 3050 N N . PHE A 1 378 ? -5.361 -8.720 25.343 1.00 95.38 378 PHE A N 1
ATOM 3051 C CA . PHE A 1 378 ? -4.675 -9.009 26.605 1.00 95.38 378 PHE A CA 1
ATOM 3052 C C . PHE A 1 378 ? -3.341 -9.724 26.395 1.00 95.38 378 PHE A C 1
ATOM 3054 O O . PHE A 1 378 ? -2.370 -9.427 27.095 1.00 95.38 378 PHE A O 1
ATOM 3061 N N . LYS A 1 379 ? -3.251 -10.621 25.406 1.00 93.88 379 LYS A N 1
ATOM 3062 C CA . LYS A 1 379 ? -1.979 -11.238 25.020 1.00 93.88 379 LYS A CA 1
ATOM 3063 C C . LYS A 1 379 ? -0.971 -10.179 24.564 1.00 93.88 379 LYS A C 1
ATOM 3065 O O . LYS A 1 379 ? 0.153 -10.186 25.062 1.00 93.88 379 LYS A O 1
ATOM 3070 N N . VAL A 1 380 ? -1.380 -9.230 23.719 1.00 94.38 380 VAL A N 1
ATOM 3071 C CA . VAL A 1 380 ? -0.547 -8.086 23.295 1.00 94.38 380 VAL A CA 1
ATOM 3072 C C . VAL A 1 380 ? -0.076 -7.265 24.496 1.00 94.38 380 VAL A C 1
ATOM 3074 O O . VAL A 1 380 ? 1.113 -6.987 24.626 1.00 94.38 380 VAL A O 1
ATOM 3077 N N . GLU A 1 381 ? -0.977 -6.916 25.415 1.00 94.31 381 GLU A N 1
ATOM 3078 C CA . GLU A 1 381 ? -0.620 -6.166 26.625 1.00 94.31 381 GLU A CA 1
ATOM 3079 C C . GLU A 1 381 ? 0.393 -6.926 27.492 1.00 94.31 381 GLU A C 1
ATOM 3081 O O . GLU A 1 381 ? 1.370 -6.341 27.963 1.00 94.31 381 GLU A O 1
ATOM 3086 N N . SER A 1 382 ? 0.226 -8.244 27.635 1.00 93.00 382 SER A N 1
ATOM 3087 C CA . SER A 1 382 ? 1.170 -9.081 28.380 1.00 93.00 382 SER A CA 1
ATOM 3088 C C . SER A 1 382 ? 2.560 -9.136 27.734 1.00 93.00 382 SER A C 1
ATOM 3090 O O . SER A 1 382 ? 3.563 -9.100 28.446 1.00 93.00 382 SER A O 1
ATOM 3092 N N . MET A 1 383 ? 2.642 -9.145 26.396 1.00 93.00 383 MET A N 1
ATOM 3093 C CA . MET A 1 383 ? 3.912 -9.080 25.656 1.00 93.00 383 MET A CA 1
ATOM 3094 C C . MET A 1 383 ? 4.636 -7.753 25.879 1.00 93.00 383 MET A C 1
ATOM 3096 O O . MET A 1 383 ? 5.863 -7.714 25.922 1.00 93.00 383 MET A O 1
ATOM 3100 N N . LEU A 1 384 ? 3.874 -6.674 26.066 1.00 93.12 384 LEU A N 1
ATOM 3101 C CA . LEU A 1 384 ? 4.392 -5.344 26.377 1.00 93.12 384 LEU A CA 1
ATOM 3102 C C . LEU A 1 384 ? 4.673 -5.139 27.878 1.00 93.12 384 LEU A C 1
ATOM 3104 O O . LEU A 1 384 ? 5.035 -4.038 28.290 1.00 93.12 384 LEU A O 1
ATOM 3108 N N . GLY A 1 385 ? 4.541 -6.184 28.700 1.00 90.31 385 GLY A N 1
ATOM 3109 C CA . GLY A 1 385 ? 4.874 -6.154 30.125 1.00 90.31 385 GLY A CA 1
ATOM 3110 C C . GLY A 1 385 ? 3.779 -5.589 31.031 1.00 90.31 385 GLY A C 1
ATOM 3111 O O . GLY A 1 385 ? 4.058 -5.285 32.192 1.00 90.31 385 GLY A O 1
ATOM 3112 N N . LEU A 1 386 ? 2.542 -5.448 30.542 1.00 90.06 386 LEU A N 1
ATOM 3113 C CA . LEU A 1 386 ? 1.410 -5.094 31.399 1.00 90.06 386 LEU A CA 1
ATOM 3114 C C . LEU A 1 386 ? 0.972 -6.295 32.251 1.00 90.06 386 LEU A C 1
ATOM 3116 O O . LEU A 1 386 ? 1.106 -7.449 31.832 1.00 90.06 386 LEU A O 1
ATOM 3120 N N . PRO A 1 387 ? 0.418 -6.043 33.451 1.00 85.56 387 PRO A N 1
ATOM 3121 C CA . PRO A 1 387 ? -0.104 -7.102 34.300 1.00 85.56 387 PRO A CA 1
ATOM 3122 C C . PRO A 1 387 ? -1.266 -7.831 33.619 1.00 85.56 387 PRO A C 1
ATOM 3124 O O . PRO A 1 387 ? -2.170 -7.211 33.055 1.00 85.56 387 PRO A O 1
ATOM 3127 N N . GLN A 1 388 ? -1.269 -9.160 33.734 1.00 82.81 388 GLN A N 1
ATOM 3128 C CA . GLN A 1 388 ? -2.402 -9.969 33.297 1.00 82.81 388 GLN A CA 1
ATOM 3129 C C . GLN A 1 388 ? -3.658 -9.543 34.059 1.00 82.81 388 GLN A C 1
ATOM 3131 O O . GLN A 1 388 ? -3.678 -9.488 35.290 1.00 82.81 388 GLN A O 1
ATOM 3136 N N . SER A 1 389 ? -4.702 -9.218 33.309 1.00 81.81 389 SER A N 1
ATOM 3137 C CA . SER A 1 389 ? -5.966 -8.720 33.832 1.00 81.81 389 SER A CA 1
ATOM 3138 C C . SER A 1 389 ? -7.117 -9.214 32.961 1.00 81.81 389 SER A C 1
ATOM 3140 O O . SER A 1 389 ? -6.928 -9.559 31.799 1.00 81.81 389 SER A O 1
ATOM 3142 N N . THR A 1 390 ? -8.313 -9.293 33.542 1.00 82.19 390 THR A N 1
ATOM 3143 C CA . THR A 1 390 ? -9.552 -9.665 32.834 1.00 82.19 390 THR A CA 1
ATOM 3144 C C . THR A 1 390 ? -10.290 -8.447 32.268 1.00 82.19 390 THR A C 1
ATOM 3146 O O . THR A 1 390 ? -11.224 -8.581 31.469 1.00 82.19 390 THR A O 1
ATOM 3149 N N . GLU A 1 391 ? -9.871 -7.251 32.682 1.00 86.81 391 GLU A N 1
ATOM 3150 C CA . GLU A 1 391 ? -10.435 -5.953 32.323 1.00 86.81 391 GLU A CA 1
ATOM 3151 C C . GLU A 1 391 ? -9.311 -4.972 32.000 1.00 86.81 391 GLU A C 1
ATOM 3153 O O . GLU A 1 391 ? -8.245 -5.016 32.613 1.00 86.81 391 GLU A O 1
ATOM 3158 N N . PHE A 1 392 ? -9.556 -4.061 31.058 1.00 88.00 392 PHE A N 1
ATOM 3159 C CA . PHE A 1 392 ? -8.580 -3.047 30.679 1.00 88.00 392 PHE A CA 1
ATOM 3160 C C . PHE A 1 392 ? -8.351 -2.059 31.824 1.00 88.00 392 PHE A C 1
ATOM 3162 O O . PHE A 1 392 ? -9.193 -1.218 32.130 1.00 88.00 392 PHE A O 1
ATOM 3169 N N . GLN A 1 393 ? -7.184 -2.149 32.454 1.00 83.94 393 GLN A N 1
ATOM 3170 C CA . GLN A 1 393 ? -6.827 -1.290 33.579 1.00 83.94 393 GLN A CA 1
ATOM 3171 C C . GLN A 1 393 ? -6.347 0.076 33.103 1.00 83.94 393 GLN A C 1
ATOM 3173 O O . GLN A 1 393 ? -5.540 0.171 32.174 1.00 83.94 393 GLN A O 1
ATOM 3178 N N . LYS A 1 394 ? -6.795 1.137 33.780 1.00 83.56 394 LYS A N 1
ATOM 3179 C CA . LYS A 1 394 ? -6.307 2.494 33.537 1.00 83.56 394 LYS A CA 1
ATOM 3180 C C . LYS A 1 394 ? -4.941 2.687 34.194 1.00 83.56 394 LYS A C 1
ATOM 3182 O O . LYS A 1 394 ? -4.838 2.667 35.418 1.00 83.56 394 LYS A O 1
ATOM 3187 N N . LEU A 1 395 ? -3.915 2.910 33.381 1.00 81.12 395 LEU A N 1
ATOM 3188 C CA . LEU A 1 395 ? -2.555 3.207 33.828 1.00 81.12 395 LEU A CA 1
ATOM 3189 C C . LEU A 1 395 ? -2.190 4.673 33.539 1.00 81.12 395 LEU A C 1
ATOM 3191 O O . LEU A 1 395 ? -2.738 5.269 32.604 1.00 81.12 395 LEU A O 1
ATOM 3195 N N . PRO A 1 396 ? -1.289 5.271 34.345 1.00 77.31 396 PRO A N 1
ATOM 3196 C CA . PRO A 1 396 ? -0.794 6.625 34.098 1.00 77.31 396 PRO A CA 1
ATOM 3197 C C . PRO A 1 396 ? 0.044 6.705 32.816 1.00 77.31 396 PRO A C 1
ATOM 3199 O O . PRO A 1 396 ? 0.023 7.730 32.142 1.00 77.31 396 PRO A O 1
ATOM 3202 N N . GLU A 1 397 ? 0.738 5.622 32.467 1.00 84.94 397 GLU A N 1
ATOM 3203 C CA . GLU A 1 397 ? 1.582 5.516 31.282 1.00 84.94 397 GLU A CA 1
ATOM 3204 C C . GLU A 1 397 ? 1.472 4.103 30.698 1.00 84.94 397 GLU A C 1
ATOM 3206 O O . GLU A 1 397 ? 1.321 3.130 31.442 1.00 84.94 397 GLU A O 1
ATOM 3211 N N . TYR A 1 398 ? 1.524 4.007 29.369 1.00 88.38 398 TYR A N 1
ATOM 3212 C CA . TYR A 1 398 ? 1.460 2.748 28.633 1.00 88.38 398 TYR A CA 1
ATOM 3213 C C . TYR A 1 398 ? 2.706 2.588 27.755 1.00 88.38 398 TYR A C 1
ATOM 3215 O O . TYR A 1 398 ? 3.078 3.544 27.075 1.00 88.38 398 TYR A O 1
ATOM 3223 N N . PRO A 1 399 ? 3.329 1.398 27.706 1.00 88.25 399 PRO A N 1
ATOM 3224 C CA . PRO A 1 399 ? 4.298 1.067 26.667 1.00 88.25 399 PRO A CA 1
ATOM 3225 C C . PRO A 1 399 ? 3.587 0.982 25.311 1.00 88.25 399 PRO A C 1
ATOM 3227 O O . PRO A 1 399 ? 2.524 0.378 25.219 1.00 88.25 399 PRO A O 1
ATOM 3230 N N . GLN A 1 400 ? 4.168 1.583 24.267 1.00 89.19 400 GLN A N 1
ATOM 3231 C CA . GLN A 1 400 ? 3.545 1.692 22.934 1.00 89.19 400 GLN A CA 1
ATOM 3232 C C . GLN A 1 400 ? 2.071 2.152 23.015 1.00 89.19 400 GLN A C 1
ATOM 3234 O O . GLN A 1 400 ? 1.149 1.394 22.680 1.00 89.19 400 GLN A O 1
ATOM 3239 N N . PRO A 1 401 ? 1.818 3.376 23.519 1.00 90.25 401 PRO A N 1
ATOM 3240 C CA . PRO A 1 401 ? 0.467 3.884 23.762 1.00 90.25 401 PRO A CA 1
ATOM 3241 C C . PRO A 1 401 ? -0.402 3.858 22.499 1.00 90.25 401 PRO A C 1
ATOM 3243 O O . PRO A 1 401 ? -1.597 3.584 22.589 1.00 90.25 401 PRO A O 1
ATOM 3246 N N . GLU A 1 402 ? 0.187 4.065 21.320 1.00 90.44 402 GLU A N 1
ATOM 3247 C CA . GLU A 1 402 ? -0.475 3.955 20.022 1.00 90.44 402 GLU A CA 1
ATOM 3248 C C . GLU A 1 402 ? -1.079 2.577 19.761 1.00 90.44 402 GLU A C 1
ATOM 3250 O O . GLU A 1 402 ? -2.160 2.495 19.181 1.00 90.44 402 GLU A O 1
ATOM 3255 N N . LEU A 1 403 ? -0.442 1.499 20.218 1.00 90.75 403 LEU A N 1
ATOM 3256 C CA . LEU A 1 403 ? -0.941 0.141 20.034 1.00 90.75 403 LEU A CA 1
ATOM 3257 C C . LEU A 1 403 ? -2.023 -0.187 21.068 1.00 90.75 403 LEU A C 1
ATOM 3259 O O . LEU A 1 403 ? -3.131 -0.577 20.703 1.00 90.75 403 LEU A O 1
ATOM 3263 N N . ILE A 1 404 ? -1.729 0.037 22.353 1.00 93.56 404 ILE A N 1
ATOM 3264 C CA . ILE A 1 404 ? -2.615 -0.339 23.467 1.00 93.56 404 ILE A CA 1
ATOM 3265 C C . ILE A 1 404 ? -3.896 0.500 23.487 1.00 93.56 404 ILE A C 1
ATOM 3267 O O . ILE A 1 404 ? -5.001 -0.031 23.617 1.00 93.56 404 ILE A O 1
ATOM 3271 N N . LEU A 1 405 ? -3.786 1.823 23.361 1.00 93.19 405 LEU A N 1
ATOM 3272 C CA . LEU A 1 405 ? -4.960 2.690 23.450 1.00 93.19 405 LEU A CA 1
ATOM 3273 C C . LEU A 1 405 ? -5.840 2.562 22.206 1.00 93.19 405 LEU A C 1
ATOM 3275 O O . LEU A 1 405 ? -7.065 2.617 22.322 1.00 93.19 405 LEU A O 1
ATOM 3279 N N . SER A 1 406 ? -5.249 2.331 21.026 1.00 92.12 406 SER A N 1
ATOM 3280 C CA . SER A 1 406 ? -6.038 2.119 19.811 1.00 92.12 406 SER A CA 1
ATOM 3281 C C . SER A 1 406 ? -6.816 0.804 19.859 1.00 92.12 406 SER A C 1
ATOM 3283 O O . SER A 1 406 ? -8.020 0.825 19.615 1.00 92.12 406 SER A O 1
ATOM 3285 N N . GLN A 1 407 ? -6.194 -0.319 20.246 1.00 93.56 407 GLN A N 1
ATOM 3286 C CA . GLN A 1 407 ? -6.889 -1.611 20.325 1.00 93.56 407 GLN A CA 1
ATOM 3287 C C . GLN A 1 407 ? -8.024 -1.606 21.359 1.00 93.56 407 GLN A C 1
ATOM 3289 O O . GLN A 1 407 ? -9.115 -2.100 21.074 1.00 93.56 407 GLN A O 1
ATOM 3294 N N . ARG A 1 408 ? -7.820 -0.963 22.518 1.00 94.50 408 ARG A N 1
ATOM 3295 C CA . ARG A 1 408 ? -8.876 -0.775 23.524 1.00 94.50 408 ARG A CA 1
ATOM 3296 C C . ARG A 1 408 ? -10.001 0.105 22.997 1.00 94.50 408 ARG A C 1
ATOM 3298 O O . ARG A 1 408 ? -11.166 -0.242 23.162 1.00 94.50 408 ARG A O 1
ATOM 3305 N N . GLY A 1 409 ? -9.663 1.217 22.341 1.00 93.38 409 GLY A N 1
ATOM 3306 C CA . GLY A 1 409 ? -10.644 2.103 21.716 1.00 93.38 409 GLY A CA 1
ATOM 3307 C C . GLY A 1 409 ? -11.492 1.377 20.670 1.00 93.38 409 GLY A C 1
ATOM 3308 O O . GLY A 1 409 ? -12.713 1.511 20.665 1.00 93.38 409 GLY A O 1
ATOM 3309 N N . PHE A 1 410 ? -10.867 0.542 19.836 1.00 93.81 410 PHE A N 1
ATOM 3310 C CA . PHE A 1 410 ? -11.568 -0.293 18.861 1.00 93.81 410 PHE A CA 1
ATOM 3311 C C . PHE A 1 410 ? -12.475 -1.334 19.519 1.00 93.81 410 PHE A C 1
ATOM 3313 O O . PHE A 1 410 ? -13.612 -1.498 19.082 1.00 93.81 410 PHE A O 1
ATOM 3320 N N . TYR A 1 411 ? -12.012 -1.997 20.579 1.00 95.50 411 TYR A N 1
ATOM 3321 C CA . TYR A 1 411 ? -12.825 -2.953 21.327 1.00 95.50 411 TYR A CA 1
ATOM 3322 C C . TYR A 1 411 ? -14.050 -2.285 21.965 1.00 95.50 411 TYR A C 1
ATOM 3324 O O . TYR A 1 411 ? -15.172 -2.739 21.753 1.00 95.50 411 TYR A O 1
ATOM 3332 N N . TYR A 1 412 ? -13.859 -1.182 22.699 1.00 95.19 412 TYR A N 1
ATOM 3333 C CA . TYR A 1 412 ? -14.964 -0.467 23.348 1.00 95.19 412 TYR A CA 1
ATOM 3334 C C . TYR A 1 412 ? -15.977 0.067 22.338 1.00 95.19 412 TYR A C 1
ATOM 3336 O O . TYR A 1 412 ? -17.183 -0.006 22.562 1.00 95.19 412 TYR A O 1
ATOM 3344 N N . PHE A 1 413 ? -15.498 0.528 21.183 1.00 93.56 413 PHE A N 1
ATOM 3345 C CA . PHE A 1 413 ? -16.387 0.918 20.103 1.00 93.56 413 PHE A CA 1
ATOM 3346 C C . PHE A 1 413 ? -17.204 -0.273 19.583 1.00 93.56 413 PHE A C 1
ATOM 3348 O O . PHE A 1 413 ? -18.412 -0.148 19.400 1.00 93.56 413 PHE A O 1
ATOM 3355 N N . ALA A 1 414 ? -16.567 -1.430 19.377 1.00 92.69 414 ALA A N 1
ATOM 3356 C CA . ALA A 1 414 ? -17.226 -2.628 18.861 1.00 92.69 414 ALA A CA 1
ATOM 3357 C C . ALA A 1 414 ? -18.312 -3.172 19.807 1.00 92.69 414 ALA A C 1
ATOM 3359 O O . ALA A 1 414 ? -19.339 -3.649 19.332 1.00 92.69 414 ALA A O 1
ATOM 3360 N N . ILE A 1 415 ? -18.132 -3.056 21.129 1.00 93.62 415 ILE A N 1
ATOM 3361 C CA . ILE A 1 415 ? -19.161 -3.450 22.110 1.00 93.62 415 ILE A CA 1
ATOM 3362 C C . ILE A 1 415 ? -20.270 -2.395 22.295 1.00 93.62 415 ILE A C 1
ATOM 3364 O O . ILE A 1 415 ? -21.231 -2.642 23.022 1.00 93.62 415 ILE A O 1
ATOM 3368 N N . GLY A 1 416 ? -20.144 -1.220 21.665 1.00 91.38 416 GLY A N 1
ATOM 3369 C CA . GLY A 1 416 ? -21.102 -0.114 21.766 1.00 91.38 416 GLY A CA 1
ATOM 3370 C C . GLY A 1 416 ? -20.877 0.841 22.944 1.00 91.38 416 GLY A C 1
ATOM 3371 O O . GLY A 1 416 ? -21.714 1.712 23.182 1.00 91.38 416 GLY A O 1
ATOM 3372 N N . ASP A 1 417 ? -19.761 0.728 23.670 1.00 94.31 417 ASP A N 1
ATOM 3373 C CA . ASP A 1 417 ? -19.385 1.682 24.719 1.00 94.31 417 ASP A CA 1
ATOM 3374 C C . ASP A 1 417 ? -18.578 2.845 24.126 1.00 94.31 417 ASP A C 1
ATOM 3376 O O . ASP A 1 417 ? -17.347 2.925 24.196 1.00 94.31 417 ASP A O 1
ATOM 3380 N N . TYR A 1 418 ? -19.300 3.773 23.499 1.00 93.50 418 TYR A N 1
ATOM 3381 C CA . TYR A 1 418 ? -18.695 4.918 22.817 1.00 93.50 418 TYR A CA 1
ATOM 3382 C C . TYR A 1 418 ? -17.997 5.894 23.773 1.00 93.50 418 TYR A C 1
ATOM 3384 O O . TYR A 1 418 ? -17.093 6.614 23.349 1.00 93.50 418 TYR A O 1
ATOM 3392 N N . ASN A 1 419 ? -18.388 5.923 25.052 1.00 92.62 419 ASN A N 1
ATOM 3393 C CA . ASN A 1 419 ? -17.781 6.809 26.044 1.00 92.62 419 ASN A CA 1
ATOM 3394 C C . ASN A 1 419 ? -16.397 6.301 26.448 1.00 92.62 419 ASN A C 1
ATOM 3396 O O . ASN A 1 419 ? -15.440 7.077 26.450 1.00 92.62 419 ASN A O 1
ATOM 3400 N N . GLU A 1 420 ? -16.265 5.001 26.722 1.00 94.06 420 GLU A N 1
ATOM 3401 C CA . GLU A 1 420 ? -14.953 4.417 26.993 1.00 94.06 420 GLU A CA 1
ATOM 3402 C C . GLU A 1 420 ? -14.058 4.441 25.755 1.00 94.06 420 GLU A C 1
ATOM 3404 O O . GLU A 1 420 ? -12.886 4.804 25.865 1.00 94.06 420 GLU A O 1
ATOM 3409 N N . ALA A 1 421 ? -14.600 4.185 24.560 1.00 94.06 421 ALA A N 1
ATOM 3410 C CA . ALA A 1 421 ? -13.844 4.338 23.316 1.00 94.06 421 ALA A CA 1
ATOM 3411 C C . ALA A 1 421 ? -13.286 5.765 23.154 1.00 94.06 421 ALA A C 1
ATOM 3413 O O . ALA A 1 421 ? -12.097 5.948 22.871 1.00 94.06 421 ALA A O 1
ATOM 3414 N N . LEU A 1 422 ? -14.118 6.783 23.404 1.00 93.75 422 LEU A N 1
ATOM 3415 C CA . LEU A 1 422 ? -13.717 8.189 23.382 1.00 93.75 422 LEU A CA 1
ATOM 3416 C C . LEU A 1 422 ? -12.626 8.479 24.416 1.00 93.75 422 LEU A C 1
ATOM 3418 O O . LEU A 1 422 ? -11.658 9.168 24.085 1.00 93.75 422 LEU A O 1
ATOM 3422 N N . ASN A 1 423 ? -12.735 7.935 25.631 1.00 93.69 423 ASN A N 1
ATOM 3423 C CA . ASN A 1 423 ? -11.713 8.076 26.669 1.00 93.69 423 ASN A CA 1
ATOM 3424 C C . ASN A 1 423 ? -10.357 7.519 26.205 1.00 93.69 423 ASN A C 1
ATOM 3426 O O . ASN A 1 423 ? -9.343 8.205 26.353 1.00 93.69 423 ASN A O 1
ATOM 3430 N N . GLN A 1 424 ? -10.333 6.328 25.591 1.00 94.31 424 GLN A N 1
ATOM 3431 C CA . GLN A 1 424 ? -9.095 5.716 25.090 1.00 94.31 424 GLN A CA 1
ATOM 3432 C C . GLN A 1 424 ? -8.458 6.544 23.964 1.00 94.31 424 GLN A C 1
ATOM 3434 O O . GLN A 1 424 ? -7.268 6.854 24.026 1.00 94.31 424 GLN A O 1
ATOM 3439 N N . PHE A 1 425 ? -9.232 6.956 22.951 1.00 93.44 425 PHE A N 1
ATOM 3440 C CA . PHE A 1 425 ? -8.687 7.743 21.837 1.00 93.44 425 PHE A CA 1
ATOM 3441 C C . PHE A 1 425 ? -8.285 9.161 22.250 1.00 93.44 425 PHE A C 1
ATOM 3443 O O . PHE A 1 425 ? -7.296 9.692 21.746 1.00 93.44 425 PHE A O 1
ATOM 3450 N N . THR A 1 426 ? -9.001 9.770 23.196 1.00 92.81 426 THR A N 1
ATOM 3451 C CA . THR A 1 426 ? -8.616 11.074 23.751 1.00 92.81 426 THR A CA 1
ATOM 3452 C C . THR A 1 426 ? -7.307 10.955 24.522 1.00 92.81 426 THR A C 1
ATOM 3454 O O . THR A 1 426 ? -6.410 11.771 24.317 1.00 92.81 426 THR A O 1
ATOM 3457 N N . GLN A 1 427 ? -7.147 9.910 25.345 1.00 92.12 427 GLN A N 1
ATOM 3458 C CA . GLN A 1 427 ? -5.877 9.630 26.015 1.00 92.12 427 GLN A CA 1
ATOM 3459 C C . GLN A 1 427 ? -4.750 9.417 24.992 1.00 92.12 427 GLN A C 1
ATOM 3461 O O . GLN A 1 427 ? -3.671 9.990 25.144 1.00 92.12 427 GLN A O 1
ATOM 3466 N N . LEU A 1 428 ? -5.013 8.691 23.903 1.00 92.50 428 LEU A N 1
ATOM 3467 C CA . LEU A 1 428 ? -4.035 8.503 22.834 1.00 92.50 428 LEU A CA 1
ATOM 3468 C C . LEU A 1 428 ? -3.598 9.834 22.216 1.00 92.50 428 LEU A C 1
ATOM 3470 O O . LEU A 1 428 ? -2.405 10.063 22.068 1.00 92.50 428 LEU A O 1
ATOM 3474 N N . LEU A 1 429 ? -4.525 10.747 21.923 1.00 91.88 429 LEU A N 1
ATOM 3475 C CA . LEU A 1 429 ? -4.180 12.068 21.386 1.00 91.88 429 LEU A CA 1
ATOM 3476 C C . LEU A 1 429 ? -3.421 12.949 22.384 1.00 91.88 429 LEU A C 1
ATOM 3478 O O . LEU A 1 429 ? -2.637 13.795 21.958 1.00 91.88 429 LEU A O 1
ATOM 3482 N N . THR A 1 430 ? -3.618 12.759 23.694 1.00 91.94 430 THR A N 1
ATOM 3483 C CA . THR A 1 430 ? -2.814 13.471 24.702 1.00 91.94 430 THR A CA 1
ATOM 3484 C C . THR A 1 430 ? -1.362 12.998 24.733 1.00 91.94 430 THR A C 1
ATOM 3486 O O . THR A 1 430 ? -0.472 13.816 24.951 1.00 91.94 430 THR A O 1
ATOM 3489 N N . THR A 1 431 ? -1.111 11.709 24.488 1.00 88.69 431 THR A N 1
ATOM 3490 C CA . THR A 1 431 ? 0.243 11.131 24.478 1.00 88.69 431 THR A CA 1
ATOM 3491 C C . THR A 1 431 ? 0.916 11.249 23.106 1.00 88.69 431 THR A C 1
ATOM 3493 O O . THR A 1 431 ? 2.106 11.537 23.026 1.00 88.69 431 THR A O 1
ATOM 3496 N N . CYS A 1 432 ? 0.151 11.080 22.025 1.00 87.88 432 CYS A N 1
ATOM 3497 C CA . CYS A 1 432 ? 0.609 11.059 20.635 1.00 87.88 432 CYS A CA 1
ATOM 3498 C C . CYS A 1 432 ? -0.263 11.983 19.752 1.00 87.88 432 CYS A C 1
ATOM 3500 O O . CYS A 1 432 ? -1.129 11.502 19.014 1.00 87.88 432 CYS A O 1
ATOM 3502 N N . PRO A 1 433 ? -0.039 13.314 19.772 1.00 88.75 433 PRO A N 1
ATOM 3503 C CA . PRO A 1 433 ? -0.872 14.281 19.038 1.00 88.75 433 PRO A CA 1
ATOM 3504 C C . PRO A 1 433 ? -0.841 14.141 17.504 1.00 88.75 433 PRO A C 1
ATOM 3506 O O . PRO A 1 433 ? -1.745 14.616 16.808 1.00 88.75 433 PRO A O 1
ATOM 3509 N N . GLU A 1 434 ? 0.202 13.506 16.969 1.00 85.56 434 GLU A N 1
ATOM 3510 C CA . GLU A 1 434 ? 0.407 13.279 15.531 1.00 85.56 434 GLU A CA 1
ATOM 3511 C C . GLU A 1 434 ? -0.363 12.062 14.994 1.00 85.56 434 GLU A C 1
ATOM 3513 O O . GLU A 1 434 ? -0.388 11.821 13.790 1.00 85.56 434 GLU A O 1
ATOM 3518 N N . TYR A 1 435 ? -1.029 11.290 15.861 1.00 83.88 435 TYR A N 1
ATOM 3519 C CA . TYR A 1 435 ? -1.776 10.105 15.451 1.00 83.88 435 TYR A CA 1
ATOM 3520 C C . TYR A 1 435 ? -3.132 10.491 14.832 1.00 83.88 435 TYR A C 1
ATOM 3522 O O . TYR A 1 435 ? -4.188 10.412 15.463 1.00 83.88 435 TYR A O 1
ATOM 3530 N N . ASP A 1 436 ? -3.108 10.927 13.571 1.00 82.44 436 ASP A N 1
ATOM 3531 C CA . ASP A 1 436 ? -4.265 11.507 12.872 1.00 82.44 436 ASP A CA 1
ATOM 3532 C C . ASP A 1 436 ? -5.487 10.582 12.816 1.00 82.44 436 ASP A C 1
ATOM 3534 O O . ASP A 1 436 ? -6.625 11.047 12.900 1.00 82.44 436 ASP A O 1
ATOM 3538 N N . SER A 1 437 ? -5.279 9.263 12.748 1.00 83.56 437 SER A N 1
ATOM 3539 C CA . SER A 1 437 ? -6.397 8.315 12.756 1.00 83.56 437 SER A CA 1
ATOM 3540 C C . SER A 1 437 ? -7.184 8.333 14.074 1.00 83.56 437 SER A C 1
ATOM 3542 O O . SER A 1 437 ? -8.400 8.150 14.045 1.00 83.56 437 SER A O 1
ATOM 3544 N N . ALA A 1 438 ? -6.555 8.657 15.214 1.00 86.62 438 ALA A N 1
ATOM 3545 C CA . ALA A 1 438 ? -7.284 8.830 16.472 1.00 86.62 438 ALA A CA 1
ATOM 3546 C C . ALA A 1 438 ? -8.157 10.086 16.464 1.00 86.62 438 ALA A C 1
ATOM 3548 O O . ALA A 1 438 ? -9.233 10.045 17.047 1.00 86.62 438 ALA A O 1
ATOM 3549 N N . LYS A 1 439 ? -7.767 11.165 15.769 1.00 86.81 439 LYS A N 1
ATOM 3550 C CA . LYS A 1 439 ? -8.623 12.361 15.625 1.00 86.81 439 LYS A CA 1
ATOM 3551 C C . LYS A 1 439 ? -9.931 11.996 14.929 1.00 86.81 439 LYS A C 1
ATOM 3553 O O . LYS A 1 439 ? -11.008 12.315 15.426 1.00 86.81 439 LYS A O 1
ATOM 3558 N N . ASN A 1 440 ? -9.831 11.247 13.829 1.00 89.19 440 ASN A N 1
ATOM 3559 C CA . ASN A 1 440 ? -11.002 10.731 13.124 1.00 89.19 440 ASN A CA 1
ATOM 3560 C C . ASN A 1 440 ? -11.832 9.787 14.011 1.00 89.19 440 ASN A C 1
ATOM 3562 O O . ASN A 1 440 ? -13.049 9.924 14.094 1.00 89.19 440 ASN A O 1
ATOM 3566 N N . ASN A 1 441 ? -11.184 8.868 14.731 1.00 90.94 441 ASN A N 1
ATOM 3567 C CA . ASN A 1 441 ? -11.891 7.937 15.611 1.00 90.94 441 ASN A CA 1
ATOM 3568 C C . ASN A 1 441 ? -12.610 8.651 16.767 1.00 90.94 441 ASN A C 1
ATOM 3570 O O . ASN A 1 441 ? -13.718 8.250 17.111 1.00 90.94 441 ASN A O 1
ATOM 3574 N N . VAL A 1 442 ? -12.042 9.726 17.330 1.00 90.19 442 VAL A N 1
ATOM 3575 C CA . VAL A 1 442 ? -12.726 10.574 18.324 1.00 90.19 442 VAL A CA 1
ATOM 3576 C C . VAL A 1 442 ? -13.984 11.196 17.726 1.00 90.19 442 VAL A C 1
ATOM 3578 O O . VAL A 1 442 ? -15.046 11.101 18.340 1.00 90.19 442 VAL A O 1
ATOM 3581 N N . ALA A 1 443 ? -13.893 11.780 16.528 1.00 89.06 443 ALA A N 1
ATOM 3582 C CA . ALA A 1 443 ? -15.047 12.374 15.854 1.00 89.06 443 ALA A CA 1
ATOM 3583 C C . ALA A 1 443 ? -16.155 11.336 15.599 1.00 89.06 443 ALA A C 1
ATOM 3585 O O . ALA A 1 443 ? -17.328 11.599 15.867 1.00 89.06 443 ALA A O 1
ATOM 3586 N N . ILE A 1 444 ? -15.787 10.124 15.167 1.00 89.25 444 ILE A N 1
ATOM 3587 C CA . ILE A 1 444 ? -16.732 9.013 14.986 1.00 89.25 444 ILE A CA 1
ATOM 3588 C C . ILE A 1 444 ? -17.365 8.620 16.328 1.00 89.25 444 ILE A C 1
ATOM 3590 O O . ILE A 1 444 ? -18.587 8.555 16.423 1.00 89.25 444 ILE A O 1
ATOM 3594 N N . CYS A 1 445 ? -16.579 8.417 17.389 1.00 91.44 445 CYS A N 1
ATOM 3595 C CA . CYS A 1 445 ? -17.121 8.077 18.711 1.00 91.44 445 CYS A CA 1
ATOM 3596 C C . CYS A 1 445 ? -18.096 9.151 19.220 1.00 91.44 445 CYS A C 1
ATOM 3598 O O . CYS A 1 445 ? -19.159 8.823 19.742 1.00 91.44 445 CYS A O 1
ATOM 3600 N N . GLN A 1 446 ? -17.779 10.434 19.021 1.00 90.50 446 GLN A N 1
ATOM 3601 C CA . GLN A 1 446 ? -18.662 11.546 19.383 1.00 90.50 446 GLN A CA 1
ATOM 3602 C C . GLN A 1 446 ? -19.960 11.550 18.576 1.00 90.50 446 GLN A C 1
ATOM 3604 O O . GLN A 1 446 ? -21.019 11.808 19.147 1.00 90.50 446 GLN A O 1
ATOM 3609 N N . LEU A 1 447 ? -19.900 11.239 17.279 1.00 90.94 447 LEU A N 1
ATOM 3610 C CA . LEU A 1 447 ? -21.086 11.106 16.436 1.00 90.94 447 LEU A CA 1
ATOM 3611 C C . LEU A 1 447 ? -22.020 10.013 16.976 1.00 90.94 447 LEU A C 1
ATOM 3613 O O . LEU A 1 447 ? -23.208 10.266 17.167 1.00 90.94 447 LEU A O 1
ATOM 3617 N N . TYR A 1 448 ? -21.472 8.835 17.283 1.00 87.69 448 TYR A N 1
ATOM 3618 C CA . TYR A 1 448 ? -22.224 7.703 17.833 1.00 87.69 448 TYR A CA 1
ATOM 3619 C C . TYR A 1 448 ? -22.746 7.941 19.254 1.00 87.69 448 TYR A C 1
ATOM 3621 O O . TYR A 1 448 ? -23.809 7.439 19.612 1.00 87.69 448 TYR A O 1
ATOM 3629 N N . ALA A 1 449 ? -22.056 8.767 20.039 1.00 88.81 449 ALA A N 1
ATOM 3630 C CA . ALA A 1 449 ? -22.533 9.239 21.336 1.00 88.81 449 ALA A CA 1
ATOM 3631 C C . ALA A 1 449 ? -23.617 10.338 21.236 1.00 88.81 449 ALA A C 1
ATOM 3633 O O . ALA A 1 449 ? -24.129 10.785 22.260 1.00 88.81 449 ALA A O 1
ATOM 3634 N N . GLY A 1 450 ? -23.965 10.804 20.028 1.00 88.38 450 GLY A N 1
ATOM 3635 C CA . GLY A 1 450 ? -24.959 11.862 19.797 1.00 88.38 450 GLY A CA 1
ATOM 3636 C C . GLY A 1 450 ? -24.418 13.295 19.909 1.00 88.38 450 GLY A C 1
ATOM 3637 O O . GLY A 1 450 ? -25.176 14.259 19.808 1.00 88.38 450 GLY A O 1
ATOM 3638 N N . ASN A 1 451 ? -23.105 13.470 20.064 1.00 88.44 451 ASN A N 1
ATOM 3639 C CA . ASN A 1 451 ? -22.437 14.761 20.246 1.00 88.44 451 ASN A CA 1
ATOM 3640 C C . ASN A 1 451 ? -21.996 15.381 18.906 1.00 88.44 451 ASN A C 1
ATOM 3642 O O . ASN A 1 451 ? -20.823 15.699 18.706 1.00 88.44 451 ASN A O 1
ATOM 3646 N N . VAL A 1 452 ? -22.941 15.598 17.986 1.00 86.06 452 VAL A N 1
ATOM 3647 C CA . VAL A 1 452 ? -22.670 16.051 16.600 1.00 86.06 452 VAL A CA 1
ATOM 3648 C C . VAL A 1 452 ? -21.854 17.351 16.544 1.00 86.06 452 VAL A C 1
ATOM 3650 O O . VAL A 1 452 ? -20.935 17.486 15.738 1.00 86.06 452 VAL A O 1
ATOM 3653 N N . SER A 1 453 ? -22.139 18.303 17.438 1.00 84.12 453 SER A N 1
ATOM 3654 C CA . SER A 1 453 ? -21.418 19.582 17.500 1.00 84.12 453 SER A CA 1
ATOM 3655 C C . SER A 1 453 ? -19.944 19.422 17.869 1.00 84.12 453 SER A C 1
ATOM 3657 O O . SER A 1 453 ? -19.122 20.222 17.429 1.00 84.12 453 SER A O 1
ATOM 3659 N N . GLN A 1 454 ? -19.611 18.425 18.693 1.00 83.44 454 GLN A N 1
ATOM 3660 C CA . GLN A 1 454 ? -18.222 18.129 19.039 1.00 83.44 454 GLN A CA 1
ATOM 3661 C C . GLN A 1 454 ? -17.543 17.395 17.885 1.00 83.44 454 GLN A C 1
ATOM 3663 O O . GLN A 1 454 ? -16.453 17.797 17.511 1.00 83.44 454 GLN A O 1
ATOM 3668 N N . ALA A 1 455 ? -18.233 16.440 17.251 1.00 77.62 455 ALA A N 1
ATOM 3669 C CA . ALA A 1 455 ? -17.688 15.659 16.140 1.00 77.62 455 ALA A CA 1
ATOM 3670 C C . ALA A 1 455 ? -17.284 16.520 14.929 1.00 77.62 455 ALA A C 1
ATOM 3672 O O . ALA A 1 455 ? -16.379 16.161 14.183 1.00 77.62 455 ALA A O 1
ATOM 3673 N N . SER A 1 456 ? -17.972 17.647 14.714 1.00 75.12 456 SER A N 1
ATOM 3674 C CA . SER A 1 456 ? -17.664 18.591 13.628 1.00 75.12 456 SER A CA 1
ATOM 3675 C C . SER A 1 456 ? -16.426 19.468 13.859 1.00 75.12 456 SER A C 1
ATOM 3677 O O . SER A 1 456 ? -15.980 20.127 12.920 1.00 75.12 456 SER A O 1
ATOM 3679 N N . ARG A 1 457 ? -15.934 19.546 15.100 1.00 67.75 4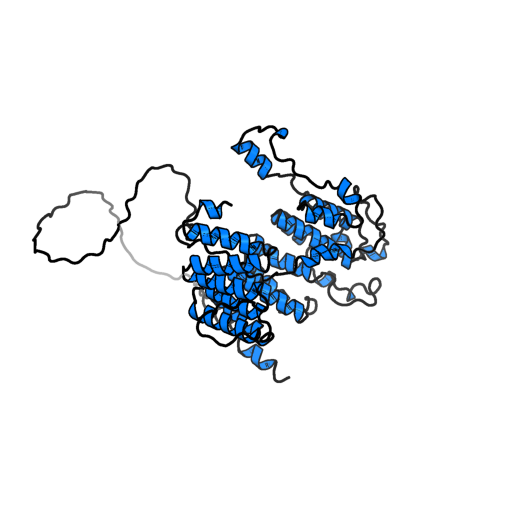57 ARG A N 1
ATOM 3680 C CA . ARG A 1 457 ? -14.785 20.369 15.497 1.00 67.75 457 ARG A CA 1
ATOM 3681 C C . ARG A 1 457 ? -13.521 19.533 15.496 1.00 67.75 457 ARG A C 1
ATOM 3683 O O . ARG A 1 457 ? -12.480 20.112 15.117 1.00 67.75 457 ARG A O 1
#

Organism: NCBI:txid261099

Radius of gyration: 31.64 Å; chains: 1; bounding box: 96×84×74 Å

Foldseek 3Di:
DVVVVVVVVPPPPVPPPPPPDDDDDDDDDDDDDDDDDDDDDDDDDDDDDDDDDDDDDDDDDDDDDDDDDDDDDDDDDDDDDDDDDPDPPDDDPALVLPLPLVLDDPVLLVVLVVPPPDDDLPLVAQDAEDADPLLPLFLLVLLLDPVLADDDDPDPVVVVVCCVPVNPPPPVVDPDLPQCDLVNLSVDSRSSVVCVVSLVLNSQLVSLSSVSRHDHSLPLVSSQSSLLSNLVSVLSVLVLVSNVSSCVSSPVVVQVSQFLVVNCVSRVPDGAGSHDLSNLLSVLCSCVSVVNLVSSLVSLVCQLDPDDPRRHHDDPVSNLSSLSVNLVSCVVVVVLVVSLVSLVVVCVVVVLDLSSLLSSLVSCLVVVNLPVSLVSLLVSQVSQVHDRDPDDDDDPDGDPLVSNLSSQLSSCVSVVNLVSSLVSLVVVCVVPVPPVSSLQSNLVSCVSVVNPVVSVD

InterPro domains:
  IPR011990 Tetratricopeptide-like helical domain superfamily [G3DSA:1.25.40.10] (288-457)
  IPR011990 Tetratricopeptide-like helical domain superfamily [SSF48452] (332-455)
  IPR019734 Tetratricopeptide repeat [PF13181] (355-377)
  IPR019734 Tetratricopeptide repeat [PS50005] (402-435)
  IPR019734 Tetratricopeptide repeat [SM00028] (354-387)
  IPR019734 Tetratricopeptide repeat [SM00028] (402-435)